Protein AF-A0A7S0AP53-F1 (afdb_monomer)

Solvent-accessible surface area (backbone atoms only — not comparable to full-atom values): 39013 Å² total; per-residue (Å²): 138,83,88,80,87,77,84,73,86,64,70,80,68,84,70,98,61,64,61,38,82,44,88,71,88,67,87,50,51,15,70,50,80,64,57,37,40,88,85,38,82,83,65,50,42,24,32,29,70,83,74,54,96,50,30,34,34,56,69,59,48,54,50,34,62,73,67,58,66,71,87,71,75,65,82,91,75,62,57,68,70,61,51,52,54,48,54,69,29,26,77,84,69,76,71,46,36,37,64,66,35,48,52,50,32,31,43,70,34,69,65,58,20,50,72,75,42,68,93,58,73,30,80,47,32,95,80,35,70,68,42,34,50,53,52,47,53,50,46,46,64,47,25,71,83,48,86,48,31,41,68,55,43,52,50,52,55,58,53,55,52,60,62,58,71,76,76,58,91,80,69,52,60,65,56,47,54,51,48,53,60,28,23,77,83,66,73,66,45,36,35,64,66,34,48,54,50,25,32,46,75,30,68,70,50,20,46,68,78,42,69,93,55,86,44,72,49,31,93,82,32,70,72,46,36,54,50,57,47,50,55,48,41,68,41,26,71,82,47,82,49,31,36,62,70,36,48,46,57,50,46,60,64,66,69,58,64,81,66,90,72,47,66,71,56,48,53,38,58,52,29,48,73,38,28,39,32,31,39,28,42,68,33,26,71,85,87,41,52,62,61,38,48,49,43,51,74,51,35,36,43,73,45,75,52,60,96,58,78,78,66,81,51,87,86,53,79,56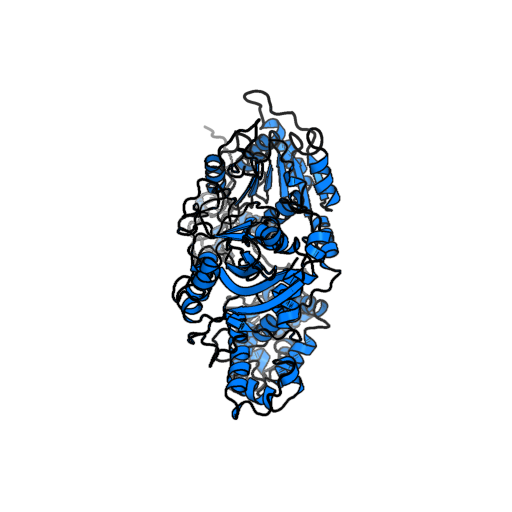,72,84,52,49,63,56,52,43,52,52,45,69,68,67,61,56,62,28,44,35,29,12,32,64,19,31,54,53,53,48,52,30,46,76,69,63,70,48,66,60,19,25,37,34,36,43,71,26,87,81,60,71,66,45,62,74,87,18,24,35,27,36,36,43,28,63,49,20,83,80,69,70,62,55,70,68,56,52,52,54,34,49,67,53,28,31,85,67,22,44,28,78,50,57,35,51,47,41,25,51,42,91,84,66,48,57,84,38,78,28,24,37,73,84,41,67,67,41,78,41,90,64,30,49,59,47,46,50,52,10,19,68,35,90,88,12,22,52,59,44,42,49,50,52,41,59,73,51,47,34,69,70,32,50,54,28,45,60,70,57,46,54,49,73,66,53,52,43,74,69,46,81,43,77,93,47,44,21,77,56,90,72,31,72,42,82,49,56,82,87,37,69,68,39,51,30,53,49,43,48,52,69,45,63,69,65,56,86,63,92,73,78,78,72,63,67,70,64,55,68,64,43,42,80,77,46,46,26,37,45,36,42,31,44,21,39,69,63,22,27,51,58,40,50,56,48,52,40,51,56,32,47,76,69,76,36,85,76,44,70,57,46,30,15,47,73,29,25,37,44,46,60,49,69,67,53,55,54,46,32,57,62,33,56,49,52,34,49,51,15,84,75,48,74,58,82,85,40,42,35,48,24,50,22,44,68,28,26,56,40,44,58,54,33,63,68,70,50,29,28,34,76,54,46,98,88,51,38,37,49,34,34,37,25,50,32,50,36,50,56,64,40,67,27,34,48,83,32,72,57,59,64,62,70,73,52,88,93,42,51,40,48,22,26,20,79,35,77,72,66,57,52,38,41,34,33,46,52,35,27,36,41,40,71,42,30,45,40,32,27,38,109

Foldseek 3Di:
DDDDDDDDPFDADADPAFWAWDPDPDWAAAPRRRDICVVPVPWTWTHGPVPDNHIHTPVSVVVCVVVCSDDFDDPVPFDVVLVVLVCLLPVVPPQWHALVSQLVCLCPPVVSVCVQPNPADSVCCVPDPLNVVSSVVSQCCLCVPPRIHHSRSSRVVVVVVVVVVPPDPDPLVVLVVLVCLLPVVVSQKHALVSLLVSLLPPVVNVCVQPNPDNLVCCVVDPVSVVSSVVSQCCLQVPDRIHGSVSSCVNVVVVPPPPPVPVPLVVQLVVQLVAEEEEAAQADQDPPNVLLVVLSVVSNHNYDYPNPDDQQPDVVRDLVVCLVVVLVVCVVRVHQEYEYEESSLVNVVVCLVVVSDQEQYEYEQHYPVQQAHHEPYQYEYEYWCAAPPNHDHPVSVLNRQLRYYFLRYYYFYFDWWDAFLVRDTLGHTDYRNPVCCSPLSNVVQQSVQRSDPLHNLLSLLLCLCVQFDPLLVVLDVVCFQDVVSLLVPDPPDVSQLPDQDFWAWDDCPDPNVVSVVSQQLTDTPDDDSDCQDDNVVSVPKDFDTKIWGRQNLQCVQFQVVVVVVLCVLCVVSVRHDDGVSQKDKWKAAAQDPVLCVQLRRPRHFRDQQQPPDDDRAQGFAGAGKTFSHNCCCVSVCRQHQADPVQKTKMFIKIFRQRREEAGDSPHYLFADASDPPHGGQWHAPGSNHGGMIGGSGRNRIDRTMMTMMHD

Nearest PDB structures (foldseek):
  3se2-assembly5_A  TM=9.016E-01  e=9.617E-12  Homo sapiens
  7f41-assembly1_B  TM=8.771E-01  e=1.076E-11  Homo sapiens
  4f1q-assembly3_A  TM=8.212E-01  e=7.258E-12  Homo sapiens
  4f1q-assembly3_B  TM=8.761E-01  e=6.166E-11  Homo sapiens
  4li8-assembly2_B  TM=6.890E-01  e=3.001E-09  Homo sapiens

Organism: NCBI:txid73915

Mean predicted aligned error: 17.66 Å

pLDDT: mean 83.5, std 16.17, range [26.47, 98.75]

Sequence (710 aa):
PPQVNHTRAQSIVYHDHPVAHNSDASMWMCDNCGRGSQQNPGLLRYHCARGCDFDLCGECLQMQLRLGIGGGLQEDEIPDQVREVFESIDTDLSGDISKLELITALARDKEVAAEMLPGVDCGSLMSDERSFDAADALFEKIAKGKQRIDLRDFAAHFHGRAEAAHAAKSTNEELRDIFELIDTDKSGSVSKLELIAAVQQNQVVDDFLLPGVDSSGVMADQAHFDRVNAVFEAIAGGRKRFCFTDFERYFGKVTARPRRRARTLDMSNRRSLMRVFVIGPGFGQQLNPQQGKMIENAGYQVHWCVKLPNPESPNFPVAPYLDQIKAELDQFQPDLVACASKGGVYLVGLWQRRFWQGPTLLINAHPACQVLPQGAHVVMAHGANDEVYTRSRADLESLIATGSGNSCFLYYVANSGPLPNGQLSRVGDRHNMDSLLQYDCLPRLIDAALCADGPEVHIVRTWRERLSDKRLEAEAWLGYCPELLRNRWTSAHQRGRQEQKLFDVKPDSEEYRQVLTIFKAHPKEIPAYYLAPEAVWDACRVLRLQRVENGFQDDGSIRPYYESLRRSLEDQKIDFEPGTHTCWAFHGTSDRGAIESIVTNPVAGFQPLASGTRGASLWGSGTYFARDASYVAQGGFCGVPAADGTRQMLMCLVAIGIPCSGDPQHHGVLPFRSKPHRYSCSVDSLSSPEIYIVQHPGAASPAYLITFCS

Structure (mmCIF, N/CA/C/O backbone):
data_AF-A0A7S0AP53-F1
#
_entry.id   AF-A0A7S0AP53-F1
#
loop_
_atom_site.group_PDB
_atom_site.id
_atom_site.type_symbol
_atom_site.label_atom_id
_atom_site.label_alt_id
_atom_site.label_comp_id
_atom_site.label_asym_id
_atom_site.label_entity_id
_atom_site.label_seq_id
_atom_site.pdbx_PDB_ins_code
_atom_site.Cartn_x
_atom_site.Cartn_y
_atom_site.Cartn_z
_atom_site.occupancy
_atom_site.B_iso_or_equiv
_atom_site.auth_seq_id
_atom_site.auth_comp_id
_atom_site.auth_asym_id
_atom_site.auth_atom_id
_atom_site.pdbx_PDB_model_num
ATOM 1 N N . PRO A 1 1 ? 19.315 15.813 -62.789 1.00 26.47 1 PRO A N 1
ATOM 2 C CA . PRO A 1 1 ? 19.094 14.379 -63.096 1.00 26.47 1 PRO A CA 1
ATOM 3 C C . PRO A 1 1 ? 20.216 13.478 -62.537 1.00 26.47 1 PRO A C 1
ATOM 5 O O . PRO A 1 1 ? 21.376 13.827 -62.730 1.00 26.47 1 PRO A O 1
ATOM 8 N N . PRO A 1 2 ? 19.916 12.320 -61.917 1.00 37.47 2 PRO A N 1
ATOM 9 C CA . PRO A 1 2 ? 18.676 11.898 -61.264 1.00 37.47 2 PRO A CA 1
ATOM 10 C C . PRO A 1 2 ? 18.802 11.852 -59.723 1.00 37.47 2 PRO A C 1
ATOM 12 O O . PRO A 1 2 ? 19.886 11.715 -59.164 1.00 37.47 2 PRO A O 1
ATOM 15 N N . GLN A 1 3 ? 17.658 11.989 -59.051 1.00 30.05 3 GLN A N 1
ATOM 16 C CA . GLN A 1 3 ? 17.473 11.764 -57.616 1.00 30.05 3 GLN A CA 1
ATOM 17 C C . GLN A 1 3 ? 17.418 10.257 -57.329 1.00 30.05 3 GLN A C 1
ATOM 19 O O . GLN A 1 3 ? 16.768 9.519 -58.067 1.00 30.05 3 GLN A O 1
ATOM 24 N N . VAL A 1 4 ? 18.053 9.819 -56.240 1.00 30.33 4 VAL A N 1
ATOM 25 C CA . VAL A 1 4 ? 17.891 8.466 -55.690 1.00 30.33 4 VAL A CA 1
ATOM 26 C C . VAL A 1 4 ? 17.053 8.568 -54.417 1.00 30.33 4 VAL A C 1
ATOM 28 O O . VAL A 1 4 ? 17.397 9.288 -53.481 1.00 30.33 4 VAL A O 1
ATOM 31 N N . ASN A 1 5 ? 15.918 7.873 -54.447 1.00 29.66 5 ASN A N 1
ATOM 32 C CA . ASN A 1 5 ? 14.911 7.763 -53.398 1.00 29.66 5 ASN A CA 1
ATOM 33 C C . ASN A 1 5 ? 15.479 7.155 -52.107 1.00 29.66 5 ASN A C 1
ATOM 35 O O . ASN A 1 5 ? 15.978 6.032 -52.125 1.00 29.66 5 ASN A O 1
ATOM 39 N N . HIS A 1 6 ? 15.280 7.838 -50.977 1.00 30.61 6 HIS A N 1
ATOM 40 C CA . HIS A 1 6 ? 15.293 7.205 -49.660 1.00 30.61 6 HIS A CA 1
ATOM 41 C C . HIS A 1 6 ? 13.849 6.948 -49.222 1.00 30.61 6 HIS A C 1
ATOM 43 O O . HIS A 1 6 ? 13.065 7.867 -48.989 1.00 30.61 6 HIS A O 1
ATOM 49 N N . THR A 1 7 ? 13.508 5.666 -49.161 1.00 31.86 7 THR A N 1
ATOM 50 C CA . THR A 1 7 ? 12.266 5.086 -48.650 1.00 31.86 7 THR A CA 1
ATOM 51 C C . THR A 1 7 ? 11.926 5.619 -47.258 1.00 31.86 7 THR A C 1
ATOM 53 O O . THR A 1 7 ? 12.585 5.294 -46.271 1.00 31.86 7 THR A O 1
ATOM 56 N N . ARG A 1 8 ? 10.866 6.431 -47.189 1.00 34.47 8 ARG A N 1
ATOM 57 C CA . ARG A 1 8 ? 10.127 6.760 -45.965 1.00 34.47 8 ARG A CA 1
ATOM 58 C C . ARG A 1 8 ? 9.630 5.444 -45.356 1.00 34.47 8 ARG A C 1
ATOM 60 O O . ARG A 1 8 ? 8.903 4.714 -46.021 1.00 34.47 8 ARG A O 1
ATOM 67 N N . ALA A 1 9 ? 9.993 5.150 -44.111 1.00 35.72 9 ALA A N 1
ATOM 68 C CA . ALA A 1 9 ? 9.284 4.150 -43.320 1.00 35.72 9 ALA A CA 1
ATOM 69 C C . ALA A 1 9 ? 7.861 4.684 -43.083 1.00 35.72 9 ALA A C 1
ATOM 71 O O . ALA A 1 9 ? 7.646 5.523 -42.210 1.00 35.72 9 ALA A O 1
ATOM 72 N N . GLN A 1 10 ? 6.919 4.301 -43.943 1.00 45.78 10 GLN A N 1
ATOM 73 C CA . GLN A 1 10 ? 5.509 4.632 -43.775 1.00 45.78 10 GLN A CA 1
ATOM 74 C C . GLN A 1 10 ? 4.969 3.807 -42.608 1.00 45.78 10 GLN A C 1
ATOM 76 O O . GLN A 1 10 ? 4.981 2.578 -42.636 1.00 45.78 10 GLN A O 1
ATOM 81 N N . SER A 1 11 ? 4.553 4.507 -41.554 1.00 50.72 11 SER A N 1
ATOM 82 C CA . SER A 1 11 ? 3.717 3.958 -40.492 1.00 50.72 11 SER A CA 1
ATOM 83 C C . SER A 1 11 ? 2.477 3.346 -41.128 1.00 50.72 11 SER A C 1
ATOM 85 O O . SER A 1 11 ? 1.781 4.050 -41.860 1.00 50.72 11 SER A O 1
ATOM 87 N N . ILE A 1 12 ? 2.213 2.067 -40.859 1.00 58.91 12 ILE A N 1
ATOM 88 C CA . ILE A 1 12 ? 0.998 1.424 -41.354 1.00 58.91 12 ILE A CA 1
ATOM 89 C C . ILE A 1 12 ? -0.202 2.159 -40.755 1.00 58.91 12 ILE A C 1
ATOM 91 O O . ILE A 1 12 ? -0.331 2.223 -39.532 1.00 58.91 12 ILE A O 1
ATOM 95 N N . VAL A 1 13 ? -1.048 2.738 -41.605 1.00 65.25 13 VAL A N 1
ATOM 96 C CA . VAL A 1 13 ? -2.273 3.409 -41.160 1.00 65.25 13 VAL A CA 1
ATOM 97 C C . VAL A 1 13 ? -3.329 2.333 -40.931 1.00 65.25 13 VAL A C 1
ATOM 99 O O . VAL A 1 13 ? -3.708 1.613 -41.855 1.00 65.25 13 VAL A O 1
ATOM 102 N N . TYR A 1 14 ? -3.739 2.181 -39.673 1.00 64.88 14 TYR A N 1
ATOM 103 C CA . TYR A 1 14 ? -4.775 1.238 -39.272 1.00 64.88 14 TYR A CA 1
ATOM 104 C C . TYR A 1 14 ? -6.158 1.840 -39.530 1.00 64.88 14 TYR A C 1
ATOM 106 O O . TYR A 1 14 ? -6.385 3.022 -39.264 1.00 64.88 14 TYR A O 1
ATOM 114 N N . HIS A 1 15 ? -7.063 1.021 -40.060 1.00 72.94 15 HIS A N 1
ATOM 115 C CA . HIS A 1 15 ? -8.409 1.428 -40.417 1.00 72.94 15 HIS A CA 1
ATOM 116 C C . HIS A 1 15 ? -9.416 0.360 -39.988 1.00 72.94 15 HIS A C 1
ATOM 118 O O . HIS A 1 15 ? -9.287 -0.798 -40.373 1.00 72.94 15 HIS A O 1
ATOM 124 N N . ASP A 1 16 ? -10.406 0.760 -39.188 1.00 66.00 16 ASP A N 1
ATOM 125 C CA . ASP A 1 16 ? -11.360 -0.146 -38.533 1.00 66.00 16 ASP A CA 1
ATOM 126 C C . ASP A 1 16 ? -12.457 -0.701 -39.456 1.00 66.00 16 ASP A C 1
ATOM 128 O O . ASP A 1 16 ? -13.208 -1.592 -39.055 1.00 66.00 16 ASP A O 1
ATOM 132 N N . HIS A 1 17 ? -12.598 -0.187 -40.683 1.00 80.62 17 HIS A N 1
ATOM 133 C CA . HIS A 1 17 ? -13.618 -0.664 -41.616 1.00 80.62 17 HIS A CA 1
ATOM 134 C C . HIS A 1 17 ? -13.036 -1.612 -42.670 1.00 80.62 17 HIS A C 1
ATOM 136 O O . HIS A 1 17 ? -11.922 -1.394 -43.152 1.00 80.62 17 HIS A O 1
ATOM 142 N N . PRO A 1 18 ? -13.803 -2.634 -43.093 1.00 74.81 18 PRO A N 1
ATOM 143 C CA . PRO A 1 18 ? -13.388 -3.492 -44.190 1.00 74.81 18 PRO A CA 1
ATOM 144 C C . PRO A 1 18 ? -13.288 -2.681 -45.486 1.00 74.81 18 PRO A C 1
ATOM 146 O O . PRO A 1 18 ? -14.118 -1.808 -45.758 1.00 74.81 18 PRO A O 1
ATOM 149 N N . VAL A 1 19 ? -12.280 -2.988 -46.298 1.00 80.62 19 VAL A N 1
ATOM 150 C CA . VAL A 1 19 ? -12.113 -2.419 -47.638 1.00 80.62 19 VAL A CA 1
ATOM 151 C C . VAL A 1 19 ? -12.546 -3.435 -48.692 1.00 80.62 19 VAL A C 1
ATOM 153 O O . VAL A 1 19 ? -12.247 -4.622 -48.581 1.00 80.62 19 VAL A O 1
ATOM 156 N N . ALA A 1 20 ? -13.242 -2.976 -49.727 1.00 82.94 20 ALA A N 1
ATOM 157 C CA . ALA A 1 20 ? -13.716 -3.794 -50.838 1.00 82.94 20 ALA A CA 1
ATOM 158 C C . ALA A 1 20 ? -13.129 -3.289 -52.156 1.00 82.94 20 ALA A C 1
ATOM 160 O O . ALA A 1 20 ? -12.865 -2.096 -52.313 1.00 82.94 20 ALA A O 1
ATOM 161 N N . HIS A 1 21 ? -12.915 -4.194 -53.114 1.00 88.69 21 HIS A N 1
ATOM 162 C CA . HIS A 1 21 ? -12.391 -3.809 -54.421 1.00 88.69 21 HIS A CA 1
ATOM 163 C C . HIS A 1 21 ? -13.336 -2.809 -55.096 1.00 88.69 21 HIS A C 1
ATOM 165 O O . HIS A 1 21 ? -14.526 -3.079 -55.257 1.00 88.69 21 HIS A O 1
ATOM 171 N N . ASN A 1 22 ? -12.795 -1.669 -55.510 1.00 84.44 22 ASN A N 1
ATOM 172 C CA . ASN A 1 22 ? -13.548 -0.610 -56.157 1.00 84.44 22 ASN A CA 1
ATOM 173 C C . ASN A 1 22 ? -13.005 -0.398 -57.574 1.00 84.44 22 ASN A C 1
ATOM 175 O O . ASN A 1 22 ? -11.853 -0.018 -57.760 1.00 84.44 22 ASN A O 1
ATOM 179 N N . SER A 1 23 ? -13.840 -0.657 -58.580 1.00 79.31 23 SER A N 1
ATOM 180 C CA . SER A 1 23 ? -13.487 -0.518 -59.997 1.00 79.31 23 SER A CA 1
ATOM 181 C C . SER A 1 23 ? -13.728 0.886 -60.560 1.00 79.31 23 SER A C 1
ATOM 183 O O . SER A 1 23 ? -13.635 1.074 -61.772 1.00 79.31 23 SER A O 1
ATOM 185 N N . ASP A 1 24 ? -14.079 1.859 -59.717 1.00 76.94 24 ASP A N 1
ATOM 186 C CA . ASP A 1 24 ? -14.269 3.239 -60.147 1.00 76.94 24 ASP A CA 1
ATOM 187 C C . ASP A 1 24 ? -12.947 3.856 -60.638 1.00 76.94 24 ASP A C 1
ATOM 189 O O . ASP A 1 24 ? -11.907 3.781 -59.980 1.00 76.94 24 ASP A O 1
ATOM 193 N N . ALA A 1 25 ? -13.008 4.492 -61.809 1.00 70.12 25 ALA A N 1
ATOM 194 C CA . ALA A 1 25 ? -11.869 5.094 -62.498 1.00 70.12 25 ALA A CA 1
ATOM 195 C C . ALA A 1 25 ? -11.519 6.499 -61.967 1.00 70.12 25 ALA A C 1
ATOM 197 O O . ALA A 1 25 ? -10.703 7.208 -62.565 1.00 70.12 25 ALA A O 1
ATOM 198 N N . SER A 1 26 ? -12.141 6.919 -60.862 1.00 79.69 26 SER A N 1
ATOM 199 C CA . SER A 1 26 ? -11.834 8.174 -60.181 1.00 79.69 26 SER A CA 1
ATOM 200 C C . SER A 1 26 ? -10.386 8.211 -59.673 1.00 79.69 26 SER A C 1
ATOM 202 O O . SER A 1 26 ? -9.750 7.191 -59.404 1.00 79.69 26 SER A O 1
ATOM 204 N N . MET A 1 27 ? -9.812 9.414 -59.589 1.00 86.00 27 MET A N 1
ATOM 205 C CA . MET A 1 27 ? -8.451 9.592 -59.078 1.00 86.00 27 MET A CA 1
ATOM 206 C C . MET A 1 27 ? -8.410 9.275 -57.582 1.00 86.00 27 MET A C 1
ATOM 208 O O . MET A 1 27 ? -9.208 9.820 -56.825 1.00 86.00 27 MET A O 1
ATOM 212 N N . TRP A 1 28 ? -7.465 8.434 -57.160 1.00 88.44 28 TRP A N 1
ATOM 213 C CA . TRP A 1 28 ? -7.341 7.987 -55.771 1.00 88.44 28 TRP A CA 1
ATOM 214 C C . TRP A 1 28 ? -5.874 7.777 -55.382 1.00 88.44 28 TRP A C 1
ATOM 216 O O . TRP A 1 28 ? -4.994 7.671 -56.247 1.00 88.44 28 TRP A O 1
ATOM 226 N N . MET A 1 29 ? -5.608 7.728 -54.078 1.00 90.06 29 MET A N 1
ATOM 227 C CA . MET A 1 29 ? -4.282 7.502 -53.505 1.00 90.06 29 MET A CA 1
ATOM 228 C C . MET A 1 29 ? -4.380 6.475 -52.383 1.00 90.06 29 MET A C 1
ATOM 230 O O . MET A 1 29 ? -5.282 6.557 -51.568 1.00 90.06 29 MET A O 1
ATOM 234 N N . CYS A 1 30 ? -3.463 5.507 -52.345 1.00 90.25 30 CYS A N 1
ATOM 235 C CA . CYS A 1 30 ? -3.416 4.544 -51.246 1.00 90.25 30 CYS A CA 1
ATOM 236 C C . CYS A 1 30 ? -2.970 5.240 -49.953 1.00 90.25 30 CYS A C 1
ATOM 238 O O . CYS A 1 30 ? -1.849 5.746 -49.912 1.00 90.25 30 CYS A O 1
ATOM 240 N N . ASP A 1 31 ? -3.761 5.184 -48.887 1.00 89.12 31 ASP A N 1
ATOM 241 C CA . ASP A 1 31 ? -3.458 5.844 -47.607 1.00 89.12 31 ASP A CA 1
ATOM 242 C C . ASP A 1 31 ? -2.252 5.247 -46.884 1.00 89.12 31 ASP A C 1
ATOM 244 O O . ASP A 1 31 ? -1.606 5.903 -46.066 1.00 89.12 31 ASP A O 1
ATOM 248 N N . ASN A 1 32 ? -1.901 4.004 -47.215 1.00 82.50 32 ASN A N 1
ATOM 249 C CA . ASN A 1 32 ? -0.794 3.315 -46.570 1.00 82.50 32 ASN A CA 1
ATOM 250 C C . ASN A 1 32 ? 0.548 3.594 -47.263 1.00 82.50 32 ASN A C 1
ATOM 252 O O . ASN A 1 32 ? 1.519 3.985 -46.618 1.00 82.50 32 ASN A O 1
ATOM 256 N N . CYS A 1 33 ? 0.615 3.422 -48.592 1.00 86.50 33 CYS A N 1
ATOM 257 C CA . CYS A 1 33 ? 1.859 3.639 -49.346 1.00 86.50 33 CYS A CA 1
ATOM 258 C C . CYS A 1 33 ? 1.947 4.988 -50.074 1.00 86.50 33 CYS A C 1
ATOM 260 O O . CYS A 1 33 ? 2.999 5.326 -50.618 1.00 86.50 33 CYS A O 1
ATOM 262 N N . GLY A 1 34 ? 0.875 5.778 -50.111 1.00 85.06 34 GLY A N 1
ATOM 263 C CA . GLY A 1 34 ? 0.817 7.070 -50.801 1.00 85.06 34 GLY A CA 1
ATOM 264 C C . GLY A 1 34 ? 0.880 6.989 -52.331 1.00 85.06 34 GLY A C 1
ATOM 265 O O . GLY A 1 34 ? 1.019 8.018 -52.989 1.00 85.06 34 GLY A O 1
ATOM 266 N N . ARG A 1 35 ? 0.821 5.791 -52.934 1.00 87.19 35 ARG A N 1
ATOM 267 C CA . ARG A 1 35 ? 0.834 5.643 -54.400 1.00 87.19 35 ARG A CA 1
ATOM 268 C C . ARG A 1 35 ? -0.525 6.035 -54.979 1.00 87.19 35 ARG A C 1
ATOM 270 O O . ARG A 1 35 ? -1.545 5.481 -54.575 1.00 87.19 35 ARG A O 1
ATOM 277 N N . GLY A 1 36 ? -0.516 6.974 -55.926 1.00 86.25 36 GLY A N 1
ATOM 278 C CA . GLY A 1 36 ? -1.704 7.453 -56.636 1.00 86.25 36 GLY A CA 1
ATOM 279 C C . GLY A 1 36 ? -1.969 6.719 -57.951 1.00 86.25 36 GLY A C 1
ATOM 280 O O . GLY A 1 36 ? -1.030 6.290 -58.633 1.00 86.25 36 GLY A O 1
ATOM 281 N N . SER A 1 37 ? -3.243 6.625 -58.332 1.00 84.94 37 SER A N 1
ATOM 282 C CA . SER A 1 37 ? -3.699 5.906 -59.530 1.00 84.94 37 SER A CA 1
ATOM 283 C C . SER A 1 37 ? -3.234 6.529 -60.849 1.00 84.94 37 SER A C 1
ATOM 285 O O . SER A 1 37 ? -2.943 5.809 -61.799 1.00 84.94 37 SER A O 1
ATOM 287 N N . GLN A 1 38 ? -3.047 7.853 -60.900 1.00 84.88 38 GLN A N 1
ATOM 288 C CA . GLN A 1 38 ? -2.549 8.544 -62.100 1.00 84.88 38 GLN A CA 1
ATOM 289 C C . GLN A 1 38 ? -1.114 8.158 -62.482 1.00 84.88 38 GLN A C 1
ATOM 291 O O . GLN A 1 38 ? -0.763 8.137 -63.658 1.00 84.88 38 GLN A O 1
ATOM 296 N N . GLN A 1 39 ? -0.273 7.878 -61.486 1.00 83.38 39 GLN A N 1
ATOM 297 C CA . GLN A 1 39 ? 1.138 7.528 -61.683 1.00 83.38 39 GLN A CA 1
ATOM 298 C C . GLN A 1 39 ? 1.330 6.012 -61.827 1.00 83.38 39 GLN A C 1
ATOM 300 O O . GLN A 1 39 ? 2.393 5.567 -62.251 1.00 83.38 39 GLN A O 1
ATOM 305 N N . ASN A 1 40 ? 0.308 5.225 -61.473 1.00 82.31 40 ASN A N 1
ATOM 306 C CA . ASN A 1 40 ? 0.343 3.767 -61.445 1.00 82.31 40 ASN A CA 1
ATOM 307 C C . ASN A 1 40 ? -1.011 3.197 -61.930 1.00 82.31 40 ASN A C 1
ATOM 309 O O . ASN A 1 40 ? -1.788 2.683 -61.122 1.00 82.31 40 ASN A O 1
ATOM 313 N N . PRO A 1 41 ? -1.310 3.267 -63.241 1.00 75.25 41 PRO A N 1
ATOM 314 C CA . PRO A 1 41 ? -2.631 2.939 -63.796 1.00 75.25 41 PRO A CA 1
ATOM 315 C C . PRO A 1 41 ? -3.050 1.461 -63.673 1.00 75.25 41 PRO A C 1
ATOM 317 O O . PRO A 1 41 ? -4.186 1.129 -63.986 1.00 75.25 41 PRO A O 1
ATOM 320 N N . GLY A 1 42 ? -2.157 0.572 -63.221 1.00 77.38 42 GLY A N 1
ATOM 321 C CA . GLY A 1 42 ? -2.452 -0.841 -62.946 1.00 77.38 42 GLY A CA 1
ATOM 322 C C . GLY A 1 42 ? -2.734 -1.171 -61.474 1.00 77.38 42 GLY A C 1
ATOM 323 O O . GLY A 1 42 ? -2.888 -2.345 -61.147 1.00 77.38 42 GLY A O 1
ATOM 324 N N . LEU A 1 43 ? -2.752 -0.183 -60.568 1.00 82.56 43 LEU A N 1
ATOM 325 C CA . LEU A 1 43 ? -3.057 -0.436 -59.157 1.00 82.56 43 LEU A CA 1
ATOM 326 C C . LEU A 1 43 ? -4.543 -0.748 -58.970 1.00 82.56 43 LEU A C 1
ATOM 328 O O . LEU A 1 43 ? -5.404 0.062 -59.305 1.00 82.56 43 LEU A O 1
ATOM 332 N N . LEU A 1 44 ? -4.823 -1.895 -58.353 1.00 85.75 44 LEU A N 1
ATOM 333 C CA . LEU A 1 44 ? -6.162 -2.250 -57.891 1.00 85.75 44 LEU A CA 1
ATOM 334 C C . LEU A 1 44 ? -6.506 -1.440 -56.638 1.00 85.75 44 LEU A C 1
ATOM 336 O O . LEU A 1 44 ? -5.717 -1.426 -55.684 1.00 85.75 44 LEU A O 1
ATOM 340 N N . ARG A 1 45 ? -7.668 -0.782 -56.658 1.00 90.50 45 ARG A N 1
ATOM 341 C CA . ARG A 1 45 ? -8.195 0.032 -55.558 1.00 90.50 45 ARG A CA 1
ATOM 342 C C . ARG A 1 45 ? -9.079 -0.810 -54.652 1.00 90.50 45 ARG A C 1
ATOM 344 O O . ARG A 1 45 ? -9.970 -1.506 -55.132 1.00 90.50 45 ARG A O 1
ATOM 351 N N . TYR A 1 46 ? -8.881 -0.676 -53.350 1.00 89.62 46 TYR A N 1
ATOM 352 C CA . TYR A 1 46 ? -9.746 -1.228 -52.318 1.00 89.62 46 TYR A CA 1
ATOM 353 C C . TYR A 1 46 ? -10.224 -0.089 -51.429 1.00 89.62 46 TYR A C 1
ATOM 355 O O . TYR A 1 46 ? -9.437 0.475 -50.678 1.00 89.62 46 TYR A O 1
ATOM 363 N N . HIS A 1 47 ? -11.496 0.263 -51.555 1.00 88.19 47 HIS A N 1
ATOM 364 C CA . HIS A 1 47 ? -12.104 1.396 -50.870 1.00 88.19 47 HIS A CA 1
ATOM 365 C C . HIS A 1 47 ? -12.888 0.932 -49.643 1.00 88.19 47 HIS A C 1
ATOM 367 O O . HIS A 1 47 ? -13.460 -0.159 -49.645 1.00 88.19 47 HIS A O 1
ATOM 373 N N . CYS A 1 48 ? -12.949 1.771 -48.614 1.00 88.31 48 CYS A N 1
ATOM 374 C CA . CYS A 1 48 ? -13.778 1.590 -47.426 1.00 88.31 48 CYS A CA 1
ATOM 375 C C . CYS A 1 48 ? -15.215 1.179 -47.786 1.00 88.31 48 CYS A C 1
ATOM 377 O O . CYS A 1 48 ? -15.982 1.956 -48.355 1.00 88.31 48 CYS A O 1
ATOM 379 N N . ALA A 1 49 ? -15.627 -0.027 -47.389 1.00 76.75 49 ALA A N 1
ATOM 380 C CA . ALA A 1 49 ? -16.973 -0.534 -47.658 1.00 76.75 49 ALA A CA 1
ATOM 381 C C . ALA A 1 49 ? -18.063 0.210 -46.860 1.00 76.75 49 ALA A C 1
ATOM 383 O O . ALA A 1 49 ? -19.248 0.076 -47.147 1.00 76.75 49 ALA A O 1
ATOM 384 N N . ARG A 1 50 ? -17.665 1.020 -45.866 1.00 78.88 50 ARG A N 1
ATOM 385 C CA . ARG A 1 50 ? -18.553 1.888 -45.074 1.00 78.88 50 ARG A CA 1
ATOM 386 C C . ARG A 1 50 ? -18.585 3.349 -45.551 1.00 78.88 50 ARG A C 1
ATOM 388 O O . ARG A 1 50 ? -19.167 4.187 -44.870 1.00 78.88 50 ARG A O 1
ATOM 395 N N . GLY A 1 51 ? -17.992 3.653 -46.712 1.00 72.50 51 GLY A N 1
ATOM 396 C CA . GLY A 1 51 ? -18.143 4.942 -47.404 1.00 72.50 51 GLY A CA 1
ATOM 397 C C . GLY A 1 51 ? -17.264 6.089 -46.897 1.00 72.50 51 GLY A C 1
ATOM 398 O O . GLY A 1 51 ? -17.525 7.246 -47.215 1.00 72.50 51 GLY A O 1
ATOM 399 N N . CYS A 1 52 ? -16.244 5.787 -46.097 1.00 83.50 52 CYS A N 1
ATOM 400 C CA . CYS A 1 52 ? -15.206 6.741 -45.720 1.00 83.50 52 CYS A CA 1
ATOM 401 C C . CYS A 1 52 ? -14.148 6.874 -46.826 1.00 83.50 52 CYS A C 1
ATOM 403 O O . CYS A 1 52 ? -14.030 5.991 -47.661 1.00 83.50 52 CYS A O 1
ATOM 405 N N . ASP A 1 53 ? -13.344 7.935 -46.839 1.00 84.44 53 ASP A N 1
ATOM 406 C CA . ASP A 1 53 ? -12.377 8.215 -47.915 1.00 84.44 53 ASP A CA 1
ATOM 407 C C . ASP A 1 53 ? -11.122 7.322 -47.909 1.00 84.44 53 ASP A C 1
ATOM 409 O O . ASP A 1 53 ? -10.183 7.586 -48.652 1.00 84.44 53 ASP A O 1
ATOM 413 N N . PHE A 1 54 ? -11.123 6.248 -47.115 1.00 89.25 54 PHE A N 1
ATOM 414 C CA . PHE A 1 54 ? -9.977 5.365 -46.963 1.00 89.25 54 PHE A CA 1
ATOM 415 C C . PHE A 1 54 ? -9.824 4.401 -48.149 1.00 89.25 54 PHE A C 1
ATOM 417 O O . PHE A 1 54 ? -10.739 3.638 -48.477 1.00 89.25 54 PHE A O 1
ATOM 424 N N . ASP A 1 55 ? -8.642 4.403 -48.759 1.00 90.38 55 ASP A N 1
ATOM 425 C CA . ASP A 1 55 ? -8.275 3.640 -49.943 1.00 90.38 55 ASP A CA 1
ATOM 426 C C . ASP A 1 55 ? -6.950 2.883 -49.754 1.00 90.38 55 ASP A C 1
ATOM 428 O O . ASP A 1 55 ? -5.910 3.428 -49.382 1.00 90.38 55 ASP A O 1
ATOM 432 N N . LEU A 1 56 ? -6.946 1.600 -50.108 1.00 89.81 56 LEU A N 1
ATOM 433 C CA . LEU A 1 56 ? -5.764 0.744 -50.126 1.00 89.81 56 LEU A CA 1
ATOM 434 C C . LEU A 1 56 ? -5.478 0.226 -51.531 1.00 89.81 56 LEU A C 1
ATOM 436 O O . LEU A 1 56 ? -6.381 -0.120 -52.287 1.00 89.81 56 LEU A O 1
ATOM 440 N N . CYS A 1 57 ? -4.195 0.105 -51.875 1.00 91.12 57 CYS A N 1
ATOM 441 C CA . CYS A 1 57 ? -3.807 -0.683 -53.043 1.00 91.12 57 CYS A CA 1
ATOM 442 C C . CYS A 1 57 ? -3.689 -2.170 -52.696 1.00 91.12 57 CYS A C 1
ATOM 444 O O . CYS A 1 57 ? -3.366 -2.520 -51.557 1.00 91.12 57 CYS A O 1
ATOM 446 N N . GLY A 1 58 ? -3.880 -3.037 -53.695 1.00 82.81 58 GLY A N 1
ATOM 447 C CA . GLY A 1 58 ? -3.846 -4.495 -53.512 1.00 82.81 58 GLY A CA 1
ATOM 448 C C . GLY A 1 58 ? -2.596 -5.031 -52.803 1.00 82.81 58 GLY A C 1
ATOM 449 O O . GLY A 1 58 ? -2.705 -5.915 -51.960 1.00 82.81 58 GLY A O 1
ATOM 450 N N . GLU A 1 59 ? -1.417 -4.450 -53.050 1.00 82.69 59 GLU A N 1
ATOM 451 C CA . GLU A 1 59 ? -0.182 -4.845 -52.351 1.00 82.69 59 GLU A CA 1
ATOM 452 C C . GLU A 1 59 ? -0.217 -4.507 -50.849 1.00 82.69 59 GLU A C 1
ATOM 454 O O . GLU A 1 59 ? 0.223 -5.302 -50.020 1.00 82.69 59 GLU A O 1
ATOM 459 N N . CYS A 1 60 ? -0.759 -3.341 -50.477 1.00 82.88 60 CYS A N 1
ATOM 460 C CA . CYS A 1 60 ? -0.880 -2.937 -49.074 1.00 82.88 60 CYS A CA 1
ATOM 461 C C . CYS A 1 60 ? -1.954 -3.741 -48.340 1.00 82.88 60 CYS A C 1
ATOM 463 O O . CYS A 1 60 ? -1.756 -4.063 -47.170 1.00 82.88 60 CYS A O 1
ATOM 465 N N . LEU A 1 61 ? -3.040 -4.103 -49.029 1.00 81.06 61 LEU A N 1
ATOM 466 C CA . LEU A 1 61 ? -4.049 -5.012 -48.494 1.00 81.06 61 LEU A CA 1
ATOM 467 C C . LEU A 1 61 ? -3.444 -6.397 -48.227 1.00 81.06 61 LEU A C 1
ATOM 469 O O . LEU A 1 61 ? -3.569 -6.928 -47.129 1.00 81.06 61 LEU A O 1
ATOM 473 N N . GLN A 1 62 ? -2.705 -6.955 -49.189 1.00 76.38 62 GLN A N 1
ATOM 474 C CA . GLN A 1 62 ? -2.059 -8.259 -49.020 1.00 76.38 62 GLN A CA 1
ATOM 475 C C . GLN A 1 62 ? -1.002 -8.247 -47.903 1.00 76.38 62 GLN A C 1
ATOM 477 O O . GLN A 1 62 ? -0.835 -9.237 -47.190 1.00 76.38 62 GLN A O 1
ATOM 482 N N . MET A 1 63 ? -0.309 -7.120 -47.718 1.00 73.56 63 MET A N 1
ATOM 483 C CA . MET A 1 63 ? 0.612 -6.915 -46.600 1.00 73.56 63 MET A CA 1
ATOM 484 C C . MET A 1 63 ? -0.116 -6.880 -45.247 1.00 73.56 63 MET A C 1
ATOM 486 O O . MET A 1 63 ? 0.352 -7.523 -44.311 1.00 73.56 63 MET A O 1
ATOM 490 N N . GLN A 1 64 ? -1.255 -6.185 -45.136 1.00 72.56 64 GLN A N 1
ATOM 491 C CA . GLN A 1 64 ? -2.057 -6.170 -43.903 1.00 72.56 64 GLN A CA 1
ATOM 492 C C . GLN A 1 64 ? -2.606 -7.564 -43.563 1.00 72.56 64 GLN A C 1
ATOM 494 O O . GLN A 1 64 ? -2.481 -7.999 -42.419 1.00 72.56 64 GLN A O 1
ATOM 499 N N . LEU A 1 65 ? -3.086 -8.307 -44.568 1.00 65.44 65 LEU A N 1
ATOM 500 C CA . LEU A 1 65 ? -3.559 -9.686 -44.402 1.00 65.44 65 LEU A CA 1
ATOM 501 C C . LEU A 1 65 ? -2.455 -10.632 -43.896 1.00 65.44 65 LEU A C 1
ATOM 503 O O . LEU A 1 65 ? -2.709 -11.468 -43.035 1.00 65.44 65 LEU A O 1
ATOM 507 N N . ARG A 1 66 ? -1.208 -10.486 -44.369 1.00 61.59 66 ARG A N 1
ATOM 508 C CA . ARG A 1 66 ? -0.067 -11.298 -43.894 1.00 61.59 66 ARG A CA 1
ATOM 509 C C . ARG A 1 66 ? 0.368 -10.980 -42.465 1.00 61.59 66 ARG A C 1
ATOM 511 O O . ARG A 1 66 ? 0.947 -11.840 -41.812 1.00 61.59 66 ARG A O 1
ATOM 518 N N . LEU A 1 67 ? 0.136 -9.754 -42.003 1.00 55.16 67 LEU A N 1
ATOM 519 C CA . LEU A 1 67 ? 0.516 -9.306 -40.663 1.00 55.16 67 LEU A CA 1
ATOM 520 C C . LEU A 1 67 ? -0.553 -9.623 -39.603 1.00 55.16 67 LEU A C 1
ATOM 522 O O . LEU A 1 67 ? -0.361 -9.268 -38.444 1.00 55.16 67 LEU A O 1
ATOM 526 N N . GLY A 1 68 ? -1.672 -10.259 -39.978 1.00 51.84 68 GLY A N 1
ATOM 527 C CA . GLY A 1 68 ? -2.781 -10.540 -39.056 1.00 51.84 68 GLY A CA 1
ATOM 528 C C . GLY A 1 68 ? -3.444 -9.272 -38.505 1.00 51.84 68 GLY A C 1
ATOM 529 O O . GLY A 1 68 ? -4.136 -9.315 -37.489 1.00 51.84 68 GLY A O 1
ATOM 530 N N . ILE A 1 69 ? -3.215 -8.127 -39.154 1.00 50.94 69 ILE A N 1
ATOM 531 C CA . ILE A 1 69 ? -3.792 -6.840 -38.777 1.00 50.94 69 ILE A CA 1
ATOM 532 C C . ILE A 1 69 ? -5.183 -6.797 -39.415 1.00 50.94 69 ILE A C 1
ATOM 534 O O . ILE A 1 69 ? -5.337 -6.428 -40.576 1.00 50.94 69 ILE A O 1
ATOM 538 N N . GLY A 1 70 ? -6.162 -7.282 -38.650 1.00 43.97 70 GLY A N 1
ATOM 539 C CA . GLY A 1 70 ? -7.533 -7.572 -39.075 1.00 43.97 70 GLY A CA 1
ATOM 540 C C . GLY A 1 70 ? -7.947 -8.938 -38.529 1.00 43.97 70 GLY A C 1
ATOM 541 O O . GLY A 1 70 ? -7.795 -9.950 -39.205 1.00 43.97 70 GLY A O 1
ATOM 542 N N . GLY A 1 71 ? -8.371 -8.975 -37.262 1.00 36.34 71 GLY A N 1
ATOM 543 C CA . GLY A 1 71 ? -8.610 -10.210 -36.512 1.00 36.34 71 GLY A CA 1
ATOM 544 C C . GLY A 1 71 ? -9.745 -11.071 -37.073 1.00 36.34 71 GLY A C 1
ATOM 545 O O . GLY A 1 71 ? -10.849 -10.589 -37.304 1.00 36.34 71 GLY A O 1
ATOM 546 N N . GLY A 1 72 ? -9.469 -12.365 -37.237 1.00 35.03 72 GLY A N 1
ATOM 547 C CA . GLY A 1 72 ? -10.452 -13.413 -37.503 1.00 35.03 72 GLY A CA 1
ATOM 548 C C . GLY A 1 72 ? -9.769 -14.740 -37.851 1.00 35.03 72 GLY A C 1
ATOM 549 O O . GLY A 1 72 ? -8.740 -14.732 -38.522 1.00 35.03 72 GLY A O 1
ATOM 550 N N . LEU A 1 73 ? -10.334 -15.856 -37.370 1.00 37.34 73 LEU A N 1
ATOM 551 C CA . LEU A 1 73 ? -9.922 -17.234 -37.685 1.00 37.34 73 LEU A CA 1
ATOM 552 C C . LEU A 1 73 ? -9.813 -17.448 -39.209 1.00 37.34 73 LEU A C 1
ATOM 554 O O . LEU A 1 73 ? -10.593 -16.866 -39.967 1.00 37.34 73 LEU A O 1
ATOM 558 N N . GLN A 1 74 ? -8.860 -18.274 -39.660 1.00 45.75 74 GLN A N 1
ATOM 559 C CA . GLN A 1 74 ? -8.810 -18.722 -41.059 1.00 45.75 74 GLN A CA 1
ATOM 560 C C . GLN A 1 74 ? -10.022 -19.632 -41.338 1.00 45.75 74 GLN A C 1
ATOM 562 O O . GLN A 1 74 ? -10.341 -20.500 -40.530 1.00 45.75 74 GLN A O 1
ATOM 567 N N . GLU A 1 75 ? -10.715 -19.425 -42.464 1.00 45.28 75 GLU A N 1
ATOM 568 C CA . GLU A 1 75 ? -11.957 -20.145 -42.827 1.00 45.28 75 GLU A CA 1
ATOM 569 C C . GLU A 1 75 ? -11.796 -21.672 -42.913 1.00 45.28 75 GLU A C 1
ATOM 571 O O . GLU A 1 75 ? -12.775 -22.399 -42.728 1.00 45.28 75 GLU A O 1
ATOM 576 N N . ASP A 1 76 ? -10.564 -22.147 -43.111 1.00 46.66 76 ASP A N 1
ATOM 577 C CA . ASP A 1 76 ? -10.212 -23.565 -43.232 1.00 46.66 76 ASP A CA 1
ATOM 578 C C . ASP A 1 76 ? -10.170 -24.321 -41.879 1.00 46.66 76 ASP A C 1
ATOM 580 O O . ASP A 1 76 ? -10.052 -25.544 -41.875 1.00 46.66 76 ASP A O 1
ATOM 584 N N . GLU A 1 77 ? -10.295 -23.635 -40.731 1.00 52.84 77 GLU A N 1
ATOM 585 C CA . GLU A 1 77 ? -10.247 -24.241 -39.378 1.00 52.84 77 GLU A CA 1
ATOM 586 C C . GLU A 1 77 ? -11.617 -24.324 -38.664 1.00 52.84 77 GLU A C 1
ATOM 588 O O . GLU A 1 77 ? -11.700 -24.782 -37.523 1.00 52.84 77 GLU A O 1
ATOM 593 N N . ILE A 1 78 ? -12.712 -23.896 -39.304 1.00 64.56 78 ILE A N 1
ATOM 594 C CA . ILE A 1 78 ? -14.059 -23.905 -38.702 1.00 64.56 78 ILE A CA 1
ATOM 595 C C . ILE A 1 78 ? -14.700 -25.298 -38.864 1.00 64.56 78 ILE A C 1
ATOM 597 O O . ILE A 1 78 ? -14.804 -25.765 -40.002 1.00 64.56 78 ILE A O 1
ATOM 601 N N . PRO A 1 79 ? -15.158 -25.961 -37.775 1.00 70.19 79 PRO A N 1
ATOM 602 C CA . PRO A 1 79 ? -15.787 -27.280 -37.855 1.00 70.19 79 PRO A CA 1
ATOM 603 C C . PRO A 1 79 ? -17.016 -27.287 -38.771 1.00 70.19 79 PRO A C 1
ATOM 605 O O . PRO A 1 79 ? -17.857 -26.393 -38.670 1.00 70.19 79 PRO A O 1
ATOM 608 N N . ASP A 1 80 ? -17.158 -28.326 -39.599 1.00 69.19 80 ASP A N 1
ATOM 609 C CA . ASP A 1 80 ? -18.240 -28.431 -40.594 1.00 69.19 80 ASP A CA 1
ATOM 610 C C . ASP A 1 80 ? -19.638 -28.298 -39.971 1.00 69.19 80 ASP A C 1
ATOM 612 O O . ASP A 1 80 ? -20.499 -27.636 -40.534 1.00 69.19 80 ASP A O 1
ATOM 616 N N . GLN A 1 81 ? -19.828 -28.797 -38.747 1.00 71.62 81 GLN A N 1
ATOM 617 C CA . GLN A 1 81 ? -21.084 -28.674 -37.994 1.00 71.62 81 GLN A CA 1
ATOM 618 C C . GLN A 1 81 ? -21.471 -27.212 -37.710 1.00 71.62 81 GLN A C 1
ATOM 620 O O . GLN A 1 81 ? -22.632 -26.840 -37.822 1.00 71.62 81 GLN A O 1
ATOM 625 N N . VAL A 1 82 ? -20.502 -26.350 -37.383 1.00 73.19 82 VAL A N 1
ATOM 626 C CA . VAL A 1 82 ? -20.758 -24.919 -37.136 1.00 73.19 82 VAL A CA 1
ATOM 627 C C . VAL A 1 82 ? -21.090 -24.204 -38.448 1.00 73.19 82 VAL A C 1
ATOM 629 O O . VAL A 1 82 ? -21.908 -23.284 -38.461 1.00 73.19 82 VAL A O 1
ATOM 632 N N . ARG A 1 83 ? -20.475 -24.645 -39.553 1.00 75.81 83 ARG A N 1
ATOM 633 C CA . ARG A 1 83 ? -20.747 -24.127 -40.897 1.00 75.81 83 ARG A CA 1
ATOM 634 C C . ARG A 1 83 ? -22.151 -24.518 -41.368 1.00 75.81 83 ARG A C 1
ATOM 636 O O . ARG A 1 83 ? -22.874 -23.654 -41.845 1.00 75.81 83 ARG A O 1
ATOM 643 N N . GLU A 1 84 ? -22.572 -25.760 -41.136 1.00 77.44 84 GLU A N 1
ATOM 644 C CA . GLU A 1 84 ? -23.924 -26.245 -41.450 1.00 77.44 84 GLU A CA 1
ATOM 645 C C . GLU A 1 84 ? -25.011 -25.461 -40.696 1.00 77.44 84 GLU A C 1
ATOM 647 O O . GLU A 1 84 ? -26.004 -25.043 -41.295 1.00 77.44 84 GLU A O 1
ATOM 652 N N . VAL A 1 85 ? -24.808 -25.186 -39.400 1.00 81.12 85 VAL A N 1
ATOM 653 C CA . VAL A 1 85 ? -25.751 -24.367 -38.619 1.00 81.12 85 VAL A CA 1
ATOM 654 C C . VAL A 1 85 ? -25.779 -22.928 -39.139 1.00 81.12 85 VAL A C 1
ATOM 656 O O . VAL A 1 85 ? -26.861 -22.368 -39.301 1.00 81.12 85 VAL A O 1
ATOM 659 N N . PHE A 1 86 ? -24.625 -22.338 -39.461 1.00 81.19 86 PHE A N 1
ATOM 660 C CA . PHE A 1 86 ? -24.556 -20.990 -40.031 1.00 81.19 86 PHE A CA 1
ATOM 661 C C . PHE A 1 86 ? -25.315 -20.888 -41.365 1.00 81.19 86 PHE A C 1
ATOM 663 O O . PHE A 1 86 ? -26.162 -20.011 -41.520 1.00 81.19 86 PHE A O 1
ATOM 670 N N . GLU A 1 87 ? -25.083 -21.822 -42.290 1.00 81.06 87 GLU A N 1
ATOM 671 C CA . GLU A 1 87 ? -25.758 -21.881 -43.596 1.00 81.06 87 GLU A CA 1
ATOM 672 C C . GLU A 1 87 ? -27.269 -22.134 -43.471 1.00 81.06 87 GLU A C 1
ATOM 674 O O . GLU A 1 87 ? -28.056 -21.641 -44.276 1.00 81.06 87 GLU A O 1
ATOM 679 N N . SER A 1 88 ? -27.709 -22.867 -42.442 1.00 82.06 88 SER A N 1
ATOM 680 C CA . SER A 1 88 ? -29.141 -23.083 -42.187 1.00 82.06 88 SER A CA 1
ATOM 681 C C . SER A 1 88 ? -29.884 -21.808 -41.753 1.00 82.06 88 SER A C 1
ATOM 683 O O . SER A 1 88 ? -31.106 -21.705 -41.939 1.00 82.06 88 SER A O 1
ATOM 685 N N . ILE A 1 89 ? -29.149 -20.843 -41.185 1.00 84.00 89 ILE A N 1
ATOM 686 C CA . ILE A 1 89 ? -29.662 -19.553 -40.717 1.00 84.00 89 ILE A CA 1
ATOM 687 C C . ILE A 1 89 ? -29.538 -18.487 -41.820 1.00 84.00 89 ILE A C 1
ATOM 689 O O . ILE A 1 89 ? -30.485 -17.727 -42.011 1.00 84.00 89 ILE A O 1
ATOM 693 N N . ASP A 1 90 ? -28.428 -18.453 -42.566 1.00 85.31 90 ASP A N 1
ATOM 694 C CA . ASP A 1 90 ? -28.180 -17.550 -43.707 1.00 85.31 90 ASP A CA 1
ATOM 695 C C . ASP A 1 90 ? -28.996 -17.957 -44.951 1.00 85.31 90 ASP A C 1
ATOM 697 O O . ASP A 1 90 ? -28.501 -18.505 -45.938 1.00 85.31 90 ASP A O 1
ATOM 701 N N . THR A 1 91 ? -30.310 -17.744 -44.881 1.00 75.81 91 THR A N 1
ATOM 702 C CA . THR A 1 91 ? -31.241 -18.205 -45.920 1.00 75.81 91 THR A CA 1
ATOM 703 C C . THR A 1 91 ? -31.169 -17.411 -47.221 1.00 75.81 91 THR A C 1
ATOM 705 O O . THR A 1 91 ? -31.617 -17.922 -48.252 1.00 75.81 91 THR A O 1
ATOM 708 N N . ASP A 1 92 ? -30.653 -16.178 -47.191 1.00 74.06 92 ASP A N 1
ATOM 709 C CA . ASP A 1 92 ? -30.450 -15.367 -48.392 1.00 74.06 92 ASP A CA 1
ATOM 710 C C . ASP A 1 92 ? -29.078 -15.599 -49.062 1.00 74.06 92 ASP A C 1
ATOM 712 O O . ASP A 1 92 ? -28.846 -15.080 -50.160 1.00 74.06 92 ASP A O 1
ATOM 716 N N . LEU A 1 93 ? -28.238 -16.463 -48.468 1.00 71.88 93 LEU A N 1
ATOM 717 C CA . LEU A 1 93 ? -26.894 -16.834 -48.927 1.00 71.88 93 LEU A CA 1
ATOM 718 C C . LEU A 1 93 ? -25.983 -15.612 -49.103 1.00 71.88 93 LEU A C 1
ATOM 720 O O . LEU A 1 93 ? -25.136 -15.574 -50.005 1.00 71.88 93 LEU A O 1
ATOM 724 N N . SER A 1 94 ? -26.184 -14.588 -48.275 1.00 71.94 94 SER A N 1
ATOM 725 C CA . SER A 1 94 ? -25.386 -13.364 -48.306 1.00 71.94 94 SER A CA 1
ATOM 726 C C . SER A 1 94 ? -23.989 -13.553 -47.715 1.00 71.94 94 SER A C 1
ATOM 728 O O . SER A 1 94 ? -23.091 -12.754 -47.999 1.00 71.94 94 SER A O 1
ATOM 730 N N . GLY A 1 95 ? -23.773 -14.635 -46.963 1.00 70.88 95 GLY A N 1
ATOM 731 C CA . GLY A 1 95 ? -22.547 -14.912 -46.226 1.00 70.88 95 GLY A CA 1
ATOM 732 C C . GLY A 1 95 ? -22.509 -14.250 -44.847 1.00 70.88 95 GLY A C 1
ATOM 733 O O . GLY A 1 95 ? -21.481 -14.336 -44.168 1.00 70.88 95 GLY A O 1
ATOM 734 N N . ASP A 1 96 ? -23.590 -13.588 -44.421 1.00 82.31 96 ASP A N 1
ATOM 735 C CA . ASP A 1 96 ? -23.725 -12.976 -43.104 1.00 82.31 96 ASP A CA 1
ATOM 736 C C . ASP A 1 96 ? -25.157 -13.051 -42.541 1.00 82.31 96 ASP A C 1
ATOM 738 O O . ASP A 1 96 ? -26.130 -12.651 -43.163 1.00 82.31 96 ASP A O 1
ATOM 742 N N . ILE A 1 97 ? -25.292 -13.509 -41.294 1.00 84.75 97 ILE A N 1
ATOM 743 C CA . ILE A 1 97 ? -26.594 -13.687 -40.644 1.00 84.75 97 ILE A CA 1
ATOM 744 C C . ILE A 1 97 ? -27.136 -12.333 -40.178 1.00 84.75 97 ILE A C 1
ATOM 746 O O . ILE A 1 97 ? -26.546 -11.658 -39.323 1.00 84.75 97 ILE A O 1
ATOM 750 N N . SER A 1 98 ? -28.309 -11.950 -40.676 1.00 84.00 98 SER A N 1
ATOM 751 C CA . SER A 1 98 ? -29.067 -10.819 -40.143 1.00 84.00 98 SER A CA 1
ATOM 752 C C . SER A 1 98 ? -29.888 -11.192 -38.902 1.00 84.00 98 SER A C 1
ATOM 754 O O . SER A 1 98 ? -30.236 -12.348 -38.659 1.00 84.00 98 SER A O 1
ATOM 756 N N . LYS A 1 99 ? -30.267 -10.182 -38.109 1.00 81.94 99 LYS A N 1
ATOM 757 C CA . LYS A 1 99 ? -31.119 -10.370 -36.922 1.00 81.94 99 LYS A CA 1
ATOM 758 C C . LYS A 1 99 ? -32.457 -11.028 -37.264 1.00 81.94 99 LYS A C 1
ATOM 760 O O . LYS A 1 99 ? -32.950 -11.852 -36.502 1.00 81.94 99 LYS A O 1
ATOM 765 N N . LEU A 1 100 ? -33.029 -10.684 -38.420 1.00 81.44 100 LEU A N 1
ATOM 766 C CA . LEU A 1 100 ? -34.284 -11.267 -38.886 1.00 81.44 100 LEU A CA 1
ATOM 767 C C . LEU A 1 100 ? -34.114 -12.741 -39.261 1.00 81.44 100 LEU A C 1
ATOM 769 O O . LEU A 1 100 ? -34.984 -13.543 -38.935 1.00 81.44 100 LEU A O 1
ATOM 773 N N . GLU A 1 101 ? -33.007 -13.104 -39.902 1.00 82.69 101 GLU A N 1
ATOM 774 C CA . GLU A 1 101 ? -32.694 -14.491 -40.253 1.00 82.69 101 GLU A CA 1
ATOM 775 C C . GLU A 1 101 ? -32.462 -15.349 -39.018 1.00 82.69 101 GLU A C 1
ATOM 777 O O . GLU A 1 101 ? -33.071 -16.410 -38.906 1.00 82.69 101 GLU A O 1
ATOM 782 N N . LEU A 1 102 ? -31.701 -14.847 -38.040 1.00 83.56 102 LEU A N 1
ATOM 783 C CA . LEU A 1 102 ? -31.512 -15.536 -36.765 1.00 83.56 102 LEU A CA 1
ATOM 784 C C . LEU A 1 102 ? -32.848 -15.744 -36.042 1.00 83.56 102 LEU A C 1
ATOM 786 O O . LEU A 1 102 ? -33.179 -16.863 -35.666 1.00 83.56 102 LEU A O 1
ATOM 790 N N . ILE A 1 103 ? -33.654 -14.692 -35.894 1.00 81.88 103 ILE A N 1
ATOM 791 C CA . ILE A 1 103 ? -34.973 -14.761 -35.244 1.00 81.88 103 ILE A CA 1
ATOM 792 C C . ILE A 1 103 ? -35.914 -15.723 -35.980 1.00 81.88 103 ILE A C 1
ATOM 794 O O . ILE A 1 103 ? -36.630 -16.502 -35.350 1.00 81.88 103 ILE A O 1
ATOM 798 N N . THR A 1 104 ? -35.895 -15.705 -37.312 1.00 80.56 104 THR A N 1
ATOM 799 C CA . THR A 1 104 ? -36.733 -16.583 -38.136 1.00 80.56 104 THR A CA 1
ATOM 800 C C . THR A 1 104 ? -36.274 -18.035 -38.039 1.00 80.56 104 THR A C 1
ATOM 802 O O . THR A 1 104 ? -37.116 -18.928 -37.941 1.00 80.56 104 THR A O 1
ATOM 805 N N . ALA A 1 105 ? -34.964 -18.287 -38.023 1.00 83.69 105 ALA A N 1
ATOM 806 C CA . ALA A 1 105 ? -34.401 -19.620 -37.862 1.00 83.69 105 ALA A CA 1
ATOM 807 C C . ALA A 1 105 ? -34.709 -20.193 -36.473 1.00 83.69 105 ALA A C 1
ATOM 809 O O . ALA A 1 105 ? -35.203 -21.312 -36.391 1.00 83.69 105 ALA A O 1
ATOM 810 N N . LEU A 1 106 ? -34.546 -19.404 -35.405 1.00 82.00 106 LEU A N 1
ATOM 811 C CA . LEU A 1 106 ? -34.900 -19.796 -34.034 1.00 82.00 106 LEU A CA 1
ATOM 812 C C . LEU A 1 106 ? -36.397 -20.104 -33.883 1.00 82.00 106 LEU A C 1
ATOM 814 O O . LEU A 1 106 ? -36.774 -21.034 -33.175 1.00 82.00 106 LEU A O 1
ATOM 818 N N . ALA A 1 107 ? -37.267 -19.349 -34.558 1.00 81.19 107 ALA A N 1
ATOM 819 C CA . ALA A 1 107 ? -38.708 -19.589 -34.513 1.00 81.19 107 ALA A CA 1
ATOM 820 C C . ALA A 1 107 ? -39.152 -20.809 -35.342 1.00 81.19 107 ALA A C 1
ATOM 822 O O . ALA A 1 107 ? -40.172 -21.433 -35.041 1.00 81.19 107 ALA A O 1
ATOM 823 N N . ARG A 1 108 ? -38.415 -21.138 -36.409 1.00 81.31 108 ARG A N 1
ATOM 824 C CA . ARG A 1 108 ? -38.776 -22.185 -37.375 1.00 81.31 108 ARG A CA 1
ATOM 825 C C . ARG A 1 108 ? -38.157 -23.539 -37.045 1.00 81.31 108 ARG A C 1
ATOM 827 O O . ARG A 1 108 ? -38.821 -24.560 -37.225 1.00 81.31 108 ARG A O 1
ATOM 834 N N . ASP A 1 109 ? -36.900 -23.551 -36.618 1.00 80.19 109 ASP A N 1
ATOM 835 C CA . ASP A 1 109 ? -36.087 -24.752 -36.471 1.00 80.19 109 ASP A CA 1
ATOM 836 C C . ASP A 1 109 ? -35.782 -25.034 -34.997 1.00 80.19 109 ASP A C 1
ATOM 838 O O . ASP A 1 109 ? -35.090 -24.284 -34.307 1.00 80.19 109 ASP A O 1
ATOM 842 N N . LYS A 1 110 ? -36.325 -26.152 -34.510 1.00 77.12 110 LYS A N 1
ATOM 843 C CA . LYS A 1 110 ? -36.198 -26.553 -33.108 1.00 77.12 110 LYS A CA 1
ATOM 844 C C . LYS A 1 110 ? -34.788 -27.015 -32.751 1.00 77.12 110 LYS A C 1
ATOM 846 O O . LYS A 1 110 ? -34.425 -26.906 -31.583 1.00 77.12 110 LYS A O 1
ATOM 851 N N . GLU A 1 111 ? -34.021 -27.533 -33.708 1.00 73.69 111 GLU A N 1
ATOM 852 C CA . GLU A 1 111 ? -32.647 -27.978 -33.467 1.00 73.69 111 GLU A CA 1
ATOM 853 C C . GLU A 1 111 ? -31.720 -26.765 -33.361 1.00 73.69 111 GLU A C 1
ATOM 855 O O . GLU A 1 111 ? -31.018 -26.627 -32.359 1.00 73.69 111 GLU A O 1
ATOM 860 N N . VAL A 1 112 ? -31.844 -25.807 -34.287 1.00 78.50 112 VAL A N 1
ATOM 861 C CA . VAL A 1 112 ? -31.121 -24.523 -34.220 1.00 78.50 112 VAL A CA 1
ATOM 862 C C . VAL A 1 112 ? -31.477 -23.754 -32.944 1.00 78.50 112 VAL A C 1
ATOM 864 O O . VAL A 1 112 ? -30.591 -23.232 -32.268 1.00 78.50 112 VAL A O 1
ATOM 867 N N . ALA A 1 113 ? -32.758 -23.720 -32.555 1.00 77.44 113 ALA A N 1
ATOM 868 C CA . ALA A 1 113 ? -33.197 -23.087 -31.311 1.00 77.44 113 ALA A CA 1
ATOM 869 C C . ALA A 1 113 ? -32.604 -23.750 -30.060 1.00 77.44 113 ALA A C 1
ATOM 871 O O . ALA A 1 113 ? -32.107 -23.055 -29.173 1.00 77.44 113 ALA A O 1
ATOM 872 N N . ALA A 1 114 ? -32.614 -25.084 -29.994 1.00 75.88 114 ALA A N 1
ATOM 873 C CA . ALA A 1 114 ? -32.042 -25.823 -28.872 1.00 75.88 114 ALA A CA 1
ATOM 874 C C . ALA A 1 114 ? -30.522 -25.630 -28.765 1.00 75.88 114 ALA A C 1
ATOM 876 O O . ALA A 1 114 ? -29.975 -25.586 -27.660 1.00 75.88 114 ALA A O 1
ATOM 877 N N . GLU A 1 115 ? -29.840 -25.499 -29.900 1.00 74.81 115 GLU A N 1
ATOM 878 C CA . GLU A 1 115 ? -28.398 -25.311 -29.951 1.00 74.81 115 GLU A CA 1
ATOM 879 C C . GLU A 1 115 ? -27.982 -23.877 -29.589 1.00 74.81 115 GLU A C 1
ATOM 881 O O . GLU A 1 115 ? -27.054 -23.682 -28.792 1.00 74.81 115 GLU A O 1
ATOM 886 N N . MET A 1 116 ? -28.698 -22.874 -30.103 1.00 75.06 116 MET A N 1
ATOM 887 C CA . MET A 1 116 ? -28.366 -21.452 -29.967 1.00 75.06 116 MET A CA 1
ATOM 888 C C . MET A 1 116 ? -28.925 -20.797 -28.697 1.00 75.06 116 MET A C 1
ATOM 890 O O . MET A 1 116 ? -28.244 -19.976 -28.079 1.00 75.06 116 MET A O 1
ATOM 894 N N . LEU A 1 117 ? -30.129 -21.184 -28.267 1.00 77.31 117 LEU A N 1
ATOM 895 C CA . LEU A 1 117 ? -30.816 -20.685 -27.070 1.00 77.31 117 LEU A CA 1
ATOM 896 C C . LEU A 1 117 ? -31.376 -21.849 -26.232 1.00 77.31 117 LEU A C 1
ATOM 898 O O . LEU A 1 117 ? -32.595 -22.002 -26.093 1.00 77.31 117 LEU A O 1
ATOM 902 N N . PRO A 1 118 ? -30.508 -22.690 -25.641 1.00 71.56 118 PRO A N 1
ATOM 903 C CA . PRO A 1 118 ? -30.959 -23.844 -24.874 1.00 71.56 118 PRO A CA 1
ATOM 904 C C . PRO A 1 118 ? -31.855 -23.412 -23.705 1.00 71.56 118 PRO A C 1
ATOM 906 O O . PRO A 1 118 ? -31.451 -22.613 -22.861 1.00 71.56 118 PRO A O 1
ATOM 909 N N . GLY A 1 119 ? -33.063 -23.977 -23.640 1.00 66.31 119 GLY A N 1
ATOM 910 C CA . GLY A 1 119 ? -34.028 -23.727 -22.563 1.00 66.31 119 GLY A CA 1
ATOM 911 C C . GLY A 1 119 ? -34.996 -22.559 -22.791 1.00 66.31 119 GLY A C 1
ATOM 912 O O . GLY A 1 119 ? -35.836 -22.325 -21.925 1.00 66.31 119 GLY A O 1
ATOM 913 N N . VAL A 1 120 ? -34.927 -21.863 -23.932 1.00 72.88 120 VAL A N 1
ATOM 914 C CA . VAL A 1 120 ? -35.891 -20.816 -24.324 1.00 72.88 120 VAL A CA 1
ATOM 915 C C . VAL A 1 120 ? -36.899 -21.391 -25.325 1.00 72.88 120 VAL A C 1
ATOM 917 O O . VAL A 1 120 ? -36.505 -21.978 -26.334 1.00 72.88 120 VAL A O 1
ATOM 920 N N . ASP A 1 121 ? -38.204 -21.229 -25.071 1.00 74.75 121 ASP A N 1
ATOM 921 C CA . ASP A 1 121 ? -39.244 -21.659 -26.016 1.00 74.75 121 ASP A CA 1
ATOM 922 C C . ASP A 1 121 ? -39.355 -20.683 -27.193 1.00 74.75 121 ASP A C 1
ATOM 924 O O . ASP A 1 121 ? -40.083 -19.693 -27.161 1.00 74.75 121 ASP A O 1
ATOM 928 N N . CYS A 1 122 ? -38.641 -20.991 -28.271 1.00 70.56 122 CYS A N 1
ATOM 929 C CA . CYS A 1 122 ? -38.619 -20.147 -29.458 1.00 70.56 122 CYS A CA 1
ATOM 930 C C . CYS A 1 122 ? -39.861 -20.313 -30.358 1.00 70.56 122 CYS A C 1
ATOM 932 O O . CYS A 1 122 ? -39.994 -19.604 -31.352 1.00 70.56 122 CYS A O 1
ATOM 934 N N . GLY A 1 123 ? -40.816 -21.190 -30.016 1.00 67.06 123 GLY A N 1
ATOM 935 C CA . GLY A 1 123 ? -42.013 -21.434 -30.831 1.00 67.06 123 GLY A CA 1
ATOM 936 C C . GLY A 1 123 ? -42.981 -20.245 -30.930 1.00 67.06 123 GLY A C 1
ATOM 937 O O . GLY A 1 123 ? -43.814 -20.216 -31.835 1.00 67.06 123 GLY A O 1
ATOM 938 N N . SER A 1 124 ? -42.865 -19.260 -30.029 1.00 68.25 124 SER A N 1
ATOM 939 C CA . SER A 1 124 ? -43.719 -18.058 -29.970 1.00 68.25 124 SER A CA 1
ATOM 940 C C . SER A 1 124 ? -42.921 -16.744 -30.030 1.00 68.25 124 SER A C 1
ATOM 942 O O . SER A 1 124 ? -43.386 -15.718 -29.535 1.00 68.25 124 SER A O 1
ATOM 944 N N . LEU A 1 125 ? -41.732 -16.753 -30.646 1.00 69.38 125 LEU A N 1
ATOM 945 C CA . LEU A 1 125 ? -40.729 -15.676 -30.568 1.00 69.38 125 LEU A CA 1
ATOM 946 C C . LEU A 1 125 ? -41.208 -14.293 -31.049 1.00 69.38 125 LEU A C 1
ATOM 948 O O . LEU A 1 125 ? -40.730 -13.276 -30.569 1.00 69.38 125 LEU A O 1
ATOM 952 N N . MET A 1 126 ? -42.177 -14.240 -31.968 1.00 64.69 126 MET A N 1
ATOM 953 C CA . MET A 1 126 ? -42.754 -12.980 -32.477 1.00 64.69 126 MET A CA 1
ATOM 954 C C . MET A 1 126 ? -43.900 -12.426 -31.614 1.00 64.69 126 MET A C 1
ATOM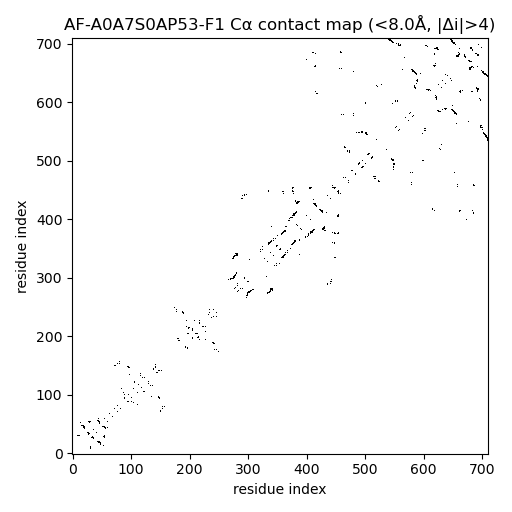 956 O O . MET A 1 126 ? -44.445 -11.364 -31.910 1.00 64.69 126 MET A O 1
ATOM 960 N N . SER A 1 127 ? -44.304 -13.159 -30.579 1.00 63.16 127 SER A N 1
ATOM 961 C CA . SER A 1 127 ? -45.436 -12.825 -29.703 1.00 63.16 127 SER A CA 1
ATOM 962 C C . SER A 1 127 ? -45.096 -12.877 -28.213 1.00 63.16 127 SER A C 1
ATOM 964 O O . SER A 1 127 ? -45.885 -12.398 -27.403 1.00 63.16 127 SER A O 1
ATOM 966 N N . ASP A 1 128 ? -43.942 -13.440 -27.858 1.00 70.62 128 ASP A N 1
ATOM 967 C CA . ASP A 1 128 ? -43.403 -13.460 -26.505 1.00 70.62 128 ASP A CA 1
ATOM 968 C C . ASP A 1 128 ? -42.174 -12.549 -26.416 1.00 70.62 128 ASP A C 1
ATOM 970 O O . ASP A 1 128 ? -41.119 -12.838 -26.980 1.00 70.62 128 ASP A O 1
ATOM 974 N N . GLU A 1 129 ? -42.332 -11.447 -25.684 1.00 65.56 129 GLU A N 1
ATOM 975 C CA . GLU A 1 129 ? -41.308 -10.413 -25.490 1.00 65.56 129 GLU A CA 1
ATOM 976 C C . GLU A 1 129 ? -40.029 -10.998 -24.869 1.00 65.56 129 GLU A C 1
ATOM 978 O O . GLU A 1 129 ? -38.926 -10.639 -25.267 1.00 65.56 129 GLU A O 1
ATOM 983 N N . ARG A 1 130 ? -40.157 -11.995 -23.979 1.00 67.00 130 ARG A N 1
ATOM 984 C CA . ARG A 1 130 ? -39.012 -12.648 -23.321 1.00 67.00 130 ARG A CA 1
ATOM 985 C C . ARG A 1 130 ? -38.172 -13.476 -24.294 1.00 67.00 130 ARG A C 1
ATOM 987 O O . ARG A 1 130 ? -36.945 -13.422 -24.246 1.00 67.00 130 ARG A O 1
ATOM 994 N N . SER A 1 131 ? -38.818 -14.235 -25.175 1.00 70.19 131 SER A N 1
ATOM 995 C CA . SER A 1 131 ? -38.137 -15.029 -26.203 1.00 70.19 131 SER A CA 1
ATOM 996 C C . SER A 1 131 ? -37.506 -14.146 -27.281 1.00 70.19 131 SER A C 1
ATOM 998 O O . SER A 1 131 ? -36.411 -14.451 -27.758 1.00 70.19 131 SER A O 1
ATOM 1000 N N . PHE A 1 132 ? -38.154 -13.029 -27.626 1.00 73.94 132 PHE A N 1
ATOM 1001 C CA . PHE A 1 132 ? -37.596 -12.041 -28.548 1.00 73.94 132 PHE A CA 1
ATOM 1002 C C . PHE A 1 132 ? -36.345 -11.369 -27.969 1.00 73.94 132 PHE A C 1
ATOM 1004 O O . PHE A 1 132 ? -35.311 -11.334 -28.634 1.00 73.94 132 PHE A O 1
ATOM 1011 N N . ASP A 1 133 ? -36.405 -10.912 -26.716 1.00 72.31 133 ASP A N 1
ATOM 1012 C CA . ASP A 1 133 ? -35.274 -10.277 -26.033 1.00 72.31 133 ASP A CA 1
ATOM 1013 C C . ASP A 1 133 ? -34.092 -11.243 -25.856 1.00 72.31 133 ASP A C 1
ATOM 1015 O O . ASP A 1 133 ? -32.935 -10.841 -25.977 1.00 72.31 133 ASP A O 1
ATOM 1019 N N . ALA A 1 134 ? -34.357 -12.533 -25.618 1.00 74.06 134 ALA A N 1
ATOM 1020 C CA . ALA A 1 134 ? -33.317 -13.559 -25.544 1.00 74.06 134 ALA A CA 1
ATOM 1021 C C . ALA A 1 134 ? -32.614 -13.776 -26.896 1.00 74.06 134 ALA A C 1
ATOM 1023 O O . ALA A 1 134 ? -31.385 -13.882 -26.945 1.00 74.06 134 ALA A O 1
ATOM 1024 N N . ALA A 1 135 ? -33.375 -13.803 -27.994 1.00 75.12 135 ALA A N 1
ATOM 1025 C CA . ALA A 1 135 ? -32.822 -13.875 -29.344 1.00 75.12 135 ALA A CA 1
ATOM 1026 C C . ALA A 1 135 ? -32.051 -12.609 -29.727 1.00 75.12 135 ALA A C 1
ATOM 1028 O O . ALA A 1 135 ? -30.994 -12.703 -30.352 1.00 75.12 135 ALA A O 1
ATOM 1029 N N . ASP A 1 136 ? -32.531 -11.441 -29.304 1.00 77.00 136 ASP A N 1
ATOM 1030 C CA . ASP A 1 136 ? -31.846 -10.173 -29.523 1.00 77.00 136 ASP A CA 1
ATOM 1031 C C . ASP A 1 136 ? -30.520 -10.099 -28.756 1.00 77.00 136 ASP A C 1
ATOM 1033 O O . ASP A 1 136 ? -29.465 -9.824 -29.323 1.00 77.00 136 ASP A O 1
ATOM 1037 N N . ALA A 1 137 ? -30.536 -10.455 -27.472 1.00 76.25 137 ALA A N 1
ATOM 1038 C CA . ALA A 1 137 ? -29.333 -10.491 -26.653 1.00 76.25 137 ALA A CA 1
ATOM 1039 C C . ALA A 1 137 ? -28.292 -11.482 -27.196 1.00 76.25 137 ALA A C 1
ATOM 1041 O O . ALA A 1 137 ? -27.090 -11.206 -27.141 1.00 76.25 137 ALA A O 1
ATOM 1042 N N . LEU A 1 138 ? -28.729 -12.628 -27.735 1.00 81.44 138 LEU A N 1
ATOM 1043 C CA . LEU A 1 138 ? -27.837 -13.562 -28.419 1.00 81.44 138 LEU A CA 1
ATOM 1044 C C . LEU A 1 138 ? -27.240 -12.939 -29.682 1.00 81.44 138 LEU A C 1
ATOM 1046 O O . LEU A 1 138 ? -26.025 -13.032 -29.873 1.00 81.44 138 LEU A O 1
ATOM 1050 N N . PHE A 1 139 ? -28.067 -12.295 -30.508 1.00 81.94 139 PHE A N 1
ATOM 1051 C CA . PHE A 1 139 ? -27.610 -11.614 -31.714 1.00 81.94 139 PHE A CA 1
ATOM 1052 C C . PHE A 1 139 ? -26.541 -10.571 -31.379 1.00 81.94 139 PHE A C 1
ATOM 1054 O O . PHE A 1 139 ? -25.429 -10.652 -31.891 1.00 81.94 139 PHE A O 1
ATOM 1061 N N . GLU A 1 140 ? -26.819 -9.660 -30.445 1.00 80.75 140 GLU A N 1
ATOM 1062 C CA . GLU A 1 140 ? -25.885 -8.608 -30.027 1.00 80.75 140 GLU A CA 1
ATOM 1063 C C . GLU A 1 140 ? -24.590 -9.178 -29.432 1.00 80.75 140 GLU A C 1
ATOM 1065 O O . GLU A 1 140 ? -23.492 -8.669 -29.683 1.00 80.75 140 GLU A O 1
ATOM 1070 N N . LYS A 1 141 ? -24.690 -10.281 -28.680 1.00 78.81 141 LYS A N 1
ATOM 1071 C CA . LYS A 1 141 ? -23.532 -10.962 -28.089 1.00 78.81 141 LYS A CA 1
ATOM 1072 C C . LYS A 1 141 ? -22.599 -11.541 -29.149 1.00 78.81 141 LYS A C 1
ATOM 1074 O O . LYS A 1 141 ? -21.381 -11.455 -28.984 1.00 78.81 141 LYS A O 1
ATOM 1079 N N . ILE A 1 142 ? -23.146 -12.163 -30.191 1.00 79.94 142 ILE A N 1
ATOM 1080 C CA . ILE A 1 142 ? -22.344 -12.743 -31.274 1.00 79.94 142 ILE A CA 1
ATOM 1081 C C . ILE A 1 142 ? -21.842 -11.628 -32.198 1.00 79.94 142 ILE A C 1
ATOM 1083 O O . ILE A 1 142 ? -20.659 -11.595 -32.526 1.00 79.94 142 ILE A O 1
ATOM 1087 N N . ALA A 1 143 ? -22.706 -10.671 -32.538 1.00 77.06 143 ALA A N 1
ATOM 1088 C CA . ALA A 1 143 ? -22.397 -9.578 -33.449 1.00 77.06 143 ALA A CA 1
ATOM 1089 C C . ALA A 1 143 ? -21.403 -8.558 -32.869 1.00 77.06 143 ALA A C 1
ATOM 1091 O O . ALA A 1 143 ? -20.772 -7.824 -33.629 1.00 77.06 143 ALA A O 1
ATOM 1092 N N . LYS A 1 144 ? -21.256 -8.475 -31.535 1.00 74.62 144 LYS A N 1
ATOM 1093 C CA . LYS A 1 144 ? -20.345 -7.543 -30.836 1.00 74.62 144 LYS A CA 1
ATOM 1094 C C . LYS A 1 144 ? -20.504 -6.091 -31.323 1.00 74.62 144 LYS A C 1
ATOM 1096 O O . LYS A 1 144 ? -19.520 -5.382 -31.533 1.00 74.62 144 LYS A O 1
ATOM 1101 N N . GLY A 1 145 ? -21.751 -5.659 -31.528 1.00 71.38 145 GLY A N 1
ATOM 1102 C CA . GLY A 1 145 ? -22.104 -4.324 -32.029 1.00 71.38 145 GLY A CA 1
ATOM 1103 C C . GLY A 1 145 ? -22.106 -4.164 -33.559 1.00 71.38 145 GLY A C 1
ATOM 1104 O O . GLY A 1 145 ? -22.296 -3.049 -34.052 1.00 71.38 145 GLY A O 1
ATOM 1105 N N . LYS A 1 146 ? -21.896 -5.239 -34.335 1.00 74.19 146 LYS A N 1
ATOM 1106 C CA . LYS A 1 146 ? -22.138 -5.268 -35.790 1.00 74.19 146 LYS A CA 1
ATOM 1107 C C . LYS A 1 146 ? -23.637 -5.442 -36.092 1.00 74.19 146 LYS A C 1
ATOM 1109 O O . LYS A 1 146 ? -24.392 -5.960 -35.285 1.00 74.19 146 LYS A O 1
ATOM 1114 N N . GLN A 1 147 ? -24.066 -5.019 -37.285 1.00 75.94 147 GLN A N 1
ATOM 1115 C CA . GLN A 1 147 ? -25.465 -5.146 -37.743 1.00 75.94 147 GLN A CA 1
ATOM 1116 C C . GLN A 1 147 ? -25.796 -6.523 -38.349 1.00 75.94 147 GLN A C 1
ATOM 1118 O O . GLN A 1 147 ? -26.966 -6.832 -38.562 1.00 75.94 147 GLN A O 1
ATOM 1123 N N . ARG A 1 148 ? -24.771 -7.325 -38.658 1.00 82.31 148 ARG A N 1
ATOM 1124 C CA . ARG A 1 148 ? -24.849 -8.687 -39.205 1.00 82.31 148 ARG A CA 1
ATOM 1125 C C . ARG A 1 148 ? -23.700 -9.523 -38.630 1.00 82.31 148 ARG A C 1
ATOM 1127 O O . ARG A 1 148 ? -22.669 -8.952 -38.259 1.00 82.31 148 ARG A O 1
ATOM 1134 N N . ILE A 1 149 ? -23.899 -10.833 -38.521 1.00 83.81 149 ILE A N 1
ATOM 1135 C CA . ILE A 1 149 ? -22.947 -11.792 -37.944 1.00 83.81 149 ILE A CA 1
ATOM 1136 C C . ILE A 1 149 ? -22.249 -12.547 -39.076 1.00 83.81 149 ILE A C 1
ATOM 1138 O O . ILE A 1 149 ? -22.903 -13.255 -39.835 1.00 83.81 149 ILE A O 1
ATOM 1142 N N . ASP A 1 150 ? -20.923 -12.446 -39.158 1.00 82.12 150 ASP A N 1
ATOM 1143 C CA . ASP A 1 150 ? -20.131 -13.258 -40.087 1.00 82.12 150 ASP A CA 1
ATOM 1144 C C . ASP A 1 150 ? -19.791 -14.645 -39.495 1.00 82.12 150 ASP A C 1
ATOM 1146 O O . ASP A 1 150 ? -19.875 -14.870 -38.282 1.00 82.12 150 ASP A O 1
ATOM 1150 N N . LEU A 1 151 ? -19.396 -15.595 -40.352 1.00 77.25 151 LEU A N 1
ATOM 1151 C CA . LEU A 1 151 ? -19.095 -16.980 -39.954 1.00 77.25 151 LEU A CA 1
ATOM 1152 C C . LEU A 1 151 ? -17.995 -17.071 -38.875 1.00 77.25 151 LEU A C 1
ATOM 1154 O O . LEU A 1 151 ? -17.992 -18.002 -38.067 1.00 77.25 151 LEU A O 1
ATOM 1158 N N . ARG A 1 152 ? -17.073 -16.101 -38.810 1.00 74.44 152 ARG A N 1
ATOM 1159 C CA . ARG A 1 152 ? -15.975 -16.097 -37.827 1.00 74.44 152 ARG A CA 1
ATOM 1160 C C . ARG A 1 152 ? -16.473 -15.678 -36.450 1.00 74.44 152 ARG A C 1
ATOM 1162 O O . ARG A 1 152 ? -16.114 -16.313 -35.456 1.00 74.44 152 ARG A O 1
ATOM 1169 N N . ASP A 1 153 ? -17.310 -14.646 -36.390 1.00 76.75 153 ASP A N 1
ATOM 1170 C CA . ASP A 1 153 ? -17.975 -14.220 -35.157 1.00 76.75 153 ASP A CA 1
ATOM 1171 C C . ASP A 1 153 ? -18.883 -15.328 -34.609 1.00 76.75 153 ASP A C 1
ATOM 1173 O O . ASP A 1 153 ? -18.863 -15.616 -33.406 1.00 76.75 153 ASP A O 1
ATOM 1177 N N . PHE A 1 154 ? -19.609 -16.002 -35.504 1.00 78.69 154 PHE A N 1
ATOM 1178 C CA . PHE A 1 154 ? -20.447 -17.149 -35.172 1.00 78.69 154 PHE A CA 1
ATOM 1179 C C . PHE A 1 154 ? -19.620 -18.308 -34.592 1.00 78.69 154 PHE A C 1
ATOM 1181 O O . PHE A 1 154 ? -19.913 -18.795 -33.500 1.00 78.69 154 PHE A O 1
ATOM 1188 N N . ALA A 1 155 ? -18.515 -18.694 -35.239 1.00 74.75 155 ALA A N 1
ATOM 1189 C CA . ALA A 1 155 ? -17.656 -19.788 -34.777 1.00 74.75 155 ALA A CA 1
ATOM 1190 C C . ALA A 1 155 ? -16.944 -19.504 -33.441 1.00 74.75 155 ALA A C 1
ATOM 1192 O O . ALA A 1 155 ? -16.749 -20.418 -32.629 1.00 74.75 155 ALA A O 1
ATOM 1193 N N . ALA A 1 156 ? -16.589 -18.244 -33.171 1.00 69.75 156 ALA A N 1
ATOM 1194 C CA . ALA A 1 156 ? -15.983 -17.841 -31.903 1.00 69.75 156 ALA A CA 1
ATOM 1195 C C . ALA A 1 156 ? -16.933 -18.042 -30.705 1.00 69.75 156 ALA A C 1
ATOM 1197 O O . ALA A 1 156 ? -16.482 -18.355 -29.600 1.00 69.75 156 ALA A O 1
ATOM 1198 N N . HIS A 1 157 ? -18.249 -17.912 -30.914 1.00 74.75 157 HIS A N 1
ATOM 1199 C CA . HIS A 1 157 ? -19.251 -18.171 -29.878 1.00 74.75 157 HIS A CA 1
ATOM 1200 C C . HIS A 1 157 ? -19.253 -19.641 -29.423 1.00 74.75 157 HIS A C 1
ATOM 1202 O O . HIS A 1 157 ? -19.319 -19.920 -28.223 1.00 74.75 157 HIS A O 1
ATOM 1208 N N . PHE A 1 158 ? -19.133 -20.582 -30.364 1.00 66.56 158 PHE A N 1
ATOM 1209 C CA . PHE A 1 158 ? -19.124 -22.018 -30.070 1.00 66.56 158 PHE A CA 1
ATOM 1210 C C . PHE A 1 158 ? -17.837 -22.476 -29.375 1.00 66.56 158 PHE A C 1
ATOM 1212 O O . PHE A 1 158 ? -17.900 -23.272 -28.436 1.00 66.56 158 PHE A O 1
ATOM 1219 N N . HIS A 1 159 ? -16.681 -21.915 -29.743 1.00 58.00 159 HIS A N 1
ATOM 1220 C CA . HIS A 1 159 ? -15.410 -22.209 -29.067 1.00 58.00 159 HIS A CA 1
ATOM 1221 C C . HIS A 1 159 ? -15.395 -21.712 -27.612 1.00 58.00 159 HIS A C 1
ATOM 1223 O O . HIS A 1 159 ? -14.953 -22.431 -26.715 1.00 58.00 159 HIS A O 1
ATOM 1229 N N . GLY A 1 160 ? -15.988 -20.543 -27.339 1.00 51.56 160 GLY A N 1
ATOM 1230 C C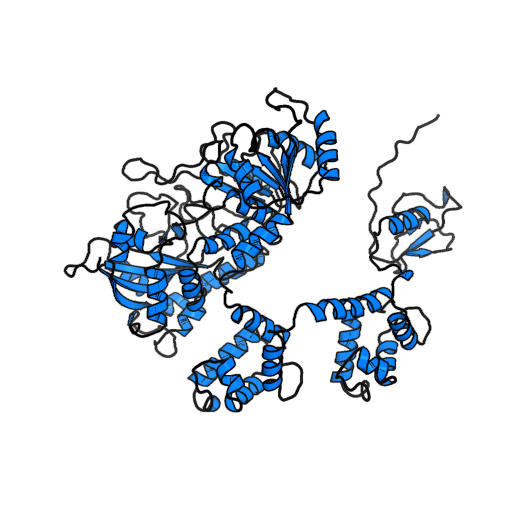A . GLY A 1 160 ? -16.130 -20.018 -25.976 1.00 51.56 160 GLY A CA 1
ATOM 1231 C C . GLY A 1 160 ? -16.976 -20.899 -25.040 1.00 51.56 160 GLY A C 1
ATOM 1232 O O . GLY A 1 160 ? -16.761 -20.880 -23.827 1.00 51.56 160 GLY A O 1
ATOM 1233 N N . ARG A 1 161 ? -17.905 -21.718 -25.568 1.00 50.12 161 ARG A N 1
ATOM 1234 C CA . ARG A 1 161 ? -18.664 -22.708 -24.770 1.00 50.12 161 ARG A CA 1
ATOM 1235 C C . ARG A 1 161 ? -17.810 -23.912 -24.366 1.00 50.12 161 ARG A C 1
ATOM 1237 O O . ARG A 1 161 ? -18.006 -24.434 -23.270 1.00 50.12 161 ARG A O 1
ATOM 1244 N N . ALA A 1 162 ? -16.868 -24.335 -25.210 1.00 39.00 162 ALA A N 1
ATOM 1245 C CA . ALA A 1 162 ? -16.010 -25.491 -24.947 1.00 39.00 162 ALA A CA 1
ATOM 1246 C C . ALA A 1 162 ? -14.950 -25.203 -23.864 1.00 39.00 162 ALA A C 1
ATOM 1248 O O . ALA A 1 162 ? -14.712 -26.049 -23.001 1.00 39.00 162 ALA A O 1
ATOM 1249 N N . GLU A 1 163 ? -14.378 -23.994 -23.840 1.00 33.94 163 GLU A N 1
ATOM 1250 C CA . GLU A 1 163 ? -13.398 -23.587 -22.817 1.00 33.94 163 GLU A CA 1
ATOM 1251 C C . GLU A 1 163 ? -14.052 -23.263 -21.459 1.00 33.94 163 GLU A C 1
ATOM 1253 O O . GLU A 1 163 ? -13.504 -23.596 -20.406 1.00 33.94 163 GLU A O 1
ATOM 1258 N N . ALA A 1 164 ? -15.274 -22.711 -21.455 1.00 36.41 164 ALA A N 1
ATOM 1259 C CA . ALA A 1 164 ? -16.037 -22.454 -20.229 1.00 36.41 164 ALA A CA 1
ATOM 1260 C C . ALA A 1 164 ? -16.535 -23.742 -19.536 1.00 36.41 164 ALA A C 1
ATOM 1262 O O . ALA A 1 164 ? -16.671 -23.778 -18.312 1.00 36.41 164 ALA A O 1
ATOM 1263 N N . ALA A 1 165 ? -16.766 -24.821 -20.293 1.00 36.91 165 ALA A N 1
ATOM 1264 C CA . ALA A 1 165 ? -17.269 -26.092 -19.766 1.00 36.91 165 ALA A CA 1
ATOM 1265 C C . ALA A 1 165 ? -16.227 -26.899 -18.959 1.00 36.91 165 ALA A C 1
ATOM 1267 O O . ALA A 1 165 ? -16.605 -27.801 -18.207 1.00 36.91 165 ALA A O 1
ATOM 1268 N N . HIS A 1 166 ? -14.929 -26.582 -19.070 1.00 32.50 166 HIS A N 1
ATOM 1269 C CA . HIS A 1 166 ? -13.854 -27.385 -18.474 1.00 32.50 166 HIS A CA 1
ATOM 1270 C C . HIS A 1 166 ? -13.257 -26.816 -17.167 1.00 32.50 166 HIS A C 1
ATOM 1272 O O . HIS A 1 166 ? -12.549 -27.542 -16.466 1.00 32.50 166 HIS A O 1
ATOM 1278 N N . ALA A 1 167 ? -13.573 -25.565 -16.796 1.00 34.28 167 ALA A N 1
ATOM 1279 C CA . ALA A 1 167 ? -12.965 -24.857 -15.656 1.00 34.28 167 ALA A CA 1
ATOM 1280 C C . ALA A 1 167 ? -13.860 -24.696 -14.399 1.00 34.28 167 ALA A C 1
ATOM 1282 O O . ALA A 1 167 ? -13.365 -24.260 -13.362 1.00 34.28 167 ALA A O 1
ATOM 1283 N N . ALA A 1 168 ? -15.153 -25.049 -14.442 1.00 39.00 168 ALA A N 1
ATOM 1284 C CA . ALA A 1 168 ? -16.144 -24.595 -13.447 1.00 39.00 168 ALA A CA 1
ATOM 1285 C C . ALA A 1 168 ? -16.984 -25.704 -12.773 1.00 39.00 168 ALA A C 1
ATOM 1287 O O . ALA A 1 168 ? -18.168 -25.512 -12.516 1.00 39.00 168 ALA A O 1
ATOM 1288 N N . LYS A 1 169 ? -16.418 -26.879 -12.475 1.00 33.44 169 LYS A N 1
ATOM 1289 C CA . LYS A 1 169 ? -17.233 -28.074 -12.167 1.00 33.44 169 LYS A CA 1
ATOM 1290 C C . LYS A 1 169 ? -17.413 -28.471 -10.690 1.00 33.44 169 LYS A C 1
ATOM 1292 O O . LYS A 1 169 ? -17.521 -29.657 -10.414 1.00 33.44 169 LYS A O 1
ATOM 1297 N N . SER A 1 170 ? -17.418 -27.550 -9.717 1.00 40.75 170 SER A N 1
ATOM 1298 C CA . SER A 1 170 ? -17.737 -27.973 -8.328 1.00 40.75 170 SER A CA 1
ATOM 1299 C C . SER A 1 170 ? -18.290 -26.915 -7.364 1.00 40.75 170 SER A C 1
ATOM 1301 O O . SER A 1 170 ? -18.821 -27.308 -6.335 1.00 40.75 170 SER A O 1
ATOM 1303 N N . THR A 1 171 ? -18.180 -25.611 -7.631 1.00 43.75 171 THR A N 1
ATOM 1304 C CA . THR A 1 171 ? -18.713 -24.553 -6.733 1.00 43.75 171 THR A CA 1
ATOM 1305 C C . THR A 1 171 ? -19.804 -23.694 -7.369 1.00 43.75 171 THR A C 1
ATOM 1307 O O . THR A 1 171 ? -20.468 -22.943 -6.665 1.00 43.75 171 THR A O 1
ATOM 1310 N N . ASN A 1 172 ? -19.990 -23.784 -8.690 1.00 57.44 172 ASN A N 1
ATOM 1311 C CA . ASN A 1 172 ? -20.972 -22.980 -9.421 1.00 57.44 172 ASN A CA 1
ATOM 1312 C C . ASN A 1 172 ? -22.373 -23.623 -9.405 1.00 57.44 172 ASN A C 1
ATOM 1314 O O . ASN A 1 172 ? -23.368 -22.912 -9.364 1.00 57.44 172 ASN A O 1
ATOM 1318 N N . GLU A 1 173 ? -22.450 -24.959 -9.362 1.00 56.06 173 GLU A N 1
ATOM 1319 C CA . GLU A 1 173 ? -23.722 -25.702 -9.321 1.00 56.06 173 GLU A CA 1
ATOM 1320 C C . GLU A 1 173 ? -24.515 -25.396 -8.039 1.00 56.06 173 GLU A C 1
ATOM 1322 O O . GLU A 1 173 ? -25.663 -24.991 -8.138 1.00 56.06 173 GLU A O 1
ATOM 1327 N N . GLU A 1 174 ? -23.887 -25.409 -6.855 1.00 63.53 174 GLU A N 1
ATOM 1328 C CA . GLU A 1 174 ? -24.576 -25.086 -5.589 1.00 63.53 174 GLU A CA 1
ATOM 1329 C C . GLU A 1 174 ? -25.108 -23.639 -5.539 1.00 63.53 174 GLU A C 1
ATOM 1331 O O . GLU A 1 174 ? -26.213 -23.392 -5.060 1.00 63.53 174 GLU A O 1
ATOM 1336 N N . LEU A 1 175 ? -24.344 -22.662 -6.048 1.00 71.62 175 LEU A N 1
ATOM 1337 C CA . LEU A 1 175 ? -24.794 -21.264 -6.107 1.00 71.62 175 LEU A CA 1
ATOM 1338 C C . LEU A 1 175 ? -25.954 -21.091 -7.083 1.00 71.62 175 LEU A C 1
ATOM 1340 O O . LEU A 1 175 ? -26.855 -20.288 -6.834 1.00 71.62 175 LEU A O 1
ATOM 1344 N N . ARG A 1 176 ? -25.914 -21.829 -8.193 1.00 77.19 176 ARG A N 1
ATOM 1345 C CA . ARG A 1 176 ? -26.950 -21.809 -9.217 1.00 77.19 176 ARG A CA 1
ATOM 1346 C C . ARG A 1 176 ? -28.231 -22.463 -8.727 1.00 77.19 176 ARG A C 1
ATOM 1348 O O . ARG A 1 176 ? -29.284 -21.858 -8.880 1.00 77.19 176 ARG A O 1
ATOM 1355 N N . ASP A 1 177 ? -28.128 -23.592 -8.035 1.00 77.12 177 ASP A N 1
ATOM 1356 C CA . ASP A 1 177 ? -29.263 -24.269 -7.408 1.00 77.12 177 ASP A CA 1
ATOM 1357 C C . ASP A 1 177 ? -29.960 -23.347 -6.399 1.00 77.12 177 ASP A C 1
ATOM 1359 O O . ASP A 1 177 ? -31.182 -23.218 -6.400 1.00 77.12 177 ASP A O 1
ATOM 1363 N N . ILE A 1 178 ? -29.193 -22.634 -5.567 1.00 78.81 178 ILE A N 1
ATOM 1364 C CA . ILE A 1 178 ? -29.764 -21.696 -4.591 1.00 78.81 178 ILE A CA 1
ATOM 1365 C C . ILE A 1 178 ? -30.379 -20.476 -5.276 1.00 78.81 178 ILE A C 1
ATOM 1367 O O . ILE A 1 178 ? -31.443 -20.020 -4.861 1.00 78.81 178 ILE A O 1
ATOM 1371 N N . PHE A 1 179 ? -29.757 -19.956 -6.333 1.00 82.62 179 PHE A N 1
ATOM 1372 C CA . PHE A 1 179 ? -30.344 -18.867 -7.107 1.00 82.62 179 PHE A CA 1
ATOM 1373 C C . PHE A 1 179 ? -31.673 -19.282 -7.749 1.00 82.62 179 PHE A C 1
ATOM 1375 O O . PHE A 1 179 ? -32.642 -18.533 -7.665 1.00 82.62 179 PHE A O 1
ATOM 1382 N N . GLU A 1 180 ? -31.751 -20.486 -8.319 1.00 82.62 180 GLU A N 1
ATOM 1383 C CA . GLU A 1 180 ? -32.980 -21.040 -8.900 1.00 82.62 180 GLU A CA 1
ATOM 1384 C C . GLU A 1 180 ? -34.070 -21.293 -7.849 1.00 82.62 180 GLU A C 1
ATOM 1386 O O . GLU A 1 180 ? -35.254 -21.131 -8.138 1.00 82.62 180 GLU A O 1
ATOM 1391 N N . LEU A 1 181 ? -33.694 -21.636 -6.611 1.00 81.38 181 LEU A N 1
ATOM 1392 C CA . LEU A 1 181 ? -34.640 -21.742 -5.495 1.00 81.38 181 LEU A CA 1
ATOM 1393 C C . LEU A 1 181 ? -35.237 -20.388 -5.090 1.00 81.38 181 LEU A C 1
ATOM 1395 O O . LEU A 1 181 ? -36.335 -20.355 -4.531 1.00 81.38 181 LEU A O 1
ATOM 1399 N N . ILE A 1 182 ? -34.525 -19.289 -5.346 1.00 85.06 182 ILE A N 1
ATOM 1400 C CA . ILE A 1 182 ? -35.003 -17.935 -5.062 1.00 85.06 182 ILE A CA 1
ATOM 1401 C C . ILE A 1 182 ? -35.804 -17.376 -6.248 1.00 85.06 182 ILE A C 1
ATOM 1403 O O . ILE A 1 182 ? -36.851 -16.764 -6.044 1.00 85.06 182 ILE A O 1
ATOM 1407 N N . ASP A 1 183 ? -35.342 -17.599 -7.478 1.00 85.00 183 ASP A N 1
ATOM 1408 C CA . ASP A 1 183 ? -35.961 -17.155 -8.736 1.00 85.00 183 ASP A CA 1
ATOM 1409 C C . ASP A 1 183 ? -37.183 -18.017 -9.106 1.00 85.00 183 ASP A C 1
ATOM 1411 O O . ASP A 1 183 ? -37.213 -18.730 -10.110 1.00 85.00 183 ASP A O 1
ATOM 1415 N N . THR A 1 184 ? -38.212 -17.985 -8.254 1.00 74.75 184 THR A N 1
ATOM 1416 C CA . THR A 1 184 ? -39.407 -18.835 -8.397 1.00 74.75 184 THR A CA 1
ATOM 1417 C C . THR A 1 184 ? -40.183 -18.596 -9.694 1.00 74.75 184 THR A C 1
ATOM 1419 O O . THR A 1 184 ? -40.828 -19.521 -10.192 1.00 74.75 184 THR A O 1
ATOM 1422 N N . ASP A 1 185 ? -40.112 -17.385 -10.262 1.00 70.75 185 ASP A N 1
ATOM 1423 C CA . ASP A 1 185 ? -40.737 -17.046 -11.544 1.00 70.75 185 ASP A CA 1
ATOM 1424 C C . ASP A 1 185 ? -39.872 -17.422 -12.766 1.00 70.75 185 ASP A C 1
ATOM 1426 O O . ASP A 1 185 ? -40.322 -17.264 -13.907 1.00 70.75 185 ASP A O 1
ATOM 1430 N N . LYS A 1 186 ? -38.664 -17.959 -12.524 1.00 74.62 186 LYS A N 1
ATOM 1431 C CA . LYS A 1 186 ? -37.642 -18.326 -13.514 1.00 74.62 186 LYS A CA 1
ATOM 1432 C C . LYS A 1 186 ? -37.324 -17.198 -14.495 1.00 74.62 186 LYS A C 1
ATOM 1434 O O . LYS A 1 186 ? -37.063 -17.448 -15.674 1.00 74.62 186 LYS A O 1
ATOM 1439 N N . SER A 1 187 ? -37.384 -15.948 -14.038 1.00 66.25 187 SER A N 1
ATOM 1440 C CA . SER A 1 187 ? -37.098 -14.778 -14.870 1.00 66.25 187 SER A CA 1
ATOM 1441 C C . SER A 1 187 ? -35.606 -14.563 -15.125 1.00 66.25 187 SER A C 1
ATOM 1443 O O . SER A 1 187 ? -35.244 -13.688 -15.911 1.00 66.25 187 SER A O 1
ATOM 1445 N N . GLY A 1 188 ? -34.730 -15.326 -14.466 1.00 67.44 188 GLY A N 1
ATOM 1446 C CA . GLY A 1 188 ? -33.285 -15.117 -14.470 1.00 67.44 188 GLY A CA 1
ATOM 1447 C C . GLY A 1 188 ? -32.854 -13.938 -13.591 1.00 67.44 188 GLY A C 1
ATOM 1448 O O . GLY A 1 188 ? -31.691 -13.518 -13.645 1.00 67.44 188 GLY A O 1
ATOM 1449 N N . SER A 1 189 ? -33.770 -13.381 -12.788 1.00 75.81 189 SER A N 1
ATOM 1450 C CA . SER A 1 189 ? -33.521 -12.223 -11.934 1.00 75.81 189 SER A CA 1
ATOM 1451 C C . SER A 1 189 ? -34.350 -12.262 -10.652 1.00 75.81 189 SER A C 1
ATOM 1453 O O . SER A 1 189 ? -35.573 -12.251 -10.676 1.00 75.81 189 SER A O 1
ATOM 1455 N N . VAL A 1 190 ? -33.686 -12.174 -9.508 1.00 84.94 190 VAL A N 1
ATOM 1456 C CA . VAL A 1 190 ? -34.345 -12.202 -8.205 1.00 84.94 190 VAL A CA 1
ATOM 1457 C C . VAL A 1 190 ? -34.812 -10.802 -7.820 1.00 84.94 190 VAL A C 1
ATOM 1459 O O . VAL A 1 190 ? -34.020 -9.858 -7.722 1.00 84.94 190 VAL A O 1
ATOM 1462 N N . SER A 1 191 ? -36.112 -10.654 -7.566 1.00 83.75 191 SER A N 1
ATOM 1463 C CA . SER A 1 191 ? -36.677 -9.483 -6.893 1.00 83.75 191 SER A CA 1
ATOM 1464 C C . SER A 1 191 ? -36.566 -9.573 -5.374 1.00 83.75 191 SER A C 1
ATOM 1466 O O . SER A 1 191 ? -36.393 -10.634 -4.778 1.00 83.75 191 SER A O 1
ATOM 1468 N N . LYS A 1 192 ? -36.745 -8.428 -4.713 1.00 79.69 192 LYS A N 1
ATOM 1469 C CA . LYS A 1 192 ? -36.784 -8.362 -3.249 1.00 79.69 192 LYS A CA 1
ATOM 1470 C C . LYS A 1 192 ? -37.906 -9.217 -2.652 1.00 79.69 192 LYS A C 1
ATOM 1472 O O . LYS A 1 192 ? -37.733 -9.772 -1.575 1.00 79.69 192 LYS A O 1
ATOM 1477 N N . LEU A 1 193 ? -39.040 -9.329 -3.346 1.00 81.25 193 LEU A N 1
ATOM 1478 C CA . LEU A 1 193 ? -40.168 -10.144 -2.897 1.00 81.25 193 LEU A CA 1
ATOM 1479 C C . LEU A 1 193 ? -39.848 -11.640 -2.992 1.00 81.25 193 LEU A C 1
ATOM 1481 O O . LEU A 1 193 ? -40.173 -12.383 -2.074 1.00 81.25 193 LEU A O 1
ATOM 1485 N N . GLU A 1 194 ? -39.168 -12.052 -4.059 1.00 83.62 194 GLU A N 1
ATOM 1486 C CA . GLU A 1 194 ? -38.710 -13.429 -4.265 1.00 83.62 194 GLU A CA 1
ATOM 1487 C C . GLU A 1 194 ? -37.657 -13.834 -3.238 1.00 83.62 194 GLU A C 1
ATOM 1489 O O . GLU A 1 194 ? -37.781 -14.890 -2.628 1.00 83.62 194 GLU A O 1
ATOM 1494 N N . LEU A 1 195 ? -36.696 -12.952 -2.943 1.00 83.75 195 LEU A N 1
ATOM 1495 C CA . LEU A 1 195 ? -35.719 -13.191 -1.881 1.00 83.75 195 LEU A CA 1
ATOM 1496 C C . LEU A 1 195 ? -36.391 -13.350 -0.509 1.00 83.75 195 LEU A C 1
ATOM 1498 O O . LEU A 1 195 ? -36.073 -14.279 0.228 1.00 83.75 195 LEU A O 1
ATOM 1502 N N . ILE A 1 196 ? -37.339 -12.466 -0.174 1.00 80.00 196 ILE A N 1
ATOM 1503 C CA . ILE A 1 196 ? -38.086 -12.531 1.091 1.00 80.00 196 ILE A CA 1
ATOM 1504 C C . ILE A 1 196 ? -38.912 -13.820 1.170 1.00 80.00 196 ILE A C 1
ATOM 1506 O O . ILE A 1 196 ? -38.891 -14.492 2.197 1.00 80.00 196 ILE A O 1
ATOM 1510 N N . ALA A 1 197 ? -39.617 -14.182 0.097 1.00 80.50 197 ALA A N 1
ATOM 1511 C CA . ALA A 1 197 ? -40.426 -15.395 0.056 1.00 80.50 197 ALA A CA 1
ATOM 1512 C C . ALA A 1 197 ? -39.562 -16.661 0.162 1.00 80.50 197 ALA A C 1
ATOM 1514 O O . ALA A 1 197 ? -39.907 -17.572 0.913 1.00 80.50 197 ALA A O 1
ATOM 1515 N N . ALA A 1 198 ? -38.422 -16.699 -0.529 1.00 82.81 198 ALA A N 1
ATOM 1516 C CA . ALA A 1 198 ? -37.514 -17.839 -0.521 1.00 82.81 198 ALA A CA 1
ATOM 1517 C C . ALA A 1 198 ? -36.876 -18.052 0.858 1.00 82.81 198 ALA A C 1
ATOM 1519 O O . ALA A 1 198 ? -36.861 -19.174 1.354 1.00 82.81 198 ALA A O 1
ATOM 1520 N N . VAL A 1 199 ? -36.444 -16.975 1.519 1.00 78.69 199 VAL A N 1
ATOM 1521 C CA . VAL A 1 199 ? -35.901 -17.020 2.887 1.00 78.69 199 VAL A CA 1
ATOM 1522 C C . VAL A 1 199 ? -36.964 -17.436 3.919 1.00 78.69 199 VAL A C 1
ATOM 1524 O O . VAL A 1 199 ? -36.647 -18.085 4.906 1.00 78.69 199 VAL A O 1
ATOM 1527 N N . GLN A 1 200 ? -38.241 -17.118 3.695 1.00 80.12 200 GLN A N 1
ATOM 1528 C CA . GLN A 1 200 ? -39.326 -17.545 4.589 1.00 80.12 200 GLN A CA 1
ATOM 1529 C C . GLN A 1 200 ? -39.739 -19.007 4.412 1.00 80.12 200 GLN A C 1
ATOM 1531 O O . GLN A 1 200 ? -40.181 -19.644 5.366 1.00 80.12 200 GLN A O 1
ATOM 1536 N N . GLN A 1 201 ? -39.693 -19.510 3.180 1.00 77.56 201 GLN A N 1
ATOM 1537 C CA . GLN A 1 201 ? -40.295 -20.795 2.817 1.00 77.56 201 GLN A CA 1
ATOM 1538 C C . GLN A 1 201 ? -39.266 -21.915 2.667 1.00 77.56 201 GLN A C 1
ATOM 1540 O O . GLN A 1 201 ? -39.642 -23.088 2.663 1.00 77.56 201 GLN A O 1
ATOM 1545 N N . ASN A 1 202 ? -37.981 -21.579 2.545 1.00 75.94 202 ASN A N 1
ATOM 1546 C CA . ASN A 1 202 ? -36.925 -22.541 2.291 1.00 75.94 202 ASN A CA 1
ATOM 1547 C C . ASN A 1 202 ? -35.757 -22.358 3.267 1.00 75.94 202 ASN A C 1
ATOM 1549 O O . ASN A 1 202 ? -34.922 -21.470 3.105 1.00 75.94 202 ASN A O 1
ATOM 1553 N N . GLN A 1 203 ? -35.665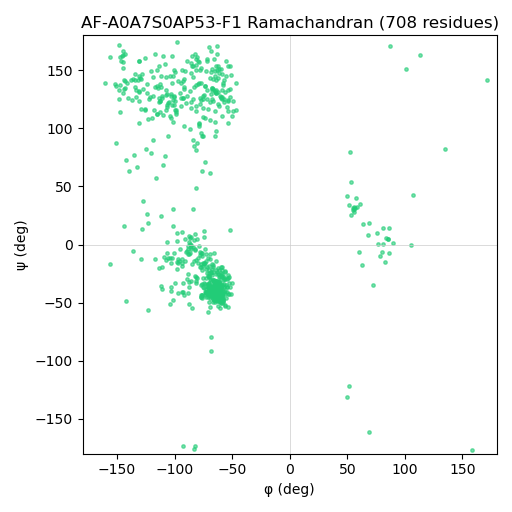 -23.269 4.241 1.00 70.31 203 GLN A N 1
ATOM 1554 C CA . GLN A 1 203 ? -34.607 -23.262 5.255 1.00 70.31 203 GLN A CA 1
ATOM 1555 C C . GLN A 1 203 ? -33.200 -23.329 4.643 1.00 70.31 203 GLN A C 1
ATOM 1557 O O . GLN A 1 203 ? -32.270 -22.757 5.192 1.00 70.31 203 GLN A O 1
ATOM 1562 N N . VAL A 1 204 ? -33.035 -23.982 3.486 1.00 67.31 204 VAL A N 1
ATOM 1563 C CA . VAL A 1 204 ? -31.736 -24.065 2.798 1.00 67.31 204 VAL A CA 1
ATOM 1564 C C . VAL A 1 204 ? -31.314 -22.696 2.262 1.00 67.31 204 VAL A C 1
ATOM 1566 O O . VAL A 1 204 ? -30.139 -22.349 2.323 1.00 67.31 204 VAL A O 1
ATOM 1569 N N . VAL A 1 205 ? -32.267 -21.900 1.769 1.00 74.75 205 VAL A N 1
ATOM 1570 C CA . VAL A 1 205 ? -32.019 -20.531 1.297 1.00 74.75 205 VAL A CA 1
ATOM 1571 C C . VAL A 1 205 ? -31.765 -19.590 2.478 1.00 74.75 205 VAL A C 1
ATOM 1573 O O . VAL A 1 205 ? -30.853 -18.767 2.407 1.00 74.75 205 VAL A O 1
ATOM 1576 N N . ASP A 1 206 ? -32.524 -19.734 3.569 1.00 72.94 206 ASP A N 1
ATOM 1577 C CA . ASP A 1 206 ? -32.341 -18.956 4.801 1.00 72.94 206 ASP A CA 1
ATOM 1578 C C . ASP A 1 206 ? -30.963 -19.205 5.431 1.00 72.94 206 ASP A C 1
ATOM 1580 O O . ASP A 1 206 ? -30.173 -18.276 5.595 1.00 72.94 206 ASP A O 1
ATOM 1584 N N . ASP A 1 207 ? -30.610 -20.473 5.658 1.00 66.88 207 ASP A N 1
ATOM 1585 C CA . ASP A 1 207 ? -29.320 -20.866 6.231 1.00 66.88 207 ASP A CA 1
ATOM 1586 C C . ASP A 1 207 ? -28.138 -20.433 5.349 1.00 66.88 207 ASP A C 1
ATOM 1588 O O . ASP A 1 207 ? -27.051 -20.145 5.858 1.00 66.88 207 ASP A O 1
ATOM 1592 N N . PHE A 1 208 ? -28.329 -20.384 4.028 1.00 71.38 208 PHE A N 1
ATOM 1593 C CA . PHE A 1 208 ? -27.294 -19.964 3.089 1.00 71.38 208 PHE A CA 1
ATOM 1594 C C . PHE A 1 208 ? -27.095 -18.442 3.058 1.00 71.38 208 PHE A C 1
ATOM 1596 O O . PHE A 1 208 ? -25.956 -17.968 3.065 1.00 71.38 208 PHE A O 1
ATOM 1603 N N . LEU A 1 209 ? -28.181 -17.664 3.021 1.00 70.38 209 LEU A N 1
ATOM 1604 C CA . LEU A 1 209 ? -28.121 -16.202 2.928 1.00 70.38 209 LEU A CA 1
ATOM 1605 C C . LEU A 1 209 ? -27.875 -15.533 4.287 1.00 70.38 209 LEU A C 1
ATOM 1607 O O . LEU A 1 209 ? -27.228 -14.485 4.350 1.00 70.38 209 LEU A O 1
ATOM 1611 N N . LEU A 1 210 ? -28.393 -16.122 5.366 1.00 67.50 210 LEU A N 1
ATOM 1612 C CA . LEU A 1 210 ? -28.394 -15.591 6.729 1.00 67.50 210 LEU A CA 1
ATOM 1613 C C . LEU A 1 210 ? -28.096 -16.703 7.763 1.00 67.50 210 LEU A C 1
ATOM 1615 O O . LEU A 1 210 ? -28.916 -16.979 8.639 1.00 67.50 210 LEU A O 1
ATOM 1619 N N . PRO A 1 211 ? -26.900 -17.325 7.731 1.00 60.75 211 PRO A N 1
ATOM 1620 C CA . PRO A 1 211 ? -26.583 -18.462 8.593 1.00 60.75 211 PRO A CA 1
ATOM 1621 C C . PRO A 1 211 ? -26.749 -18.140 10.087 1.00 60.75 211 PRO A C 1
ATOM 1623 O O . PRO A 1 211 ? -26.118 -17.220 10.616 1.00 60.75 211 PRO A O 1
ATOM 1626 N N . GLY A 1 212 ? -27.553 -18.952 10.784 1.00 51.00 212 GLY A N 1
ATOM 1627 C CA . GLY A 1 212 ? -27.785 -18.845 12.230 1.00 51.00 212 GLY A CA 1
ATOM 1628 C C . GLY A 1 212 ? -28.893 -17.869 12.646 1.00 51.00 212 GLY A C 1
ATOM 1629 O O . GLY A 1 212 ? -28.965 -17.506 13.822 1.00 51.00 212 GLY A O 1
ATOM 1630 N N . VAL A 1 213 ? -29.736 -17.438 11.706 1.00 60.00 213 VAL A N 1
ATOM 1631 C CA . VAL A 1 213 ? -30.929 -16.613 11.939 1.00 60.00 213 VAL A CA 1
ATOM 1632 C C . VAL A 1 213 ? -32.160 -17.415 11.511 1.00 60.00 213 VAL A C 1
ATOM 1634 O O . VAL A 1 213 ? -32.119 -18.048 10.470 1.00 60.00 213 VAL A O 1
ATOM 1637 N N . ASP A 1 214 ? -33.229 -17.411 12.314 1.00 63.34 214 ASP A N 1
ATOM 1638 C CA . ASP A 1 214 ? -34.524 -17.994 11.926 1.00 63.34 214 ASP A CA 1
ATOM 1639 C C . ASP A 1 214 ? -35.385 -16.898 11.291 1.00 63.34 214 ASP A C 1
ATOM 1641 O O . ASP A 1 214 ? -35.931 -16.034 11.985 1.00 63.34 214 ASP A O 1
ATOM 1645 N N . SER A 1 215 ? -35.473 -16.907 9.963 1.00 62.94 215 SER A N 1
ATOM 1646 C CA . SER A 1 215 ? -36.161 -15.870 9.193 1.00 62.94 215 SER A CA 1
ATOM 1647 C C . SER A 1 215 ? -37.628 -16.200 8.883 1.00 62.94 215 SER A C 1
ATOM 1649 O O . SER A 1 215 ? -38.289 -15.460 8.143 1.00 62.94 215 SER A O 1
ATOM 1651 N N . SER A 1 216 ? -38.196 -17.244 9.499 1.00 65.31 216 SER A N 1
ATOM 1652 C CA . SER A 1 216 ? -39.611 -17.629 9.339 1.00 65.31 216 SER A CA 1
ATOM 1653 C C . SER A 1 216 ? -40.594 -16.492 9.680 1.00 65.31 216 SER A C 1
ATOM 1655 O O . SER A 1 216 ? -41.710 -16.442 9.159 1.00 65.31 216 SER A O 1
ATOM 1657 N N . GLY A 1 217 ? -40.160 -15.519 10.493 1.00 60.69 217 GLY A N 1
ATOM 1658 C CA . GLY A 1 217 ? -40.910 -14.323 10.888 1.00 60.69 217 GLY A CA 1
ATOM 1659 C C . GLY A 1 217 ? -40.560 -13.015 10.157 1.00 60.69 217 GLY A C 1
ATOM 1660 O O . GLY A 1 217 ? -40.946 -11.959 10.652 1.00 60.69 217 GLY A O 1
ATOM 1661 N N . VAL A 1 218 ? -39.859 -13.023 9.010 1.00 61.53 218 VAL A N 1
ATOM 1662 C CA . VAL A 1 218 ? -39.318 -11.801 8.344 1.00 61.53 218 VAL A CA 1
ATOM 1663 C C . VAL A 1 218 ? -40.320 -10.660 8.134 1.00 61.53 218 VAL A C 1
ATOM 1665 O O . VAL A 1 218 ? -39.941 -9.497 8.206 1.00 61.53 218 VAL A O 1
ATOM 1668 N N . MET A 1 219 ? -41.600 -10.956 7.899 1.00 65.69 219 MET A N 1
ATOM 1669 C CA . MET A 1 219 ? -42.634 -9.928 7.693 1.00 65.69 219 MET A CA 1
ATOM 1670 C C . MET A 1 219 ? -43.300 -9.459 8.999 1.00 65.69 219 MET A C 1
ATOM 1672 O O . MET A 1 219 ? -44.077 -8.507 8.982 1.00 65.69 219 MET A O 1
ATOM 1676 N N . ALA A 1 220 ? -43.008 -10.118 10.123 1.00 57.62 220 ALA A N 1
ATOM 1677 C CA . ALA A 1 220 ? -43.514 -9.798 11.457 1.00 57.62 220 ALA A CA 1
ATOM 1678 C C . ALA A 1 220 ? -42.453 -9.143 12.366 1.00 57.62 220 ALA A C 1
ATOM 1680 O O . ALA A 1 220 ? -42.808 -8.604 13.415 1.00 57.62 220 ALA A O 1
ATOM 1681 N N . ASP A 1 221 ? -41.176 -9.155 11.966 1.00 62.94 221 ASP A N 1
ATOM 1682 C CA . ASP A 1 221 ? -40.061 -8.564 12.707 1.00 62.94 221 ASP A CA 1
ATOM 1683 C C . ASP A 1 221 ? -39.217 -7.640 11.815 1.00 62.94 221 ASP A C 1
ATOM 1685 O O . ASP A 1 221 ? -38.561 -8.067 10.862 1.00 62.94 221 ASP A O 1
ATOM 1689 N N . GLN A 1 222 ? -39.197 -6.356 12.180 1.00 58.78 222 GLN A N 1
ATOM 1690 C CA . GLN A 1 222 ? -38.453 -5.306 11.485 1.00 58.78 222 GLN A CA 1
ATOM 1691 C C . GLN A 1 222 ? -36.949 -5.609 11.383 1.00 58.78 222 GLN A C 1
ATOM 1693 O O . GLN A 1 222 ? -36.337 -5.311 10.360 1.00 58.78 222 GLN A O 1
ATOM 1698 N N . ALA A 1 223 ? -36.342 -6.216 12.406 1.00 56.53 223 ALA A N 1
ATOM 1699 C CA . ALA A 1 223 ? -34.913 -6.522 12.407 1.00 56.53 223 ALA A CA 1
ATOM 1700 C C . ALA A 1 223 ? -34.562 -7.642 11.416 1.00 56.53 223 ALA A C 1
ATOM 1702 O O . ALA A 1 223 ? -33.491 -7.613 10.807 1.00 56.53 223 ALA A O 1
ATOM 1703 N N . HIS A 1 224 ? -35.463 -8.608 11.225 1.00 65.00 224 HIS A N 1
ATOM 1704 C CA . HIS A 1 224 ? -35.312 -9.664 10.225 1.00 65.00 224 HIS A CA 1
ATOM 1705 C C . HIS A 1 224 ? -35.530 -9.116 8.807 1.00 65.00 224 HIS A C 1
ATOM 1707 O O . HIS A 1 224 ? -34.729 -9.392 7.912 1.00 65.00 224 HIS A O 1
ATOM 1713 N N . PHE A 1 225 ? -36.535 -8.254 8.620 1.00 68.69 225 PHE A N 1
ATOM 1714 C CA . PHE A 1 225 ? -36.774 -7.568 7.348 1.00 68.69 225 PHE A CA 1
ATOM 1715 C C . PHE A 1 225 ? -35.577 -6.718 6.901 1.00 68.69 225 PHE A C 1
ATOM 1717 O O . PHE A 1 225 ? -35.143 -6.805 5.750 1.00 68.69 225 PHE A O 1
ATOM 1724 N N . ASP A 1 226 ? -35.005 -5.925 7.812 1.00 67.50 226 ASP A N 1
ATOM 1725 C CA . ASP A 1 226 ? -33.870 -5.050 7.509 1.00 67.50 226 ASP A CA 1
ATOM 1726 C C . ASP A 1 226 ? -32.609 -5.852 7.136 1.00 67.50 226 ASP A C 1
ATOM 1728 O O . ASP A 1 226 ? -31.835 -5.413 6.284 1.00 67.50 226 ASP A O 1
ATOM 1732 N N . ARG A 1 227 ? -32.424 -7.056 7.698 1.00 69.69 227 ARG A N 1
ATOM 1733 C CA . ARG A 1 227 ? -31.313 -7.967 7.359 1.00 69.69 227 ARG A CA 1
ATOM 1734 C C . ARG A 1 227 ? -31.450 -8.574 5.968 1.00 69.69 227 ARG A C 1
ATOM 1736 O O . ARG A 1 227 ? -30.502 -8.495 5.189 1.00 69.69 227 ARG A O 1
ATOM 1743 N N . VAL A 1 228 ? -32.621 -9.123 5.634 1.00 74.19 228 VAL A N 1
ATOM 1744 C CA . VAL A 1 228 ? -32.896 -9.635 4.277 1.00 74.19 228 VAL A CA 1
ATOM 1745 C C . VAL A 1 228 ? -32.755 -8.507 3.255 1.00 74.19 228 VAL A C 1
ATOM 1747 O O . VAL A 1 228 ? -32.174 -8.694 2.187 1.00 74.19 228 VAL A O 1
ATOM 1750 N N . ASN A 1 229 ? -33.209 -7.301 3.608 1.00 75.62 229 ASN A N 1
ATOM 1751 C CA . ASN A 1 229 ? -33.044 -6.127 2.765 1.00 75.62 229 ASN A CA 1
ATOM 1752 C C . ASN A 1 229 ? -31.572 -5.730 2.575 1.00 75.62 229 ASN A C 1
ATOM 1754 O O . ASN A 1 229 ? -31.175 -5.402 1.464 1.00 75.62 229 ASN A O 1
ATOM 1758 N N . ALA A 1 230 ? -30.751 -5.773 3.623 1.00 72.69 230 ALA A N 1
ATOM 1759 C CA . ALA A 1 230 ? -29.328 -5.463 3.511 1.00 72.69 230 ALA A CA 1
ATOM 1760 C C . ALA A 1 230 ? -28.594 -6.447 2.584 1.00 72.69 230 ALA A C 1
ATOM 1762 O O . ALA A 1 230 ? -27.768 -6.018 1.779 1.00 72.69 230 ALA A O 1
ATOM 1763 N N . VAL A 1 231 ? -28.925 -7.743 2.652 1.00 75.44 231 VAL A N 1
ATOM 1764 C CA . VAL A 1 231 ? -28.391 -8.760 1.729 1.00 75.44 231 VAL A CA 1
ATOM 1765 C C . VAL A 1 231 ? -28.849 -8.482 0.298 1.00 75.44 231 VAL A C 1
ATOM 1767 O O . VAL A 1 231 ? -28.020 -8.454 -0.610 1.00 75.44 231 VAL A O 1
ATOM 1770 N N . PHE A 1 232 ? -30.138 -8.192 0.098 1.00 82.81 232 PHE A N 1
ATOM 1771 C CA . PHE A 1 232 ? -30.677 -7.830 -1.213 1.00 82.81 232 PHE A CA 1
ATOM 1772 C C . PHE A 1 232 ? -29.942 -6.631 -1.826 1.00 82.81 232 PHE A C 1
ATOM 1774 O O . PHE A 1 232 ? -29.465 -6.713 -2.954 1.00 82.81 232 PHE A O 1
ATOM 1781 N N . GLU A 1 233 ? -29.810 -5.533 -1.081 1.00 78.12 233 GLU A N 1
ATOM 1782 C CA . GLU A 1 233 ? -29.160 -4.309 -1.559 1.00 78.12 233 GLU A CA 1
ATOM 1783 C C . GLU A 1 233 ? -27.667 -4.514 -1.835 1.00 78.12 233 GLU A C 1
ATOM 1785 O O . GLU A 1 233 ? -27.129 -3.946 -2.786 1.00 78.12 233 GLU A O 1
ATOM 1790 N N . ALA A 1 234 ? -26.995 -5.356 -1.045 1.00 69.31 234 ALA A N 1
ATOM 1791 C CA . ALA A 1 234 ? -25.585 -5.665 -1.243 1.00 69.31 234 ALA A CA 1
ATOM 1792 C C . ALA A 1 234 ? -25.332 -6.489 -2.517 1.00 69.31 234 ALA A C 1
ATOM 1794 O O . ALA A 1 234 ? -24.317 -6.280 -3.182 1.00 69.31 234 ALA A O 1
ATOM 1795 N N . ILE A 1 235 ? -26.256 -7.385 -2.880 1.00 77.81 235 ILE A N 1
ATOM 1796 C CA . ILE A 1 235 ? -26.191 -8.147 -4.135 1.00 77.81 235 ILE A CA 1
ATOM 1797 C C . ILE A 1 235 ? -26.621 -7.263 -5.315 1.00 77.81 235 ILE A C 1
ATOM 1799 O O . ILE A 1 235 ? -25.957 -7.225 -6.350 1.00 77.81 235 ILE A O 1
ATOM 1803 N N . ALA A 1 236 ? -27.715 -6.514 -5.159 1.00 71.94 236 ALA A N 1
ATOM 1804 C CA . ALA A 1 236 ? -28.312 -5.721 -6.228 1.00 71.94 236 ALA A CA 1
ATOM 1805 C C . ALA A 1 236 ? -27.575 -4.409 -6.524 1.00 71.94 236 ALA A C 1
ATOM 1807 O O . ALA A 1 236 ? -27.766 -3.830 -7.596 1.00 71.94 236 ALA A O 1
ATOM 1808 N N . GLY A 1 237 ? -26.760 -3.906 -5.593 1.00 72.00 237 GLY A N 1
ATOM 1809 C CA . GLY A 1 237 ? -26.037 -2.645 -5.746 1.00 72.00 237 GLY A CA 1
ATOM 1810 C C . GLY A 1 237 ? -26.969 -1.455 -6.003 1.00 72.00 237 GLY A C 1
ATOM 1811 O O . GLY A 1 237 ? -26.678 -0.629 -6.869 1.00 72.00 237 GLY A O 1
ATOM 1812 N N . GLY A 1 238 ? -28.115 -1.400 -5.314 1.00 67.38 238 GLY A N 1
ATOM 1813 C CA . GLY A 1 238 ? -29.137 -0.357 -5.474 1.00 67.38 238 GLY A CA 1
ATOM 1814 C C . GLY A 1 238 ? -30.129 -0.569 -6.627 1.00 67.38 238 GLY A C 1
ATOM 1815 O O . GLY A 1 238 ? -30.948 0.313 -6.903 1.00 67.38 238 GLY A O 1
ATOM 1816 N N . ARG A 1 239 ? -30.078 -1.710 -7.331 1.00 77.31 239 ARG A N 1
ATOM 1817 C CA . ARG A 1 239 ? -31.062 -2.088 -8.364 1.00 77.31 239 ARG A CA 1
ATOM 1818 C C . ARG A 1 239 ? -32.285 -2.784 -7.754 1.00 77.31 239 ARG A C 1
ATOM 1820 O O . ARG A 1 239 ? -32.218 -3.383 -6.690 1.00 77.31 239 ARG A O 1
ATOM 1827 N N . LYS A 1 240 ? -33.425 -2.744 -8.459 1.00 76.31 240 LYS A N 1
ATOM 1828 C CA . LYS A 1 240 ? -34.700 -3.349 -8.002 1.00 76.31 240 LYS A CA 1
ATOM 1829 C C . LYS A 1 240 ? -34.759 -4.882 -8.115 1.00 76.31 240 LYS A C 1
ATOM 1831 O O . LYS A 1 240 ? -35.659 -5.487 -7.535 1.00 76.31 240 LYS A O 1
ATOM 1836 N N . ARG A 1 241 ? -33.849 -5.486 -8.883 1.00 77.25 241 ARG A N 1
ATOM 1837 C CA . ARG A 1 241 ? -33.641 -6.935 -9.056 1.00 77.25 241 ARG A CA 1
ATOM 1838 C C . ARG A 1 241 ? -32.145 -7.186 -9.276 1.00 77.25 241 ARG A C 1
ATOM 1840 O O . ARG A 1 241 ? -31.443 -6.270 -9.716 1.00 77.25 241 ARG A O 1
ATOM 1847 N N . PHE A 1 242 ? -31.676 -8.399 -9.011 1.00 81.00 242 PHE A N 1
ATOM 1848 C CA . PHE A 1 242 ? -30.306 -8.826 -9.317 1.00 81.00 242 PHE A CA 1
ATOM 1849 C C . PHE A 1 242 ? -30.310 -10.136 -10.109 1.00 81.00 242 PHE A C 1
ATOM 1851 O O . PHE A 1 242 ? -31.189 -10.970 -9.917 1.00 81.00 242 PHE A O 1
ATOM 1858 N N . CYS A 1 243 ? -29.352 -10.322 -11.016 1.00 79.06 243 CYS A N 1
ATOM 1859 C CA . CYS A 1 243 ? -29.242 -11.547 -11.815 1.00 79.06 243 CYS A CA 1
ATOM 1860 C C . CYS A 1 243 ? -28.213 -12.521 -11.225 1.00 79.06 243 CYS A C 1
ATOM 1862 O O . CYS A 1 243 ? -27.496 -12.193 -10.275 1.00 79.06 243 CYS A O 1
ATOM 1864 N N . PHE A 1 244 ? -28.116 -13.724 -11.799 1.00 74.25 244 PHE A N 1
ATOM 1865 C CA . PHE A 1 244 ? -27.198 -14.751 -11.301 1.00 74.25 244 PHE A CA 1
ATOM 1866 C C . PHE A 1 244 ? -25.738 -14.284 -11.274 1.00 74.25 244 PHE A C 1
ATOM 1868 O O . PHE A 1 244 ? -25.016 -14.613 -10.345 1.00 74.25 244 PHE A O 1
ATOM 1875 N N . THR A 1 245 ? -25.302 -13.451 -12.224 1.00 71.00 245 THR A N 1
ATOM 1876 C CA . THR A 1 245 ? -23.921 -12.937 -12.233 1.00 71.00 245 THR A CA 1
ATOM 1877 C C . THR A 1 245 ? -23.646 -11.961 -11.087 1.00 71.00 245 THR A C 1
ATOM 1879 O O . THR A 1 245 ? -22.522 -11.891 -10.593 1.00 71.00 245 THR A O 1
ATOM 1882 N N . ASP A 1 246 ? -24.656 -11.224 -10.619 1.00 75.88 246 ASP A N 1
ATOM 1883 C CA . ASP A 1 246 ? -24.553 -10.380 -9.426 1.00 75.88 246 ASP A CA 1
ATOM 1884 C C . ASP A 1 246 ? -24.536 -11.230 -8.148 1.00 75.88 246 ASP A C 1
ATOM 1886 O O . ASP A 1 246 ? -23.726 -10.987 -7.250 1.00 75.88 246 ASP A O 1
ATOM 1890 N N . PHE A 1 247 ? -25.371 -12.272 -8.106 1.00 77.69 247 PHE A N 1
ATOM 1891 C CA . PHE A 1 247 ? -25.424 -13.256 -7.024 1.00 77.69 247 PHE A CA 1
ATOM 1892 C C . PHE A 1 247 ? -24.103 -14.031 -6.890 1.00 77.69 247 PHE A C 1
ATOM 1894 O O . PHE A 1 247 ? -23.520 -14.097 -5.809 1.00 77.69 247 PHE A O 1
ATOM 1901 N N . GLU A 1 248 ? -23.566 -14.527 -8.003 1.00 72.75 248 GLU A N 1
ATOM 1902 C CA . GLU A 1 248 ? -22.270 -15.196 -8.101 1.00 72.75 248 GLU A CA 1
ATOM 1903 C C . GLU A 1 248 ? -21.123 -14.243 -7.754 1.00 72.75 248 GLU A C 1
ATOM 1905 O O . GLU A 1 248 ? -20.193 -14.630 -7.057 1.00 72.75 248 GLU A O 1
ATOM 1910 N N . ARG A 1 249 ? -21.171 -12.970 -8.162 1.00 71.00 249 ARG A N 1
ATOM 1911 C CA . ARG A 1 249 ? -20.135 -11.994 -7.784 1.00 71.00 249 ARG A CA 1
ATOM 1912 C C . ARG A 1 249 ? -20.120 -11.731 -6.279 1.00 71.00 249 ARG A C 1
ATOM 1914 O O . ARG A 1 249 ? -19.041 -11.562 -5.706 1.00 71.00 249 ARG A O 1
ATOM 1921 N N . TYR A 1 250 ? -21.293 -11.667 -5.654 1.00 71.75 250 TYR A N 1
ATOM 1922 C CA . TYR A 1 250 ? -21.422 -11.472 -4.215 1.00 71.75 250 TYR A CA 1
ATOM 1923 C C . TYR A 1 250 ? -20.948 -12.715 -3.449 1.00 71.75 250 TYR A C 1
ATOM 1925 O O . TYR A 1 250 ? -20.024 -12.624 -2.639 1.00 71.75 250 TYR A O 1
ATOM 1933 N N . PHE A 1 251 ? -21.485 -13.898 -3.761 1.00 65.25 251 PHE A N 1
ATOM 1934 C CA . PHE A 1 251 ? -21.163 -15.131 -3.037 1.00 65.25 251 PHE A CA 1
ATOM 1935 C C . PHE A 1 251 ? -19.848 -15.784 -3.463 1.00 65.25 251 PHE A C 1
ATOM 1937 O O . PHE A 1 251 ? -19.174 -16.368 -2.625 1.00 65.25 251 PHE A O 1
ATOM 1944 N N . GLY A 1 252 ? -19.404 -15.621 -4.705 1.00 55.22 252 GLY A N 1
ATOM 1945 C CA . GLY A 1 252 ? -18.103 -16.085 -5.198 1.00 55.22 252 GLY A CA 1
ATOM 1946 C C . GLY A 1 252 ? -16.914 -15.362 -4.555 1.00 55.22 252 GLY A C 1
ATOM 1947 O O . GLY A 1 252 ? -15.828 -15.929 -4.456 1.00 55.22 252 GLY A O 1
ATOM 1948 N N . LYS A 1 253 ? -17.115 -14.142 -4.032 1.00 48.69 253 LYS A N 1
ATOM 1949 C CA . LYS A 1 253 ? -16.135 -13.449 -3.174 1.00 48.69 253 LYS A CA 1
ATOM 1950 C C . LYS A 1 253 ? -16.189 -13.913 -1.712 1.00 48.69 253 LYS A C 1
ATOM 1952 O O . LYS A 1 253 ? -15.172 -13.860 -1.027 1.00 48.69 253 LYS A O 1
ATOM 1957 N N . VAL A 1 254 ? -17.347 -14.382 -1.240 1.00 41.22 254 VAL A N 1
ATOM 1958 C CA . VAL A 1 254 ? -17.594 -14.792 0.158 1.00 41.22 254 VAL A CA 1
ATOM 1959 C C . VAL A 1 254 ? -17.259 -16.275 0.401 1.00 41.22 254 VAL A C 1
ATOM 1961 O O . VAL A 1 254 ? -16.807 -16.636 1.487 1.00 41.22 254 VAL A O 1
ATOM 1964 N N . THR A 1 255 ? -17.387 -17.143 -0.607 1.00 37.03 255 THR A N 1
ATOM 1965 C CA . THR A 1 255 ? -17.047 -18.579 -0.534 1.00 37.03 255 THR A CA 1
ATOM 1966 C C . THR A 1 255 ? -15.578 -18.880 -0.821 1.00 37.03 255 THR A C 1
ATOM 1968 O O . THR A 1 255 ? -15.135 -20.017 -0.632 1.00 37.03 255 THR A O 1
ATOM 1971 N N . ALA A 1 256 ? -14.775 -17.860 -1.146 1.00 33.44 256 ALA A N 1
ATOM 1972 C CA . ALA A 1 256 ? -13.320 -17.916 -1.078 1.00 33.44 256 ALA A CA 1
ATOM 1973 C C . ALA A 1 256 ? -12.846 -17.987 0.389 1.00 33.44 256 ALA A C 1
ATOM 1975 O O . ALA A 1 256 ? -12.105 -17.137 0.878 1.00 33.44 256 ALA A O 1
ATOM 1976 N N . ARG A 1 257 ? -13.234 -19.049 1.109 1.00 27.31 257 ARG A N 1
ATOM 1977 C CA . ARG A 1 257 ? -12.470 -19.513 2.267 1.00 27.31 257 ARG A CA 1
ATOM 1978 C C . ARG A 1 257 ? -11.026 -19.678 1.792 1.00 27.31 257 ARG A C 1
ATOM 1980 O O . ARG A 1 257 ? -10.805 -20.386 0.804 1.00 27.31 257 ARG A O 1
ATOM 1987 N N . PRO A 1 258 ? -10.028 -19.075 2.456 1.00 30.03 258 PRO A N 1
ATOM 1988 C CA . PRO A 1 258 ? -8.651 -19.233 2.033 1.00 30.03 258 PRO A CA 1
ATOM 1989 C C . PRO A 1 258 ? -8.273 -20.707 2.205 1.00 30.03 258 PRO A C 1
ATOM 1991 O O . PRO A 1 258 ? -8.070 -21.201 3.315 1.00 30.03 258 PRO A O 1
ATOM 1994 N N . ARG A 1 259 ? -8.188 -21.455 1.098 1.00 29.02 259 ARG A N 1
ATOM 1995 C CA . ARG A 1 259 ? -7.563 -22.780 1.104 1.00 29.02 259 ARG A CA 1
ATOM 1996 C C . ARG A 1 259 ? -6.081 -22.581 1.444 1.00 29.02 259 ARG A C 1
ATOM 1998 O O . ARG A 1 259 ? -5.258 -22.255 0.590 1.00 29.02 259 ARG A O 1
ATOM 2005 N N . ARG A 1 260 ? -5.780 -22.793 2.731 1.00 36.69 260 ARG A N 1
ATOM 2006 C CA . ARG A 1 260 ? -4.535 -22.587 3.511 1.00 36.69 260 ARG A CA 1
ATOM 2007 C C . ARG A 1 260 ? -3.226 -23.199 2.972 1.00 36.69 260 ARG A C 1
ATOM 2009 O O . ARG A 1 260 ? -2.239 -23.241 3.695 1.00 36.69 260 ARG A O 1
ATOM 2016 N N . ARG A 1 261 ? -3.167 -23.675 1.726 1.00 30.73 261 ARG A N 1
ATOM 2017 C CA . ARG A 1 261 ? -1.938 -24.217 1.109 1.00 30.73 261 ARG A CA 1
ATOM 2018 C C . ARG A 1 261 ? -1.681 -23.768 -0.333 1.00 30.73 261 ARG A C 1
ATOM 2020 O O . ARG A 1 261 ? -0.618 -24.078 -0.855 1.00 30.73 261 ARG A O 1
ATOM 2027 N N . ALA A 1 262 ? -2.598 -23.030 -0.964 1.00 28.03 262 ALA A N 1
ATOM 2028 C CA . ALA A 1 262 ? -2.478 -22.694 -2.384 1.00 28.03 262 ALA A CA 1
ATOM 2029 C C . ALA A 1 262 ? -1.666 -21.416 -2.675 1.00 28.03 262 ALA A C 1
ATOM 2031 O O . ALA A 1 262 ? -0.981 -21.394 -3.681 1.00 28.03 262 ALA A O 1
ATOM 2032 N N . ARG A 1 263 ? -1.658 -20.377 -1.821 1.00 41.09 263 ARG A N 1
ATOM 2033 C CA . ARG A 1 263 ? -1.090 -19.055 -2.199 1.00 41.09 263 ARG A CA 1
ATOM 2034 C C . ARG A 1 263 ? 0.425 -19.027 -2.436 1.00 41.09 263 ARG A C 1
ATOM 2036 O O . ARG A 1 263 ? 0.877 -18.346 -3.347 1.00 41.09 263 ARG A O 1
ATOM 2043 N N . THR A 1 264 ? 1.220 -19.747 -1.647 1.00 37.28 264 THR A N 1
ATOM 2044 C CA . THR A 1 264 ? 2.687 -19.778 -1.820 1.00 37.28 264 THR A CA 1
ATOM 2045 C C . THR A 1 264 ? 3.111 -20.625 -3.019 1.00 37.28 264 THR A C 1
ATOM 2047 O O . THR A 1 264 ? 4.038 -20.250 -3.731 1.00 37.28 264 THR A O 1
ATOM 2050 N N . LEU A 1 265 ? 2.407 -21.736 -3.266 1.00 36.47 265 LEU A N 1
ATOM 2051 C CA . LEU A 1 265 ? 2.586 -22.558 -4.467 1.00 36.47 265 LEU A CA 1
ATOM 2052 C C . LEU A 1 265 ? 2.081 -21.831 -5.724 1.00 36.47 265 LEU A C 1
ATOM 2054 O O . LEU A 1 265 ? 2.737 -21.903 -6.751 1.00 36.47 265 LEU A O 1
ATOM 2058 N N . ASP A 1 266 ? 0.983 -21.078 -5.633 1.00 52.31 266 ASP A N 1
ATOM 2059 C CA . ASP A 1 266 ? 0.406 -20.286 -6.727 1.00 52.31 266 ASP A CA 1
ATOM 2060 C C . ASP A 1 266 ? 1.333 -19.138 -7.152 1.00 52.31 266 ASP A C 1
ATOM 2062 O O . ASP A 1 266 ? 1.668 -19.027 -8.325 1.00 52.31 266 ASP A O 1
ATOM 2066 N N . MET A 1 267 ? 1.874 -18.349 -6.216 1.00 58.31 267 MET A N 1
ATOM 2067 C CA . MET A 1 267 ? 2.811 -17.273 -6.577 1.00 58.31 267 MET A CA 1
ATOM 2068 C C . MET A 1 267 ? 4.136 -17.795 -7.144 1.00 58.31 267 MET A C 1
ATOM 2070 O O . MET A 1 267 ? 4.628 -17.248 -8.126 1.00 58.31 267 MET A O 1
ATOM 2074 N N . SER A 1 268 ? 4.705 -18.868 -6.581 1.00 59.69 268 SER A N 1
ATOM 2075 C CA . SER A 1 268 ? 5.926 -19.475 -7.131 1.00 59.69 268 SER A CA 1
ATOM 2076 C C . SER A 1 268 ? 5.683 -20.099 -8.513 1.00 59.69 268 SER A C 1
ATOM 2078 O O . SER A 1 268 ? 6.512 -19.927 -9.406 1.00 59.69 268 SER A O 1
ATOM 2080 N N . ASN A 1 269 ? 4.522 -20.733 -8.725 1.00 66.81 269 ASN A N 1
ATOM 2081 C CA . ASN A 1 269 ? 4.108 -21.252 -10.032 1.00 66.81 269 ASN A CA 1
ATOM 2082 C C . ASN A 1 269 ? 3.811 -20.138 -11.044 1.00 66.81 269 ASN A C 1
ATOM 2084 O O . ASN A 1 269 ? 4.016 -20.330 -12.236 1.00 66.81 269 ASN A O 1
ATOM 2088 N N . ARG A 1 270 ? 3.340 -18.968 -10.600 1.00 80.50 270 ARG A N 1
ATOM 2089 C CA . ARG A 1 270 ? 3.153 -17.805 -11.476 1.00 80.50 270 ARG A CA 1
ATOM 2090 C C . ARG A 1 270 ? 4.487 -17.183 -11.863 1.00 80.50 270 ARG A C 1
ATOM 2092 O O . ARG A 1 270 ? 4.698 -16.917 -13.040 1.00 80.50 270 ARG A O 1
ATOM 2099 N N . ARG A 1 271 ? 5.403 -16.992 -10.906 1.00 92.06 271 ARG A N 1
ATOM 2100 C CA . ARG A 1 271 ? 6.737 -16.422 -11.165 1.00 92.06 271 ARG A CA 1
ATOM 2101 C C . ARG A 1 271 ? 7.554 -17.284 -12.127 1.00 92.06 271 ARG A C 1
ATOM 2103 O O . ARG A 1 271 ? 8.252 -16.725 -12.963 1.00 92.06 271 ARG A O 1
ATOM 2110 N N . SER A 1 272 ? 7.412 -18.611 -12.092 1.00 93.00 272 SER A N 1
ATOM 2111 C CA . SER A 1 272 ? 8.106 -19.512 -13.026 1.00 93.00 272 SER A CA 1
ATOM 2112 C C . SER A 1 272 ? 7.661 -19.413 -14.480 1.00 93.00 272 SER A C 1
ATOM 2114 O O . SER A 1 272 ? 8.409 -19.820 -15.370 1.00 93.00 272 SER A O 1
ATOM 2116 N N . LEU A 1 273 ? 6.501 -18.814 -14.749 1.00 92.31 273 LEU A N 1
ATOM 2117 C CA . LEU A 1 273 ? 6.059 -18.482 -16.103 1.00 92.31 273 LEU A CA 1
ATOM 2118 C C . LEU A 1 273 ? 6.616 -17.138 -16.590 1.00 92.31 273 LEU A C 1
ATOM 2120 O O . LEU A 1 273 ? 6.614 -16.892 -17.791 1.00 92.31 273 LEU A O 1
ATOM 2124 N N . MET A 1 274 ? 7.103 -16.296 -15.676 1.00 95.88 274 MET A N 1
ATOM 2125 C CA . MET A 1 274 ? 7.539 -14.935 -15.971 1.00 95.88 274 MET A CA 1
ATOM 2126 C C . MET A 1 274 ? 9.033 -14.880 -16.274 1.00 95.88 274 MET A C 1
ATOM 2128 O O . MET A 1 274 ? 9.865 -15.525 -15.624 1.00 95.88 274 MET A O 1
ATOM 2132 N N . ARG A 1 275 ? 9.376 -14.052 -17.254 1.00 97.88 275 ARG A N 1
ATOM 2133 C CA . ARG A 1 275 ? 10.697 -13.968 -17.862 1.00 97.88 275 ARG A CA 1
ATOM 2134 C C . ARG A 1 275 ? 11.329 -12.614 -17.590 1.00 97.88 275 ARG A C 1
ATOM 2136 O O . ARG A 1 275 ? 10.892 -11.588 -18.106 1.00 97.88 275 ARG A O 1
ATOM 2143 N N . VAL A 1 276 ? 12.393 -12.617 -16.796 1.00 98.19 276 VAL A N 1
ATOM 2144 C CA . VAL A 1 276 ? 13.092 -11.410 -16.348 1.00 98.19 276 VAL A CA 1
ATOM 2145 C C . VAL A 1 276 ? 14.432 -11.299 -17.064 1.00 98.19 276 VAL A C 1
ATOM 2147 O O . VAL A 1 276 ? 15.324 -12.126 -16.878 1.00 98.19 276 VAL A O 1
ATOM 2150 N N . PHE A 1 277 ? 14.592 -10.261 -17.878 1.00 98.31 277 PHE A N 1
ATOM 2151 C CA . PHE A 1 277 ? 15.858 -9.944 -18.533 1.00 98.31 277 PHE A CA 1
ATOM 2152 C C . PHE A 1 277 ? 16.633 -8.926 -17.706 1.00 98.31 277 PHE A C 1
ATOM 2154 O O . PHE A 1 277 ? 16.172 -7.804 -17.504 1.00 98.31 277 PHE A O 1
ATOM 2161 N N . VAL A 1 278 ? 17.826 -9.289 -17.246 1.00 96.88 278 VAL A N 1
ATOM 2162 C CA . VAL A 1 278 ? 18.657 -8.430 -16.403 1.00 96.88 278 VAL A CA 1
ATOM 2163 C C . VAL A 1 278 ? 19.826 -7.864 -17.201 1.00 96.88 278 VAL A C 1
ATOM 2165 O O . VAL A 1 278 ? 20.673 -8.603 -17.707 1.00 96.88 278 VAL A O 1
ATOM 2168 N N . ILE A 1 279 ? 19.912 -6.535 -17.266 1.00 95.25 279 ILE A N 1
ATOM 2169 C CA . ILE A 1 279 ? 21.088 -5.829 -17.785 1.00 95.25 279 ILE A CA 1
ATOM 2170 C C . ILE A 1 279 ? 22.182 -5.898 -16.712 1.00 95.25 279 ILE A C 1
ATOM 2172 O O . ILE A 1 279 ? 22.068 -5.277 -15.656 1.00 95.25 279 ILE A O 1
ATOM 2176 N N . GLY A 1 280 ? 23.230 -6.679 -16.983 1.00 89.12 280 GLY A N 1
ATOM 2177 C CA . GLY A 1 280 ? 24.207 -7.119 -15.984 1.00 89.12 280 GLY A CA 1
ATOM 2178 C C . GLY A 1 280 ? 25.025 -6.018 -15.292 1.00 89.12 280 GLY A C 1
ATOM 2179 O O . GLY A 1 280 ? 25.196 -6.099 -14.073 1.00 89.12 280 GLY A O 1
ATOM 2180 N N . PRO A 1 281 ? 25.555 -4.992 -15.993 1.00 87.94 281 PRO A N 1
ATOM 2181 C CA . PRO A 1 281 ? 26.351 -3.948 -15.351 1.00 87.94 281 PRO A CA 1
ATOM 2182 C C . PRO A 1 281 ? 25.611 -3.276 -14.188 1.00 87.94 281 PRO A C 1
ATOM 2184 O O . PRO A 1 281 ? 24.575 -2.652 -14.382 1.00 87.94 281 PRO A O 1
ATOM 2187 N N . GLY A 1 282 ? 26.160 -3.383 -12.975 1.00 81.31 282 GLY A N 1
ATOM 2188 C CA . GLY A 1 282 ? 25.569 -2.801 -11.764 1.00 81.31 282 GLY A CA 1
ATOM 2189 C C . GLY A 1 282 ? 24.521 -3.668 -11.055 1.00 81.31 282 GLY A C 1
ATOM 2190 O O . GLY A 1 282 ? 24.145 -3.320 -9.941 1.00 81.31 282 GLY A O 1
ATOM 2191 N N . PHE A 1 283 ? 24.092 -4.801 -11.628 1.00 83.44 283 PHE A N 1
ATOM 2192 C CA . PHE A 1 283 ? 23.056 -5.670 -11.054 1.00 83.44 283 PHE A CA 1
ATOM 2193 C C . PHE A 1 283 ? 23.615 -7.038 -10.637 1.00 83.44 283 PHE A C 1
ATOM 2195 O O . PHE A 1 283 ? 24.189 -7.756 -11.450 1.00 83.44 283 PHE A O 1
ATOM 2202 N N . GLY A 1 284 ? 23.389 -7.433 -9.380 1.00 62.53 284 GLY A N 1
ATOM 2203 C CA . GLY A 1 284 ? 23.181 -8.825 -8.951 1.00 62.53 284 GLY A CA 1
ATOM 2204 C C . GLY A 1 284 ? 24.269 -9.894 -9.113 1.00 62.53 284 GLY A C 1
ATOM 2205 O O . GLY A 1 284 ? 24.134 -10.912 -8.454 1.00 62.53 284 GLY A O 1
ATOM 2206 N N . GLN A 1 285 ? 25.310 -9.745 -9.940 1.00 63.69 285 GLN A N 1
ATOM 2207 C CA . GLN A 1 285 ? 26.311 -10.811 -10.150 1.00 63.69 285 GLN A CA 1
ATOM 2208 C C . GLN A 1 285 ? 27.704 -10.495 -9.595 1.00 63.69 285 GLN A C 1
ATOM 2210 O O . GLN A 1 285 ? 28.368 -11.397 -9.093 1.00 63.69 285 GLN A O 1
ATOM 2215 N N . GLN A 1 286 ? 28.155 -9.239 -9.651 1.00 60.75 286 GLN A N 1
ATOM 2216 C CA . GLN A 1 286 ? 29.509 -8.866 -9.202 1.00 60.75 286 GLN A CA 1
ATOM 2217 C C . GLN A 1 286 ? 29.514 -8.012 -7.928 1.00 60.75 286 GLN A C 1
ATOM 2219 O O . GLN A 1 286 ? 30.367 -8.209 -7.070 1.00 60.75 286 GLN A O 1
ATOM 2224 N N . LEU A 1 287 ? 28.560 -7.084 -7.793 1.00 60.94 287 LEU A N 1
ATOM 2225 C CA . LEU A 1 287 ? 28.513 -6.124 -6.680 1.00 60.94 287 LEU A CA 1
ATOM 2226 C C . LEU A 1 287 ? 27.581 -6.570 -5.545 1.00 60.94 287 LEU A C 1
ATOM 2228 O O . LEU A 1 287 ? 27.947 -6.453 -4.381 1.00 60.94 287 LEU A O 1
ATOM 2232 N N . ASN A 1 288 ? 26.404 -7.117 -5.875 1.00 71.94 288 ASN A N 1
ATOM 2233 C CA . ASN A 1 288 ? 25.438 -7.601 -4.885 1.00 71.94 288 ASN A CA 1
ATOM 2234 C C . ASN A 1 288 ? 24.858 -8.976 -5.286 1.00 71.94 288 ASN A C 1
ATOM 2236 O O . ASN A 1 288 ? 23.728 -9.049 -5.770 1.00 71.94 288 ASN A O 1
ATOM 2240 N N . PRO A 1 289 ? 25.608 -10.083 -5.095 1.00 84.00 289 PRO A N 1
ATOM 2241 C CA . PRO A 1 289 ? 25.183 -11.432 -5.487 1.00 84.00 289 PRO A CA 1
ATOM 2242 C C . PRO A 1 289 ? 23.872 -11.893 -4.839 1.00 84.00 289 PRO A C 1
ATOM 2244 O O . PRO A 1 289 ? 23.241 -12.834 -5.314 1.00 84.00 289 PRO A O 1
ATOM 2247 N N . GLN A 1 290 ? 23.461 -11.262 -3.738 1.00 89.31 290 GLN A N 1
ATOM 2248 C CA . GLN A 1 290 ? 22.256 -11.644 -3.008 1.00 89.31 290 GLN A CA 1
ATOM 2249 C C . GLN A 1 290 ? 20.982 -11.218 -3.743 1.00 89.31 290 GLN A C 1
ATOM 2251 O O . GLN A 1 290 ? 20.028 -11.990 -3.772 1.00 89.31 290 GLN A O 1
ATOM 2256 N N . GLN A 1 291 ? 20.977 -10.049 -4.396 1.00 90.19 291 GLN A N 1
ATOM 2257 C CA . GLN A 1 291 ? 19.819 -9.578 -5.168 1.00 90.19 291 GLN A CA 1
ATOM 2258 C C . GLN A 1 291 ? 19.545 -10.479 -6.378 1.00 90.19 291 GLN A C 1
ATOM 2260 O O . GLN A 1 291 ? 18.404 -10.872 -6.601 1.00 90.19 291 GLN A O 1
ATOM 2265 N N . GLY A 1 292 ? 20.593 -10.867 -7.118 1.00 89.06 292 GLY A N 1
ATOM 2266 C CA . GLY A 1 292 ? 20.459 -11.796 -8.245 1.00 89.06 292 GLY A CA 1
ATOM 2267 C C . GLY A 1 292 ? 19.918 -13.157 -7.808 1.00 89.06 292 GLY A C 1
ATOM 2268 O O . GLY A 1 292 ? 18.907 -13.617 -8.335 1.00 89.06 292 GLY A O 1
ATOM 2269 N N . LYS A 1 293 ? 20.514 -13.736 -6.756 1.00 91.00 293 LYS A N 1
ATOM 2270 C CA . LYS A 1 293 ? 20.047 -15.002 -6.169 1.00 91.00 293 LYS A CA 1
ATOM 2271 C C . LYS A 1 293 ? 18.613 -14.926 -5.660 1.00 91.00 293 LYS A C 1
ATOM 2273 O O . LYS A 1 293 ? 17.894 -15.909 -5.755 1.00 91.00 293 LYS A O 1
ATOM 2278 N N . MET A 1 294 ? 18.188 -13.795 -5.097 1.00 92.69 294 MET A N 1
ATOM 2279 C CA . MET A 1 294 ? 16.815 -13.630 -4.620 1.00 92.69 294 MET A CA 1
ATOM 2280 C C . MET A 1 294 ? 15.802 -13.732 -5.764 1.00 92.69 294 MET A C 1
ATOM 2282 O O . MET A 1 294 ? 14.781 -14.389 -5.592 1.00 92.69 294 MET A O 1
ATOM 2286 N N . ILE A 1 295 ? 16.086 -13.130 -6.923 1.00 92.69 295 ILE A N 1
ATOM 2287 C CA . ILE A 1 295 ? 15.211 -13.224 -8.101 1.00 92.69 295 ILE A CA 1
ATOM 2288 C C . ILE A 1 295 ? 15.188 -14.665 -8.624 1.00 92.69 295 ILE A C 1
ATOM 2290 O O . ILE A 1 295 ? 14.117 -15.223 -8.836 1.00 92.69 295 ILE A O 1
ATOM 2294 N N . GLU A 1 296 ? 16.348 -15.303 -8.767 1.00 92.38 296 GLU A N 1
ATOM 2295 C CA . GLU A 1 296 ? 16.428 -16.699 -9.224 1.00 92.38 296 GLU A CA 1
ATOM 2296 C C . GLU A 1 296 ? 15.679 -17.650 -8.273 1.00 92.38 296 GLU A C 1
ATOM 2298 O O . GLU A 1 296 ? 14.849 -18.449 -8.703 1.00 92.38 296 GLU A O 1
ATOM 2303 N N . ASN A 1 297 ? 15.889 -17.506 -6.961 1.00 93.31 297 ASN A N 1
ATOM 2304 C CA . ASN A 1 297 ? 15.227 -18.318 -5.938 1.00 93.31 297 ASN A CA 1
ATOM 2305 C C . ASN A 1 297 ? 13.722 -18.036 -5.824 1.00 93.31 297 ASN A C 1
ATOM 2307 O O . ASN A 1 297 ? 12.982 -18.893 -5.343 1.00 93.31 297 ASN A O 1
ATOM 2311 N N . ALA A 1 298 ? 13.258 -16.855 -6.244 1.00 92.94 298 ALA A N 1
ATOM 2312 C CA . ALA A 1 298 ? 11.835 -16.528 -6.294 1.00 92.94 298 ALA A CA 1
ATOM 2313 C C . ALA A 1 298 ? 11.091 -17.285 -7.410 1.00 92.94 298 ALA A C 1
ATOM 2315 O O . ALA A 1 298 ? 9.858 -17.306 -7.403 1.00 92.94 298 ALA A O 1
ATOM 2316 N N . GLY A 1 299 ? 11.824 -17.927 -8.326 1.00 94.19 299 GLY A N 1
ATOM 2317 C CA . GLY A 1 299 ? 11.295 -18.847 -9.327 1.00 94.19 299 GLY A CA 1
ATOM 2318 C C . GLY A 1 299 ? 11.230 -18.290 -10.745 1.00 94.19 299 GLY A C 1
ATOM 2319 O O . GLY A 1 299 ? 10.823 -19.031 -11.627 1.00 94.19 299 GLY A O 1
ATOM 2320 N N . TYR A 1 300 ? 11.629 -17.038 -10.987 1.00 95.94 300 TYR A N 1
ATOM 2321 C CA . TYR A 1 300 ? 11.599 -16.428 -12.321 1.00 95.94 300 TYR A CA 1
ATOM 2322 C C . TYR A 1 300 ? 12.515 -17.135 -13.326 1.00 95.94 300 TYR A C 1
ATOM 2324 O O . TYR A 1 300 ? 13.594 -17.619 -12.979 1.00 95.94 300 TYR A O 1
ATOM 2332 N N . GLN A 1 301 ? 12.145 -17.096 -14.607 1.00 96.50 301 GLN A N 1
ATOM 2333 C CA . GLN A 1 301 ? 13.076 -17.405 -15.691 1.00 96.50 301 GLN A CA 1
ATOM 2334 C C . GLN A 1 301 ? 13.973 -16.186 -15.926 1.00 96.50 301 GLN A C 1
ATOM 2336 O O . GLN A 1 301 ? 13.531 -15.192 -16.500 1.00 96.50 301 GLN A O 1
ATOM 2341 N N . VAL A 1 302 ? 15.225 -16.239 -15.472 1.00 96.12 302 VAL A N 1
ATOM 2342 C CA . VAL A 1 302 ? 16.142 -15.088 -15.524 1.00 96.12 302 VAL A CA 1
ATOM 2343 C C . VAL A 1 302 ? 17.152 -15.235 -16.660 1.00 96.12 302 VAL A C 1
ATOM 2345 O O . VAL A 1 302 ? 17.862 -16.237 -16.740 1.00 96.12 302 VAL A O 1
ATOM 2348 N N . HIS A 1 303 ? 17.267 -14.210 -17.509 1.00 96.44 303 HIS A N 1
ATOM 2349 C CA . HIS A 1 303 ? 18.358 -14.081 -18.482 1.00 96.44 303 HIS A CA 1
ATOM 2350 C C . HIS A 1 303 ? 19.287 -12.936 -18.100 1.00 96.44 303 HIS A C 1
ATOM 2352 O O . HIS A 1 303 ? 18.849 -11.799 -17.942 1.00 96.44 303 HIS A O 1
ATOM 2358 N N . TRP A 1 304 ? 20.581 -13.226 -17.997 1.00 94.44 304 TRP A N 1
ATOM 2359 C CA . TRP A 1 304 ? 21.600 -12.254 -17.612 1.00 94.44 304 TRP A CA 1
ATOM 2360 C C . TRP A 1 304 ? 22.395 -11.767 -18.829 1.00 94.44 304 TRP A C 1
ATOM 2362 O O . TRP A 1 304 ? 23.249 -12.482 -19.357 1.00 94.44 304 TRP A O 1
ATOM 2372 N N . CYS A 1 305 ? 22.187 -10.512 -19.228 1.00 93.25 305 CYS A N 1
ATOM 2373 C CA . CYS A 1 305 ? 22.975 -9.863 -20.275 1.00 93.25 305 CYS A CA 1
ATOM 2374 C C . CYS A 1 305 ? 24.283 -9.307 -19.688 1.00 93.25 305 CYS A C 1
ATOM 2376 O O . CYS A 1 305 ? 24.371 -8.153 -19.262 1.00 93.25 305 CYS A O 1
ATOM 2378 N N . VAL A 1 306 ? 25.300 -10.169 -19.601 1.00 84.94 306 VAL A N 1
ATOM 2379 C CA . VAL A 1 306 ? 26.581 -9.878 -18.921 1.00 84.94 306 VAL A CA 1
ATOM 2380 C C . VAL A 1 306 ? 27.704 -9.451 -19.860 1.00 84.94 306 VAL A C 1
ATOM 2382 O O . VAL A 1 306 ? 28.713 -8.913 -19.410 1.00 84.94 306 VAL A O 1
ATOM 2385 N N . LYS A 1 307 ? 27.552 -9.670 -21.170 1.00 86.44 307 LYS A N 1
ATOM 2386 C CA . LYS A 1 307 ? 28.558 -9.328 -22.188 1.00 86.44 307 LYS A CA 1
ATOM 2387 C C . LYS A 1 307 ? 28.480 -7.847 -22.568 1.00 86.44 307 LYS A C 1
ATOM 2389 O O . LYS A 1 307 ? 28.419 -7.510 -23.746 1.00 86.44 307 LYS A O 1
ATOM 2394 N N . LEU A 1 308 ? 28.444 -6.979 -21.562 1.00 89.31 308 LEU A N 1
ATOM 2395 C CA . LEU A 1 308 ? 28.351 -5.534 -21.715 1.00 89.31 308 LEU A CA 1
ATOM 2396 C C . LEU A 1 308 ? 29.523 -4.864 -20.995 1.00 89.31 308 LEU A C 1
ATOM 2398 O O . LEU A 1 308 ? 29.854 -5.263 -19.875 1.00 89.31 308 LEU A O 1
ATOM 2402 N N . PRO A 1 309 ? 30.151 -3.838 -21.591 1.00 90.12 309 PRO A N 1
ATOM 2403 C CA . PRO A 1 309 ? 31.191 -3.095 -20.900 1.00 90.12 309 PRO A CA 1
ATOM 2404 C C . PRO A 1 309 ? 30.631 -2.327 -19.703 1.00 90.12 309 PRO A C 1
ATOM 2406 O O . PRO A 1 309 ? 29.448 -1.985 -19.634 1.00 90.12 309 PRO A O 1
ATOM 2409 N N . ASN A 1 310 ? 31.519 -1.981 -18.779 1.00 87.62 310 ASN A N 1
ATOM 2410 C CA . ASN A 1 310 ? 31.201 -1.069 -17.694 1.00 87.62 310 ASN A CA 1
ATOM 2411 C C . ASN A 1 310 ? 31.154 0.385 -18.230 1.00 87.62 310 ASN A C 1
ATOM 2413 O O . ASN A 1 310 ? 32.183 0.872 -18.704 1.00 87.62 310 ASN A O 1
ATOM 2417 N N . PRO A 1 311 ? 30.009 1.094 -18.169 1.00 86.50 311 PRO A N 1
ATOM 2418 C CA . PRO A 1 311 ? 29.835 2.392 -18.822 1.00 86.50 311 PRO A CA 1
ATOM 2419 C C . PRO A 1 311 ? 30.352 3.595 -18.004 1.00 86.50 311 PRO A C 1
ATOM 2421 O O . PRO A 1 311 ? 29.819 4.694 -18.103 1.00 86.50 311 PRO A O 1
ATOM 2424 N N . GLU A 1 312 ? 31.384 3.410 -17.180 1.00 79.44 312 GLU A N 1
ATOM 2425 C CA . GLU A 1 312 ? 31.926 4.459 -16.296 1.00 79.44 312 GLU A CA 1
ATOM 2426 C C . GLU A 1 312 ? 32.746 5.537 -17.010 1.00 79.44 312 GLU A C 1
ATOM 2428 O O . GLU A 1 312 ? 33.020 6.591 -16.437 1.00 79.44 312 GLU A O 1
ATOM 2433 N N . SER A 1 313 ? 33.168 5.289 -18.249 1.00 79.12 313 SER A N 1
ATOM 2434 C CA . SER A 1 313 ? 33.937 6.271 -19.008 1.00 79.12 313 SER A CA 1
ATOM 2435 C C . SER A 1 313 ? 33.073 7.502 -19.322 1.00 79.12 313 SER A C 1
ATOM 2437 O O . SER A 1 313 ? 31.951 7.344 -19.812 1.00 79.12 313 SER A O 1
ATOM 2439 N N . PRO A 1 314 ? 33.571 8.736 -19.118 1.00 73.81 314 PRO A N 1
ATOM 2440 C CA . PRO A 1 314 ? 32.882 9.930 -19.598 1.00 73.81 314 PRO A CA 1
ATOM 2441 C C . PRO A 1 314 ? 32.544 9.797 -21.089 1.00 73.81 314 PRO A C 1
ATOM 2443 O O . PRO A 1 314 ? 33.396 9.395 -21.881 1.00 73.81 314 PRO A O 1
ATOM 2446 N N . ASN A 1 315 ? 31.307 10.130 -21.473 1.00 79.44 315 ASN A N 1
ATOM 2447 C CA . ASN A 1 315 ? 30.792 9.984 -22.844 1.00 79.44 315 ASN A CA 1
ATOM 2448 C C . ASN A 1 315 ? 30.843 8.549 -23.403 1.00 79.44 315 ASN A C 1
ATOM 2450 O O . ASN A 1 315 ? 31.027 8.362 -24.607 1.00 79.44 315 ASN A O 1
ATOM 2454 N N . PHE A 1 316 ? 30.684 7.536 -22.547 1.00 85.81 316 PHE A N 1
ATOM 2455 C CA . PHE A 1 316 ? 30.654 6.138 -22.965 1.00 85.81 316 PHE A CA 1
ATOM 2456 C C . PHE A 1 316 ? 29.683 5.909 -24.149 1.00 85.81 316 PHE A C 1
ATOM 2458 O O . PHE A 1 316 ? 28.494 6.233 -24.045 1.00 85.81 316 PHE A O 1
ATOM 2465 N N . PRO A 1 317 ? 30.152 5.351 -25.284 1.00 88.56 317 PRO A N 1
ATOM 2466 C CA . PRO A 1 317 ? 29.312 5.135 -26.452 1.00 88.56 317 PRO A CA 1
ATOM 2467 C C . PRO A 1 317 ? 28.418 3.915 -26.221 1.00 88.56 317 PRO A C 1
ATOM 2469 O O . PRO A 1 317 ? 28.821 2.782 -26.452 1.00 88.56 317 PRO A O 1
ATOM 2472 N N . VAL A 1 318 ? 27.185 4.148 -25.771 1.00 91.44 318 VAL A N 1
ATOM 2473 C CA . VAL A 1 318 ? 26.193 3.086 -25.512 1.00 91.44 318 VAL A CA 1
ATOM 2474 C C . VAL A 1 318 ? 25.683 2.449 -26.809 1.00 91.44 318 VAL A C 1
ATOM 2476 O O . VAL A 1 318 ? 25.440 1.246 -26.856 1.00 91.44 318 VAL A O 1
ATOM 2479 N N . ALA A 1 319 ? 25.539 3.249 -27.872 1.00 91.06 319 ALA A N 1
ATOM 2480 C CA . ALA A 1 319 ? 24.882 2.856 -29.122 1.00 91.06 319 ALA A CA 1
ATOM 2481 C C . ALA A 1 319 ? 25.384 1.538 -29.756 1.00 91.06 319 ALA A C 1
ATOM 2483 O O . ALA A 1 319 ? 24.527 0.750 -30.147 1.00 91.06 319 ALA A O 1
ATOM 2484 N N . PRO A 1 320 ? 26.700 1.241 -29.820 1.00 93.31 320 PRO A N 1
ATOM 2485 C CA . PRO A 1 320 ? 27.212 -0.000 -30.409 1.00 93.31 320 PRO A CA 1
ATOM 2486 C C . PRO A 1 320 ? 26.749 -1.281 -29.705 1.00 93.31 320 PRO A C 1
ATOM 2488 O O . PRO A 1 320 ? 26.781 -2.348 -30.305 1.00 93.31 320 PRO A O 1
ATOM 2491 N N . TYR A 1 321 ? 26.332 -1.189 -28.440 1.00 95.25 321 TYR A N 1
ATOM 2492 C CA . TYR A 1 321 ? 25.923 -2.345 -27.640 1.00 95.25 321 TYR A CA 1
ATOM 2493 C C . TYR A 1 321 ? 24.401 -2.544 -27.622 1.00 95.25 321 TYR A C 1
ATOM 2495 O O . TYR A 1 321 ? 23.929 -3.600 -27.211 1.00 95.25 321 TYR A O 1
ATOM 2503 N N . LEU A 1 322 ? 23.615 -1.558 -28.075 1.00 96.38 322 LEU A N 1
ATOM 2504 C CA . LEU A 1 322 ? 22.149 -1.637 -28.042 1.00 96.38 322 LEU A CA 1
ATOM 2505 C C . LEU A 1 322 ? 21.599 -2.704 -28.990 1.00 96.38 322 LEU A C 1
ATOM 2507 O O . LEU A 1 322 ? 20.650 -3.389 -28.620 1.00 96.38 322 LEU A O 1
ATOM 2511 N N . ASP A 1 323 ? 22.203 -2.878 -30.167 1.00 94.75 323 ASP A N 1
ATOM 2512 C CA . ASP A 1 323 ? 21.779 -3.904 -31.129 1.00 94.75 323 ASP A CA 1
ATOM 2513 C C . ASP A 1 323 ? 22.053 -5.319 -30.599 1.00 94.75 323 ASP A C 1
ATOM 2515 O O . ASP A 1 323 ? 21.238 -6.221 -30.785 1.00 94.75 323 ASP A O 1
ATOM 2519 N N . GLN A 1 324 ? 23.156 -5.505 -29.862 1.00 95.44 324 GLN A N 1
ATOM 2520 C CA . GLN A 1 324 ? 23.435 -6.764 -29.168 1.00 95.44 324 GLN A CA 1
ATOM 2521 C C . GLN A 1 324 ? 22.371 -7.047 -28.101 1.00 95.44 324 GLN A C 1
ATOM 2523 O O . GLN A 1 324 ? 21.821 -8.145 -28.065 1.00 95.44 324 GLN A O 1
ATOM 2528 N N . ILE A 1 325 ? 22.050 -6.058 -27.257 1.00 97.44 325 ILE A N 1
ATOM 2529 C CA . ILE A 1 325 ? 21.020 -6.227 -26.223 1.00 97.44 325 ILE A CA 1
ATOM 2530 C C . ILE A 1 325 ? 19.664 -6.511 -26.872 1.00 97.44 325 ILE A C 1
ATOM 2532 O O . ILE A 1 325 ? 18.949 -7.393 -26.413 1.00 97.44 325 ILE A O 1
ATOM 2536 N N . LYS A 1 326 ? 19.321 -5.819 -27.966 1.00 97.44 326 LYS A N 1
ATOM 2537 C CA . LYS A 1 326 ? 18.084 -6.056 -28.719 1.00 97.44 326 LYS A CA 1
ATOM 2538 C C . LYS A 1 326 ? 18.004 -7.479 -29.265 1.00 97.44 326 LYS A C 1
ATOM 2540 O O . LYS A 1 326 ? 16.961 -8.103 -29.121 1.00 97.44 326 LYS A O 1
ATOM 2545 N N . ALA A 1 327 ? 19.090 -8.009 -29.824 1.00 96.75 327 ALA A N 1
ATOM 2546 C CA . ALA A 1 327 ? 19.129 -9.393 -30.289 1.00 96.75 327 ALA A CA 1
ATOM 2547 C C . ALA A 1 327 ? 18.892 -10.393 -29.143 1.00 96.75 327 ALA A C 1
ATOM 2549 O O . ALA A 1 327 ? 18.135 -11.347 -29.307 1.00 96.75 327 ALA A O 1
ATOM 2550 N N . GLU A 1 328 ? 19.484 -10.156 -27.967 1.00 97.94 328 GLU A N 1
ATOM 2551 C CA . GLU A 1 328 ? 19.236 -10.990 -26.786 1.00 97.94 328 GLU A CA 1
ATOM 2552 C C . GLU A 1 328 ? 17.800 -10.835 -26.255 1.00 97.94 328 GLU A C 1
ATOM 2554 O O . GLU A 1 328 ? 17.200 -11.829 -25.854 1.00 97.94 328 GLU A O 1
ATOM 2559 N N . LEU A 1 329 ? 17.219 -9.628 -26.285 1.00 98.00 329 LEU A N 1
ATOM 2560 C CA . LEU A 1 329 ? 15.813 -9.390 -25.931 1.00 98.00 329 LEU A CA 1
ATOM 2561 C C . LEU A 1 329 ? 14.862 -10.144 -26.869 1.00 98.00 329 LEU A C 1
ATOM 2563 O O . LEU A 1 329 ? 13.946 -10.802 -26.386 1.00 98.00 329 LEU A O 1
ATOM 2567 N N . ASP A 1 330 ? 15.100 -10.081 -28.181 1.00 97.31 330 ASP A N 1
ATOM 2568 C CA . ASP A 1 330 ? 14.289 -10.754 -29.204 1.00 97.31 330 ASP A CA 1
ATOM 2569 C C . ASP A 1 330 ? 14.379 -12.275 -29.109 1.00 97.31 330 ASP A C 1
ATOM 2571 O O . ASP A 1 330 ? 13.379 -12.969 -29.290 1.00 97.31 330 ASP A O 1
ATOM 2575 N N . GLN A 1 331 ? 15.573 -12.798 -28.827 1.00 97.75 331 GLN A N 1
ATOM 2576 C CA . GLN A 1 331 ? 15.787 -14.226 -28.631 1.00 97.75 331 GLN A CA 1
ATOM 2577 C C . GLN A 1 331 ? 15.169 -14.704 -27.324 1.00 97.75 331 GLN A C 1
ATOM 2579 O O . GLN A 1 331 ? 14.609 -15.799 -27.274 1.00 97.75 331 GLN A O 1
ATOM 2584 N N . PHE A 1 332 ? 15.334 -13.922 -26.256 1.00 98.00 332 PHE A N 1
ATOM 2585 C CA . PHE A 1 332 ? 14.751 -14.258 -24.983 1.00 98.00 332 PHE A CA 1
ATOM 2586 C C . PHE A 1 332 ? 13.240 -14.105 -25.141 1.00 98.00 332 PHE A C 1
ATOM 2588 O O . PHE A 1 332 ? 12.586 -15.108 -25.387 1.00 98.00 332 PHE A O 1
ATOM 2595 N N . GLN A 1 333 ? 12.647 -12.923 -25.098 1.00 97.62 333 GLN A N 1
ATOM 2596 C CA . GLN A 1 333 ? 11.197 -12.813 -24.935 1.00 97.62 333 GLN A CA 1
ATOM 2597 C C . GLN A 1 333 ? 10.781 -12.335 -23.554 1.00 97.62 333 GLN A C 1
ATOM 2599 O O . GLN A 1 333 ? 9.931 -13.018 -22.987 1.00 97.62 333 GLN A O 1
ATOM 2604 N N . PRO A 1 334 ? 11.427 -11.334 -22.924 1.00 98.31 334 PRO A N 1
ATOM 2605 C CA . PRO A 1 334 ? 11.127 -11.047 -21.531 1.00 98.31 334 PRO A CA 1
ATOM 2606 C C . PRO A 1 334 ? 9.772 -10.377 -21.345 1.00 98.31 334 PRO A C 1
ATOM 2608 O O . PRO A 1 334 ? 9.368 -9.544 -22.154 1.00 98.31 334 PRO A O 1
ATOM 2611 N N . ASP A 1 335 ? 9.158 -10.655 -20.201 1.00 98.12 335 ASP A N 1
ATOM 2612 C CA . ASP A 1 335 ? 8.004 -9.915 -19.692 1.00 98.12 335 ASP A CA 1
ATOM 2613 C C . ASP A 1 335 ? 8.444 -8.630 -18.976 1.00 98.12 335 ASP A C 1
ATOM 2615 O O . ASP A 1 335 ? 7.709 -7.646 -18.929 1.00 98.12 335 ASP A O 1
ATOM 2619 N N . LEU A 1 336 ? 9.665 -8.618 -18.427 1.00 98.31 336 LEU A N 1
ATOM 2620 C CA . LEU A 1 336 ? 10.238 -7.470 -17.730 1.00 98.31 336 LEU A CA 1
ATOM 2621 C C . LEU A 1 336 ? 11.737 -7.324 -17.993 1.00 98.31 336 LEU A C 1
ATOM 2623 O O . LEU A 1 336 ? 12.487 -8.303 -17.964 1.00 98.31 336 LEU A O 1
ATOM 2627 N N . VAL A 1 337 ? 12.188 -6.077 -18.146 1.00 98.62 337 VAL A N 1
ATOM 2628 C CA . VAL A 1 337 ? 13.614 -5.723 -18.110 1.00 98.62 337 VAL A CA 1
ATOM 2629 C C . VAL A 1 337 ? 13.969 -5.134 -16.747 1.00 98.62 337 VAL A C 1
ATOM 2631 O O . VAL A 1 337 ? 13.350 -4.181 -16.283 1.00 98.62 337 VAL A O 1
ATOM 2634 N N . ALA A 1 338 ? 14.989 -5.685 -16.098 1.00 97.81 338 ALA A N 1
ATOM 2635 C CA . ALA A 1 338 ? 15.533 -5.180 -14.847 1.00 97.81 338 ALA A CA 1
ATOM 2636 C C . ALA A 1 338 ? 16.948 -4.637 -15.063 1.00 97.81 338 ALA A C 1
ATOM 2638 O O . ALA A 1 338 ? 17.777 -5.248 -15.741 1.00 97.81 338 ALA A O 1
ATOM 2639 N N . CYS A 1 339 ? 17.262 -3.499 -14.454 1.00 95.69 339 CYS A N 1
ATOM 2640 C CA . CYS A 1 339 ? 18.632 -3.010 -14.395 1.00 95.69 339 CYS A CA 1
ATOM 2641 C C . CYS A 1 339 ? 18.898 -2.239 -13.107 1.00 95.69 339 CYS A C 1
ATOM 2643 O O . CYS A 1 339 ? 17.983 -1.780 -12.422 1.00 95.69 339 CYS A O 1
ATOM 2645 N N . ALA A 1 340 ? 20.179 -2.091 -12.787 1.00 94.50 340 ALA A N 1
ATOM 2646 C CA . ALA A 1 340 ? 20.618 -1.396 -11.596 1.00 94.50 340 ALA A CA 1
ATOM 2647 C C . ALA A 1 340 ? 21.792 -0.487 -11.924 1.00 94.50 340 ALA A C 1
ATOM 2649 O O . ALA A 1 340 ? 22.676 -0.852 -12.702 1.00 94.50 340 ALA A O 1
ATOM 2650 N N . SER A 1 341 ? 21.817 0.681 -11.292 1.00 93.75 341 SER A N 1
ATOM 2651 C CA . SER A 1 341 ? 22.947 1.592 -11.315 1.00 93.75 341 SER A CA 1
ATOM 2652 C C . SER A 1 341 ? 23.411 1.880 -12.759 1.00 93.75 341 SER A C 1
ATOM 2654 O O . SER A 1 341 ? 22.638 2.337 -13.605 1.00 93.75 341 SER A O 1
ATOM 2656 N N . LYS A 1 342 ? 24.675 1.585 -13.059 1.00 91.88 342 LYS A N 1
ATOM 2657 C CA . LYS A 1 342 ? 25.342 1.761 -14.354 1.00 91.88 342 LYS A CA 1
ATOM 2658 C C . LYS A 1 342 ? 24.592 1.123 -15.526 1.00 91.88 342 LYS A C 1
ATOM 2660 O O . LYS A 1 342 ? 24.596 1.680 -16.621 1.00 91.88 342 LYS A O 1
ATOM 2665 N N . GLY A 1 343 ? 23.905 -0.000 -15.309 1.00 92.94 343 GLY A N 1
ATOM 2666 C CA . GLY A 1 343 ? 23.079 -0.662 -16.321 1.00 92.94 343 GLY A CA 1
ATOM 2667 C C . GLY A 1 343 ? 21.952 0.228 -16.854 1.00 92.94 343 GLY A C 1
ATOM 2668 O O . GLY A 1 343 ? 21.536 0.080 -18.004 1.00 92.94 343 GLY A O 1
ATOM 2669 N N . GLY A 1 344 ? 21.523 1.218 -16.064 1.00 94.38 344 GLY A N 1
ATOM 2670 C CA . GLY A 1 344 ? 20.489 2.177 -16.439 1.00 94.38 344 GLY A CA 1
ATOM 2671 C C . GLY A 1 344 ? 20.815 2.996 -17.689 1.00 94.38 344 GLY A C 1
ATOM 2672 O O . GLY A 1 344 ? 19.897 3.411 -18.389 1.00 94.38 344 GLY A O 1
ATOM 2673 N N . VAL A 1 345 ? 22.093 3.196 -18.035 1.00 94.62 345 VAL A N 1
ATOM 2674 C CA . VAL A 1 345 ? 22.447 3.917 -19.270 1.00 94.62 345 VAL A CA 1
ATOM 2675 C C . VAL A 1 345 ? 22.050 3.134 -20.530 1.00 94.62 345 VAL A C 1
ATOM 2677 O O . VAL A 1 345 ? 21.590 3.725 -21.507 1.00 94.62 345 VAL A O 1
ATOM 2680 N N . TYR A 1 346 ? 22.173 1.802 -20.495 1.00 96.94 346 TYR A N 1
ATOM 2681 C CA . TYR A 1 346 ? 21.755 0.934 -21.593 1.00 96.94 346 TYR A CA 1
ATOM 2682 C C . TYR A 1 346 ? 20.235 0.921 -21.706 1.00 96.94 346 TYR A C 1
ATOM 2684 O O . TYR A 1 346 ? 19.712 1.094 -22.803 1.00 96.94 346 TYR A O 1
ATOM 2692 N N . LEU A 1 347 ? 19.532 0.808 -20.573 1.00 97.00 347 LEU A N 1
ATOM 2693 C CA . LEU A 1 347 ? 18.070 0.868 -20.518 1.00 97.00 347 LEU A CA 1
ATOM 2694 C C . LEU A 1 347 ? 17.524 2.161 -21.143 1.00 97.00 347 LEU A C 1
ATOM 2696 O O . LEU A 1 347 ? 16.625 2.110 -21.978 1.00 97.00 347 LEU A O 1
ATOM 2700 N N . VAL A 1 348 ? 18.111 3.314 -20.806 1.00 96.31 348 VAL A N 1
ATOM 2701 C CA . VAL A 1 348 ? 17.740 4.601 -21.416 1.00 96.31 348 VAL A CA 1
ATOM 2702 C C . VAL A 1 348 ? 17.944 4.574 -22.934 1.00 96.31 348 VAL A C 1
ATOM 2704 O O . VAL A 1 348 ? 17.074 5.029 -23.678 1.00 96.31 348 VAL A O 1
ATOM 2707 N N . GLY A 1 349 ? 19.053 4.000 -23.411 1.00 96.50 349 GLY A N 1
ATOM 2708 C CA . GLY A 1 349 ? 19.297 3.812 -24.842 1.00 96.50 349 GLY A CA 1
ATOM 2709 C C . GLY A 1 349 ? 18.251 2.916 -25.521 1.00 96.50 349 GLY A C 1
ATOM 2710 O O . GLY A 1 349 ? 17.795 3.238 -26.620 1.00 96.50 349 GLY A O 1
ATOM 2711 N N . LEU A 1 350 ? 17.819 1.837 -24.859 1.00 97.88 350 LEU A N 1
ATOM 2712 C CA . LEU A 1 350 ? 16.760 0.952 -25.356 1.00 97.88 350 LEU A CA 1
ATOM 2713 C C . LEU A 1 350 ? 15.421 1.686 -25.485 1.00 97.88 350 LEU A C 1
ATOM 2715 O O . LEU A 1 350 ? 14.770 1.565 -26.523 1.00 97.88 350 LEU A O 1
ATOM 2719 N N . TRP A 1 351 ? 15.035 2.490 -24.491 1.00 97.25 351 TRP A N 1
ATOM 2720 C CA . TRP A 1 351 ? 13.816 3.305 -24.554 1.00 97.25 351 TRP A CA 1
ATOM 2721 C C . TRP A 1 351 ? 13.867 4.333 -25.687 1.00 97.25 351 TRP A C 1
ATOM 2723 O O . TRP A 1 351 ? 12.921 4.451 -26.466 1.00 97.25 351 TRP A O 1
ATOM 2733 N N . GLN A 1 352 ? 14.992 5.039 -25.840 1.00 95.62 352 GLN A N 1
ATOM 2734 C CA . GLN A 1 352 ? 15.177 6.033 -26.905 1.00 95.62 352 GLN A CA 1
ATOM 2735 C C . GLN A 1 352 ? 15.087 5.414 -28.306 1.00 95.62 352 GLN A C 1
ATOM 2737 O O . GLN A 1 352 ? 14.525 6.020 -29.218 1.00 95.62 352 GLN A O 1
ATOM 2742 N N . ARG A 1 353 ? 15.611 4.195 -28.477 1.00 96.50 353 ARG A N 1
ATOM 2743 C CA . ARG A 1 353 ? 15.526 3.425 -29.729 1.00 96.50 353 ARG A CA 1
ATOM 2744 C C . ARG A 1 353 ? 14.202 2.673 -29.893 1.00 96.50 353 ARG A C 1
ATOM 2746 O O . ARG A 1 353 ? 13.994 2.070 -30.940 1.00 96.50 353 ARG A O 1
ATOM 2753 N N . ARG A 1 354 ? 13.316 2.707 -28.888 1.00 95.88 354 ARG A N 1
ATOM 2754 C CA . ARG A 1 354 ? 12.091 1.889 -28.795 1.00 95.88 354 ARG A CA 1
ATOM 2755 C C . ARG A 1 354 ? 12.354 0.384 -28.925 1.00 95.88 354 ARG A C 1
ATOM 2757 O O . ARG A 1 354 ? 11.510 -0.362 -29.406 1.00 95.88 354 ARG A O 1
ATOM 2764 N N . PHE A 1 355 ? 13.532 -0.058 -28.502 1.00 97.62 355 PHE A N 1
ATOM 2765 C CA . PHE A 1 355 ? 13.913 -1.470 -28.458 1.00 97.62 355 PHE A CA 1
ATOM 2766 C C . PHE A 1 355 ? 13.266 -2.206 -27.284 1.00 97.62 355 PHE A C 1
ATOM 2768 O O . PHE A 1 355 ? 13.107 -3.420 -27.340 1.00 97.62 355 PHE A O 1
ATOM 2775 N N . TRP A 1 356 ? 12.858 -1.463 -26.257 1.00 97.69 356 TRP A N 1
ATOM 2776 C CA . TRP A 1 356 ? 12.041 -1.938 -25.151 1.00 97.69 356 TRP A CA 1
ATOM 2777 C C . TRP A 1 356 ? 11.043 -0.842 -24.770 1.00 97.69 356 TRP A C 1
ATOM 2779 O O . TRP A 1 356 ? 11.417 0.328 -24.770 1.00 97.69 356 TRP A O 1
ATOM 2789 N N . GLN A 1 357 ? 9.795 -1.207 -24.474 1.00 95.44 357 GLN A N 1
ATOM 2790 C CA . GLN A 1 357 ? 8.749 -0.316 -23.935 1.00 95.44 357 GLN A CA 1
ATOM 2791 C C . GLN A 1 357 ? 7.842 -1.048 -22.927 1.00 95.44 357 GLN A C 1
ATOM 2793 O O . GLN A 1 357 ? 6.737 -0.600 -22.639 1.00 95.44 357 GLN A O 1
ATOM 2798 N N . GLY A 1 358 ? 8.282 -2.208 -22.436 1.00 96.44 358 GLY A N 1
ATOM 2799 C CA . GLY A 1 358 ? 7.515 -3.032 -21.507 1.00 96.44 358 GLY A CA 1
ATOM 2800 C C . GLY A 1 358 ? 7.826 -2.731 -20.035 1.00 96.44 358 GLY A C 1
ATOM 2801 O O . GLY A 1 358 ? 8.589 -1.805 -19.730 1.00 96.44 358 GLY A O 1
ATOM 2802 N N . PRO A 1 359 ? 7.271 -3.542 -19.118 1.00 98.56 359 PRO A N 1
ATOM 2803 C CA . PRO A 1 359 ? 7.530 -3.473 -17.684 1.00 98.56 359 PRO A CA 1
ATOM 2804 C C . PRO A 1 359 ? 9.013 -3.362 -17.330 1.00 98.56 359 PRO A C 1
ATOM 2806 O O . PRO A 1 359 ? 9.878 -3.981 -17.950 1.00 98.56 359 PRO A O 1
ATOM 2809 N N . THR A 1 360 ? 9.350 -2.535 -16.347 1.00 98.69 360 THR A N 1
ATOM 2810 C CA . THR A 1 360 ? 10.745 -2.282 -15.987 1.00 98.69 360 THR A CA 1
ATOM 2811 C C . THR A 1 360 ? 10.943 -2.118 -14.494 1.00 98.69 360 THR A C 1
ATOM 2813 O O . THR A 1 360 ? 10.226 -1.361 -13.843 1.00 98.69 360 THR A O 1
ATOM 2816 N N . LEU A 1 361 ? 11.979 -2.778 -13.976 1.00 98.56 361 LEU A N 1
ATOM 2817 C CA . LEU A 1 361 ? 12.537 -2.510 -12.655 1.00 98.56 361 LEU A CA 1
ATOM 2818 C C . LEU A 1 361 ? 13.864 -1.756 -12.802 1.00 98.56 361 LEU A C 1
ATOM 2820 O O . LEU A 1 361 ? 14.810 -2.257 -13.410 1.00 98.56 361 LEU A O 1
ATOM 2824 N N . LEU A 1 362 ? 13.952 -0.574 -12.199 1.00 98.06 362 LEU A N 1
ATOM 2825 C CA . LEU A 1 362 ? 15.143 0.269 -12.187 1.00 98.06 362 LEU A CA 1
ATOM 2826 C C . LEU A 1 362 ? 15.616 0.501 -10.749 1.00 98.06 362 LEU A C 1
ATOM 2828 O O . LEU A 1 362 ? 14.995 1.249 -9.998 1.00 98.06 362 LEU A O 1
ATOM 2832 N N . ILE A 1 363 ? 16.743 -0.097 -10.371 1.00 97.38 363 ILE A N 1
ATOM 2833 C CA . ILE A 1 363 ? 17.381 0.137 -9.068 1.00 97.38 363 ILE A CA 1
ATOM 2834 C C . ILE A 1 363 ? 18.441 1.231 -9.233 1.00 97.38 363 ILE A C 1
ATOM 2836 O O . ILE A 1 363 ? 19.313 1.119 -10.089 1.00 97.38 363 ILE A O 1
ATOM 2840 N N . ASN A 1 364 ? 18.375 2.291 -8.432 1.00 96.12 364 ASN A N 1
ATOM 2841 C CA . ASN A 1 364 ? 19.254 3.465 -8.487 1.00 96.12 364 ASN A CA 1
ATOM 2842 C C . ASN A 1 364 ? 19.333 4.084 -9.887 1.00 96.12 364 ASN A C 1
ATOM 2844 O O . ASN A 1 364 ? 20.283 3.868 -10.643 1.00 96.12 364 ASN A O 1
ATOM 2848 N N . ALA A 1 365 ? 18.308 4.863 -10.236 1.00 95.25 365 ALA A N 1
ATOM 2849 C CA . ALA A 1 365 ? 18.202 5.526 -11.529 1.00 95.25 365 ALA A CA 1
ATOM 2850 C C . ALA A 1 365 ? 19.482 6.285 -11.925 1.00 95.25 365 ALA A C 1
ATOM 2852 O O . ALA A 1 365 ? 19.853 7.294 -11.319 1.00 95.25 365 ALA A O 1
ATOM 2853 N N . HIS A 1 366 ? 20.122 5.815 -12.999 1.00 94.62 366 HIS A N 1
ATOM 2854 C CA . HIS A 1 366 ? 21.329 6.420 -13.556 1.00 94.62 366 HIS A CA 1
ATOM 2855 C C . HIS A 1 366 ? 21.108 7.915 -13.879 1.00 94.62 366 HIS A C 1
ATOM 2857 O O . HIS A 1 366 ? 20.024 8.276 -14.345 1.00 94.62 366 HIS A O 1
ATOM 2863 N N . PRO A 1 367 ? 22.107 8.808 -13.725 1.00 93.06 367 PRO A N 1
ATOM 2864 C CA . PRO A 1 367 ? 22.000 10.232 -14.082 1.00 93.06 367 PRO A CA 1
ATOM 2865 C C . PRO A 1 367 ? 21.516 10.517 -15.513 1.00 93.06 367 PRO A C 1
ATOM 2867 O O . PRO A 1 367 ? 20.877 11.530 -15.763 1.00 93.06 367 PRO A O 1
ATOM 2870 N N . ALA A 1 368 ? 21.766 9.611 -16.459 1.00 92.38 368 ALA A N 1
ATOM 2871 C CA . ALA A 1 368 ? 21.259 9.729 -17.833 1.00 92.38 368 ALA A CA 1
ATOM 2872 C C . ALA A 1 368 ? 19.733 9.525 -17.957 1.00 92.38 368 ALA A C 1
ATOM 2874 O O . ALA A 1 368 ? 19.141 9.920 -18.959 1.00 92.38 368 ALA A O 1
ATOM 2875 N N . CYS A 1 369 ? 19.085 8.911 -16.962 1.00 95.50 369 CYS A N 1
ATOM 2876 C CA . CYS A 1 369 ? 17.636 8.755 -16.921 1.00 95.50 369 CYS A CA 1
ATOM 2877 C C . CYS A 1 369 ? 16.997 10.070 -16.457 1.00 95.50 369 CYS A C 1
ATOM 2879 O O . CYS A 1 369 ? 17.058 10.433 -15.277 1.00 95.50 369 CYS A O 1
ATOM 2881 N N . GLN A 1 370 ? 16.439 10.794 -17.426 1.00 95.56 370 GLN A N 1
ATOM 2882 C CA . GLN A 1 370 ? 15.790 12.096 -17.243 1.00 95.56 370 GLN A CA 1
ATOM 2883 C C . GLN A 1 370 ? 14.281 12.044 -17.515 1.00 95.56 370 GLN A C 1
ATOM 2885 O O . GLN A 1 370 ? 13.546 12.913 -17.062 1.00 95.56 370 GLN A O 1
ATOM 2890 N N . VAL A 1 371 ? 13.822 11.026 -18.250 1.00 96.56 371 VAL A N 1
ATOM 2891 C CA . VAL A 1 371 ? 12.417 10.807 -18.612 1.00 96.56 371 VAL A CA 1
ATOM 2892 C C . VAL A 1 371 ? 12.141 9.303 -18.605 1.00 96.56 371 VAL A C 1
ATOM 2894 O O . VAL A 1 371 ? 12.997 8.521 -19.030 1.00 96.56 371 VAL A O 1
ATOM 2897 N N . LEU A 1 372 ? 10.960 8.911 -18.131 1.00 97.38 372 LEU A N 1
ATOM 2898 C CA . LEU A 1 372 ? 10.457 7.540 -18.184 1.00 97.38 372 LEU A CA 1
ATOM 2899 C C . LEU A 1 372 ? 9.648 7.291 -19.474 1.00 97.38 372 LEU A C 1
ATOM 2901 O O . LEU A 1 372 ? 9.023 8.216 -20.001 1.00 97.38 372 LEU A O 1
ATOM 2905 N N . PRO A 1 373 ? 9.648 6.058 -20.009 1.00 96.06 373 PRO A N 1
ATOM 2906 C CA . PRO A 1 373 ? 8.848 5.698 -21.180 1.00 96.06 373 PRO A CA 1
ATOM 2907 C C . PRO A 1 373 ? 7.341 5.868 -20.925 1.00 96.06 373 PRO A C 1
ATOM 2909 O O . PRO A 1 373 ? 6.850 5.646 -19.819 1.00 96.06 373 PRO A O 1
ATOM 2912 N N . GLN A 1 374 ? 6.598 6.226 -21.974 1.00 94.62 374 GLN A N 1
ATOM 2913 C CA . GLN A 1 374 ? 5.133 6.270 -21.933 1.00 94.62 374 GLN A CA 1
ATOM 2914 C C . GLN A 1 374 ? 4.539 4.887 -22.205 1.00 94.62 374 GLN A C 1
ATOM 2916 O O . GLN A 1 374 ? 5.052 4.148 -23.042 1.00 94.62 374 GLN A O 1
ATOM 2921 N N . GLY A 1 375 ? 3.436 4.566 -21.531 1.00 90.94 375 GLY A N 1
ATOM 2922 C CA . GLY A 1 375 ? 2.700 3.309 -21.670 1.00 90.94 375 GLY A CA 1
ATOM 2923 C C . GLY A 1 375 ? 3.346 2.107 -20.977 1.00 90.94 375 GLY A C 1
ATOM 2924 O O . GLY A 1 375 ? 2.788 1.017 -21.038 1.00 90.94 375 GLY A O 1
ATOM 2925 N N . ALA A 1 376 ? 4.491 2.288 -20.316 1.00 94.19 376 ALA A N 1
ATOM 2926 C CA . ALA A 1 376 ? 5.214 1.215 -19.645 1.00 94.19 376 ALA A CA 1
ATOM 2927 C C . ALA A 1 376 ? 5.028 1.275 -18.127 1.00 94.19 376 ALA A C 1
ATOM 2929 O O . ALA A 1 376 ? 4.999 2.354 -17.528 1.00 94.19 376 ALA A O 1
ATOM 2930 N N . HIS A 1 377 ? 4.978 0.105 -17.493 1.00 97.88 377 HIS A N 1
ATOM 2931 C CA . HIS A 1 377 ? 5.007 0.007 -16.039 1.00 97.88 377 HIS A CA 1
ATOM 2932 C C . HIS A 1 377 ? 6.450 0.109 -15.547 1.00 97.88 377 HIS A C 1
ATOM 2934 O O . HIS A 1 377 ? 7.287 -0.712 -15.914 1.00 97.88 377 HIS A O 1
ATOM 2940 N N . VAL A 1 378 ? 6.766 1.112 -14.730 1.00 98.38 378 VAL A N 1
ATOM 2941 C CA . VAL A 1 378 ? 8.136 1.350 -14.255 1.00 98.38 378 VAL A CA 1
ATOM 2942 C C . VAL A 1 378 ? 8.163 1.410 -12.738 1.00 98.38 378 VAL A C 1
ATOM 2944 O O . VAL A 1 378 ? 7.609 2.320 -12.126 1.00 98.38 378 VAL A O 1
ATOM 2947 N N . VAL A 1 379 ? 8.870 0.467 -12.129 1.00 98.62 379 VAL A N 1
ATOM 2948 C CA . VAL A 1 379 ? 9.196 0.500 -10.707 1.00 98.62 379 VAL A CA 1
ATOM 2949 C C . VAL A 1 379 ? 10.617 1.008 -10.546 1.00 98.62 379 VAL A C 1
ATOM 2951 O O . VAL A 1 379 ? 11.557 0.441 -11.100 1.00 98.62 379 VAL A O 1
ATOM 2954 N N . MET A 1 380 ? 10.780 2.074 -9.772 1.00 98.25 380 MET A N 1
ATOM 2955 C CA . MET A 1 380 ? 12.076 2.647 -9.441 1.00 98.25 380 MET A CA 1
ATOM 2956 C C . MET A 1 380 ? 12.361 2.461 -7.958 1.00 98.25 380 MET A C 1
ATOM 2958 O O . MET A 1 380 ? 11.588 2.923 -7.126 1.00 98.25 380 MET A O 1
ATOM 2962 N N . ALA A 1 381 ? 13.478 1.826 -7.625 1.00 98.19 381 ALA A N 1
ATOM 2963 C CA . ALA A 1 381 ? 13.944 1.676 -6.253 1.00 98.19 381 ALA A CA 1
ATOM 2964 C C . ALA A 1 381 ? 15.143 2.601 -6.011 1.00 98.19 381 ALA A C 1
ATOM 2966 O O . ALA A 1 381 ? 16.079 2.602 -6.813 1.00 98.19 381 ALA A O 1
ATOM 2967 N N . HIS A 1 382 ? 15.115 3.398 -4.941 1.00 97.94 382 HIS A N 1
ATOM 2968 C CA . HIS A 1 382 ? 16.202 4.329 -4.626 1.00 97.94 382 HIS A CA 1
ATOM 2969 C C . HIS A 1 382 ? 16.308 4.599 -3.120 1.00 97.94 382 HIS A C 1
ATOM 2971 O O . HIS A 1 382 ? 15.300 4.789 -2.432 1.00 97.94 382 HIS A O 1
ATOM 2977 N N . GLY A 1 383 ? 17.536 4.638 -2.611 1.00 96.69 383 GLY A N 1
ATOM 2978 C CA . GLY A 1 383 ? 17.828 4.862 -1.201 1.00 96.69 383 GLY A CA 1
ATOM 2979 C C . GLY A 1 383 ? 18.095 6.334 -0.910 1.00 96.69 383 GLY A C 1
ATOM 2980 O O . GLY A 1 383 ? 18.780 7.005 -1.676 1.00 96.69 383 GLY A O 1
ATOM 2981 N N . ALA A 1 384 ? 17.585 6.855 0.206 1.00 95.81 384 ALA A N 1
ATOM 2982 C CA . ALA A 1 384 ? 17.804 8.255 0.582 1.00 95.81 384 ALA A CA 1
ATOM 2983 C C . ALA A 1 384 ? 19.279 8.611 0.833 1.00 95.81 384 ALA A C 1
ATOM 2985 O O . ALA A 1 384 ? 19.633 9.788 0.820 1.00 95.81 384 ALA A O 1
ATOM 2986 N N . ASN A 1 385 ? 20.123 7.609 1.091 1.00 96.81 385 ASN A N 1
ATOM 2987 C CA . ASN A 1 385 ? 21.541 7.768 1.389 1.00 96.81 385 ASN A CA 1
ATOM 2988 C C . ASN A 1 385 ? 22.427 7.211 0.260 1.00 96.81 385 ASN A C 1
ATOM 2990 O O . ASN A 1 385 ? 23.564 6.829 0.533 1.00 96.81 385 ASN A O 1
ATOM 2994 N N . ASP A 1 386 ? 21.920 7.133 -0.978 1.00 96.81 386 ASP A N 1
ATOM 2995 C CA . ASP A 1 386 ? 22.720 6.751 -2.147 1.00 96.81 386 ASP A CA 1
ATOM 2996 C C . ASP A 1 386 ? 23.903 7.721 -2.338 1.00 96.81 386 ASP A C 1
ATOM 2998 O O . ASP A 1 386 ? 23.755 8.903 -2.672 1.00 96.81 386 ASP A O 1
ATOM 3002 N N . GLU A 1 387 ? 25.102 7.199 -2.101 1.00 95.69 387 GLU A N 1
ATOM 3003 C CA . GLU A 1 387 ? 26.371 7.915 -2.166 1.00 95.69 387 GLU A CA 1
ATOM 3004 C C . GLU A 1 387 ? 26.993 7.945 -3.571 1.00 95.69 387 GLU A C 1
ATOM 3006 O O . GLU A 1 387 ? 28.001 8.621 -3.779 1.00 95.69 387 GLU A O 1
ATOM 3011 N N . VAL A 1 388 ? 26.423 7.212 -4.533 1.00 94.12 388 VAL A N 1
ATOM 3012 C CA . VAL A 1 388 ? 26.932 7.096 -5.908 1.00 94.12 388 VAL A CA 1
ATOM 3013 C C . VAL A 1 388 ? 26.091 7.942 -6.858 1.00 94.12 388 VAL A C 1
ATOM 3015 O O . VAL A 1 388 ? 26.634 8.750 -7.610 1.00 94.12 388 VAL A O 1
ATOM 3018 N N . TYR A 1 389 ? 24.767 7.781 -6.821 1.00 93.88 389 TYR A N 1
ATOM 3019 C CA . TYR A 1 389 ? 23.807 8.545 -7.619 1.00 93.88 389 TYR A CA 1
ATOM 3020 C C . TYR A 1 389 ? 22.906 9.384 -6.725 1.00 93.88 389 TYR A C 1
ATOM 3022 O O . TYR A 1 389 ? 21.684 9.285 -6.788 1.00 93.88 389 TYR A O 1
ATOM 3030 N N . THR A 1 390 ? 23.524 10.247 -5.921 1.00 95.31 390 THR A N 1
ATOM 3031 C CA . THR A 1 390 ? 22.817 11.141 -5.005 1.00 95.31 390 THR A CA 1
ATOM 3032 C C . THR A 1 390 ? 21.755 11.963 -5.736 1.00 95.31 390 THR A C 1
ATOM 3034 O O . THR A 1 390 ? 22.060 12.810 -6.579 1.00 95.31 390 THR A O 1
ATOM 3037 N N . ARG A 1 391 ? 20.492 11.716 -5.389 1.00 94.44 391 ARG A N 1
ATOM 3038 C CA . ARG A 1 391 ? 19.317 12.447 -5.868 1.00 94.44 391 ARG A CA 1
ATOM 3039 C C . ARG A 1 391 ? 18.409 12.756 -4.689 1.00 94.44 391 ARG A C 1
ATOM 3041 O O . ARG A 1 391 ? 18.247 11.928 -3.795 1.00 94.44 391 ARG A O 1
ATOM 3048 N N . SER A 1 392 ? 17.800 13.938 -4.685 1.00 93.44 392 SER A N 1
ATOM 3049 C CA . SER A 1 392 ? 16.787 14.239 -3.678 1.00 93.44 392 SER A CA 1
ATOM 3050 C C . SER A 1 392 ? 15.501 13.456 -3.960 1.00 93.44 392 SER A C 1
ATOM 3052 O O . SER A 1 392 ? 15.219 13.076 -5.101 1.00 93.44 392 SER A O 1
ATOM 3054 N N . ARG A 1 393 ? 14.669 13.263 -2.929 1.00 92.06 393 ARG A N 1
ATOM 3055 C CA . ARG A 1 393 ? 13.320 12.701 -3.094 1.00 92.06 393 ARG A CA 1
ATOM 3056 C C . ARG A 1 393 ? 12.512 13.472 -4.144 1.00 92.06 393 ARG A C 1
ATOM 3058 O O . ARG A 1 393 ? 11.884 12.851 -4.994 1.00 92.06 393 ARG A O 1
ATOM 3065 N N . ALA A 1 394 ? 12.582 14.804 -4.125 1.00 91.62 394 ALA A N 1
ATOM 3066 C CA . ALA A 1 394 ? 11.869 15.661 -5.069 1.00 91.62 394 ALA A CA 1
ATOM 3067 C C . ALA A 1 394 ? 12.329 15.452 -6.524 1.00 91.62 394 ALA A C 1
ATOM 3069 O O . ALA A 1 394 ? 11.500 15.461 -7.435 1.00 91.62 394 ALA A O 1
ATOM 3070 N N . ASP A 1 395 ? 13.626 15.214 -6.753 1.00 94.31 395 ASP A N 1
ATOM 3071 C CA . ASP A 1 395 ? 14.153 14.911 -8.092 1.00 94.31 395 ASP A CA 1
ATOM 3072 C C . ASP A 1 395 ? 13.633 13.562 -8.604 1.00 94.31 395 ASP A C 1
ATOM 3074 O O . ASP A 1 395 ? 13.275 13.427 -9.775 1.00 94.31 395 ASP A O 1
ATOM 3078 N N . LEU A 1 396 ? 13.571 12.557 -7.726 1.00 95.31 396 LEU A N 1
ATOM 3079 C CA . LEU A 1 396 ? 13.059 11.225 -8.054 1.00 95.31 396 LEU A CA 1
ATOM 3080 C C . LEU A 1 396 ? 11.549 11.243 -8.315 1.00 95.31 396 LEU A C 1
ATOM 3082 O O . LEU A 1 396 ? 11.090 10.658 -9.292 1.00 95.31 396 LEU A O 1
ATOM 3086 N N . GLU A 1 397 ? 10.778 11.953 -7.491 1.00 92.94 397 GLU A N 1
ATOM 3087 C CA . GLU A 1 397 ? 9.342 12.163 -7.703 1.00 92.94 397 GLU A CA 1
ATOM 3088 C C . GLU A 1 397 ? 9.078 12.922 -9.013 1.00 92.94 397 GLU A C 1
ATOM 3090 O O . GLU A 1 397 ? 8.175 12.557 -9.767 1.00 92.94 397 GLU A O 1
ATOM 3095 N N . SER A 1 398 ? 9.908 13.919 -9.342 1.00 93.75 398 SER A N 1
ATOM 3096 C CA . SER A 1 398 ? 9.827 14.643 -10.617 1.00 93.75 398 SER A CA 1
ATOM 3097 C C . SER A 1 398 ? 10.115 13.736 -11.812 1.00 93.75 398 SER A C 1
ATOM 3099 O O . SER A 1 398 ? 9.416 13.818 -12.819 1.00 93.75 398 SER A O 1
ATOM 3101 N N . LEU A 1 399 ? 11.099 12.837 -11.700 1.00 95.75 399 LEU A N 1
ATOM 3102 C CA . LEU A 1 399 ? 11.383 11.838 -12.730 1.00 95.75 399 LEU A CA 1
ATOM 3103 C C . LEU A 1 399 ? 10.209 10.864 -12.901 1.00 95.75 399 LEU A C 1
ATOM 3105 O O . LEU A 1 399 ? 9.805 10.584 -14.027 1.00 95.75 399 LEU A O 1
ATOM 3109 N N . ILE A 1 400 ? 9.621 10.387 -11.806 1.00 95.19 400 ILE A N 1
ATOM 3110 C CA . ILE A 1 400 ? 8.459 9.485 -11.830 1.00 95.19 400 ILE A CA 1
ATOM 3111 C C . ILE A 1 400 ? 7.253 10.148 -12.494 1.00 95.19 400 ILE A C 1
ATOM 3113 O O . ILE A 1 400 ? 6.583 9.517 -13.309 1.00 95.19 400 ILE A O 1
ATOM 3117 N N . ALA A 1 401 ? 7.036 11.440 -12.238 1.00 93.69 401 ALA A N 1
ATOM 3118 C CA . ALA A 1 401 ? 5.971 12.221 -12.860 1.00 93.69 401 ALA A CA 1
ATOM 3119 C C . ALA A 1 401 ? 6.121 12.385 -14.386 1.00 93.69 401 ALA A C 1
ATOM 3121 O O . ALA A 1 401 ? 5.163 12.786 -15.044 1.00 93.69 401 ALA A O 1
ATOM 3122 N N . THR A 1 402 ? 7.291 12.081 -14.965 1.00 95.69 402 THR A N 1
ATOM 3123 C CA . THR A 1 402 ? 7.460 12.056 -16.428 1.00 95.69 402 THR A CA 1
ATOM 3124 C C . THR A 1 402 ? 6.867 10.808 -17.080 1.00 95.69 402 THR A C 1
ATOM 3126 O O . THR A 1 402 ? 6.648 10.822 -18.288 1.00 95.69 402 THR A O 1
ATOM 3129 N N . GLY A 1 403 ? 6.630 9.737 -16.317 1.00 94.62 403 GLY A N 1
ATOM 3130 C CA . GLY A 1 403 ? 6.056 8.490 -16.814 1.00 94.62 403 GLY A CA 1
ATOM 3131 C C . GLY A 1 403 ? 4.532 8.523 -16.917 1.00 94.62 403 GLY A C 1
ATOM 3132 O O . GLY A 1 403 ? 3.890 9.557 -16.730 1.00 94.62 403 GLY A O 1
ATOM 3133 N N . SER A 1 404 ? 3.933 7.375 -17.227 1.00 92.75 404 SER A N 1
ATOM 3134 C CA . SER A 1 404 ? 2.475 7.259 -17.320 1.00 92.75 404 SER A CA 1
ATOM 3135 C C . SER A 1 404 ? 1.821 7.135 -15.940 1.00 92.75 404 SER A C 1
ATOM 3137 O O . SER A 1 404 ? 2.303 6.421 -15.058 1.00 92.75 404 SER A O 1
ATOM 3139 N N . GLY A 1 405 ? 0.701 7.841 -15.748 1.00 90.06 405 GLY A N 1
ATOM 3140 C CA . GLY A 1 405 ? -0.041 7.847 -14.485 1.00 90.06 405 GLY A CA 1
ATOM 3141 C C . GLY A 1 405 ? -0.489 6.443 -14.070 1.00 90.06 405 GLY A C 1
ATOM 3142 O O . GLY A 1 405 ? -0.903 5.657 -14.913 1.00 90.06 405 GLY A O 1
ATOM 3143 N N . ASN A 1 406 ? -0.385 6.134 -12.774 1.00 91.19 406 ASN A N 1
ATOM 3144 C CA . ASN A 1 406 ? -0.617 4.809 -12.168 1.00 91.19 406 ASN A CA 1
ATOM 3145 C C . ASN A 1 406 ? 0.280 3.663 -12.660 1.00 91.19 406 ASN A C 1
ATOM 3147 O O . ASN A 1 406 ? 0.238 2.591 -12.068 1.00 91.19 406 ASN A O 1
ATOM 3151 N N . SER A 1 407 ? 1.113 3.880 -13.677 1.00 94.62 407 SER A N 1
ATOM 3152 C CA . SER A 1 407 ? 2.045 2.880 -14.205 1.00 94.62 407 SER A CA 1
ATOM 3153 C C . SER A 1 407 ? 3.454 3.021 -13.630 1.00 94.62 407 SER A C 1
ATOM 3155 O O . SER A 1 407 ? 4.260 2.105 -13.757 1.00 94.62 407 SER A O 1
ATOM 3157 N N . CYS A 1 408 ? 3.780 4.139 -12.980 1.00 96.25 408 CYS A N 1
ATOM 3158 C CA . CYS A 1 408 ? 5.095 4.361 -12.383 1.00 96.25 408 CYS A CA 1
ATOM 3159 C C . CYS A 1 408 ? 5.026 4.392 -10.853 1.00 96.25 408 CYS A C 1
ATOM 3161 O O . CYS A 1 408 ? 4.149 5.036 -10.283 1.00 96.25 408 CYS A O 1
ATOM 3163 N N . PHE A 1 409 ? 5.969 3.720 -10.191 1.00 97.00 409 PHE A N 1
ATOM 3164 C CA . PHE A 1 409 ? 6.048 3.645 -8.733 1.00 97.00 409 PHE A CA 1
ATOM 3165 C C . PHE A 1 409 ? 7.469 3.905 -8.238 1.00 97.00 409 PHE A C 1
ATOM 3167 O O . PHE A 1 409 ? 8.432 3.325 -8.744 1.00 97.00 409 PHE A O 1
ATOM 3174 N N . LEU A 1 410 ? 7.585 4.757 -7.219 1.00 96.88 410 LEU A N 1
ATOM 3175 C CA . LEU A 1 410 ? 8.833 5.041 -6.523 1.00 96.88 410 LEU A CA 1
ATOM 3176 C C . LEU A 1 410 ? 8.888 4.281 -5.196 1.00 96.88 410 LEU A C 1
ATOM 3178 O O . LEU A 1 410 ? 8.287 4.691 -4.204 1.00 96.88 410 LEU A O 1
ATOM 3182 N N . TYR A 1 411 ? 9.684 3.220 -5.151 1.00 97.81 411 TYR A N 1
ATOM 3183 C CA . TYR A 1 411 ? 10.116 2.601 -3.907 1.00 97.81 411 TYR A CA 1
ATOM 3184 C C . TYR A 1 411 ? 11.292 3.398 -3.322 1.00 97.81 411 TYR A C 1
ATOM 3186 O O . TYR A 1 411 ? 12.463 3.130 -3.602 1.00 97.81 411 TYR A O 1
ATOM 3194 N N . TYR A 1 412 ? 10.967 4.424 -2.535 1.00 96.50 412 TYR A N 1
ATOM 3195 C CA . TYR A 1 412 ? 11.949 5.260 -1.844 1.00 96.50 412 TYR A CA 1
ATOM 3196 C C . TYR A 1 412 ? 12.182 4.781 -0.410 1.00 96.50 412 TYR A C 1
ATOM 3198 O O . TYR A 1 412 ? 11.228 4.606 0.351 1.00 96.50 412 TYR A O 1
ATOM 3206 N N . VAL A 1 413 ? 13.447 4.614 -0.023 1.00 96.31 413 VAL A N 1
ATOM 3207 C CA . VAL A 1 413 ? 13.827 4.168 1.327 1.00 96.31 413 VAL A CA 1
ATOM 3208 C C . VAL A 1 413 ? 14.374 5.353 2.119 1.00 96.31 413 VAL A C 1
ATOM 3210 O O . VAL A 1 413 ? 15.557 5.684 2.027 1.00 96.31 413 VAL A O 1
ATOM 3213 N N . ALA A 1 414 ? 13.492 6.010 2.874 1.00 93.56 414 ALA A N 1
ATOM 3214 C CA . ALA A 1 414 ? 13.785 7.235 3.613 1.00 93.56 414 ALA A CA 1
ATOM 3215 C C . ALA A 1 414 ? 14.479 7.001 4.967 1.00 93.56 414 ALA A C 1
ATOM 3217 O O . ALA A 1 414 ? 14.287 5.980 5.629 1.00 93.56 414 ALA A O 1
ATOM 3218 N N . ASN A 1 415 ? 15.227 8.013 5.413 1.00 94.62 415 ASN A N 1
ATOM 3219 C CA . ASN A 1 415 ? 15.562 8.179 6.826 1.00 94.62 415 ASN A CA 1
ATOM 3220 C C . ASN A 1 415 ? 14.298 8.567 7.609 1.00 94.62 415 ASN A C 1
ATOM 3222 O O . ASN A 1 415 ? 13.494 9.365 7.125 1.00 94.62 415 ASN A O 1
ATOM 3226 N N . SER A 1 416 ? 14.152 8.074 8.838 1.00 93.94 416 SER A N 1
ATOM 3227 C CA . SER A 1 416 ? 13.184 8.654 9.771 1.00 93.94 416 SER A CA 1
ATOM 3228 C C . SER A 1 416 ? 13.643 10.036 10.236 1.00 93.94 416 SER A C 1
ATOM 3230 O O . SER A 1 416 ? 14.803 10.413 10.078 1.00 93.94 416 SER A O 1
ATOM 3232 N N . GLY A 1 417 ? 12.769 10.765 10.921 1.00 91.31 417 GLY A N 1
ATOM 3233 C CA . GLY A 1 417 ? 13.187 11.880 11.766 1.00 91.31 417 GLY A CA 1
ATOM 3234 C C . GLY A 1 417 ? 14.068 11.417 12.932 1.00 91.31 417 GLY A C 1
ATOM 3235 O O . GLY A 1 417 ? 14.110 10.217 13.240 1.00 91.31 417 GLY A O 1
ATOM 3236 N N . PRO A 1 418 ? 14.779 12.347 13.585 1.00 90.31 418 PRO A N 1
ATOM 3237 C CA . PRO A 1 418 ? 15.584 12.030 14.752 1.00 90.31 418 PRO A CA 1
ATOM 3238 C C . PRO A 1 418 ? 14.696 11.776 15.972 1.00 90.31 418 PRO A C 1
ATOM 3240 O O . PRO A 1 418 ? 13.754 12.517 16.249 1.00 90.31 418 PRO A O 1
ATOM 3243 N N . LEU A 1 419 ? 15.028 10.738 16.732 1.00 87.12 419 LEU A N 1
ATOM 3244 C CA . LEU A 1 419 ? 14.542 10.529 18.092 1.00 87.12 419 LEU A CA 1
ATOM 3245 C C . LEU A 1 419 ? 15.142 11.593 19.038 1.00 87.12 419 LEU A C 1
ATOM 3247 O O . LEU A 1 419 ? 16.134 12.236 18.687 1.00 87.12 419 LEU A O 1
ATOM 3251 N N . PRO A 1 420 ? 14.623 11.757 20.273 1.00 84.19 420 PRO A N 1
ATOM 3252 C CA . PRO A 1 420 ? 15.167 12.721 21.240 1.00 84.19 420 PRO A CA 1
ATOM 3253 C C . PRO A 1 420 ? 16.663 12.553 21.556 1.00 84.19 420 PRO A C 1
ATOM 3255 O O . PRO A 1 420 ? 17.317 13.506 21.964 1.00 84.19 420 PRO A O 1
ATOM 3258 N N . ASN A 1 421 ? 17.214 11.352 21.363 1.00 86.56 421 ASN A N 1
ATOM 3259 C CA . ASN A 1 421 ? 18.638 11.053 21.537 1.00 86.56 421 ASN A CA 1
ATOM 3260 C C . ASN A 1 421 ? 19.490 11.334 20.276 1.00 86.56 421 ASN A C 1
ATOM 3262 O O . ASN A 1 421 ? 20.669 10.993 20.253 1.00 86.56 421 ASN A O 1
ATOM 3266 N N . GLY A 1 422 ? 18.899 11.904 19.221 1.00 87.88 422 GLY A N 1
ATOM 3267 C CA . GLY A 1 422 ? 19.547 12.202 17.942 1.00 87.88 422 GLY A CA 1
ATOM 3268 C C . GLY A 1 422 ? 19.683 11.012 16.987 1.00 87.88 422 GLY A C 1
ATOM 3269 O O . GLY A 1 422 ? 20.088 11.205 15.843 1.00 87.88 422 GLY A O 1
ATOM 3270 N N . GLN A 1 423 ? 19.341 9.791 17.410 1.00 89.88 423 GLN A N 1
ATOM 3271 C CA . GLN A 1 423 ? 19.398 8.611 16.548 1.00 89.88 423 GLN A CA 1
ATOM 3272 C C . GLN A 1 423 ? 18.204 8.562 15.595 1.00 89.88 423 GLN A C 1
ATOM 3274 O O . GLN A 1 423 ? 17.105 9.011 15.922 1.00 89.88 423 GLN A O 1
ATOM 3279 N N . LEU A 1 424 ? 18.405 7.966 14.423 1.00 91.19 424 LEU A N 1
ATOM 3280 C CA . LEU A 1 424 ? 17.318 7.670 13.499 1.00 91.19 424 LEU A CA 1
ATOM 3281 C C . LEU A 1 424 ? 16.710 6.315 13.857 1.00 91.19 424 LEU A C 1
ATOM 3283 O O . LEU A 1 424 ? 17.431 5.336 14.035 1.00 91.19 424 LEU A O 1
ATOM 3287 N N . SER A 1 425 ? 15.383 6.256 13.935 1.00 88.44 425 SER A N 1
ATOM 3288 C CA . SER A 1 425 ? 14.648 5.000 14.129 1.00 88.44 425 SER A CA 1
ATOM 3289 C C . SER A 1 425 ? 14.703 4.092 12.895 1.00 88.44 425 SER A C 1
ATOM 3291 O O . SER A 1 425 ? 14.580 2.878 13.017 1.00 88.44 425 SER A O 1
ATOM 3293 N N . ARG A 1 426 ? 14.913 4.677 11.709 1.00 91.38 426 ARG A N 1
ATOM 3294 C CA . ARG A 1 426 ? 15.162 3.971 10.452 1.00 91.38 426 ARG A CA 1
ATOM 3295 C C . ARG A 1 426 ? 16.157 4.778 9.624 1.00 91.38 426 ARG A C 1
ATOM 3297 O O . ARG A 1 426 ? 16.014 5.994 9.498 1.00 91.38 426 ARG A O 1
ATOM 3304 N N . VAL A 1 427 ? 17.157 4.099 9.076 1.00 93.44 427 VAL A N 1
ATOM 3305 C CA . VAL A 1 427 ? 18.158 4.689 8.181 1.00 93.44 427 VAL A CA 1
ATOM 3306 C C . VAL A 1 427 ? 17.809 4.274 6.758 1.00 93.44 427 VAL A C 1
ATOM 3308 O O . VAL A 1 427 ? 17.574 3.096 6.504 1.00 93.44 427 VAL A O 1
ATOM 3311 N N . GLY A 1 428 ? 17.741 5.247 5.854 1.00 94.00 428 GLY A N 1
ATOM 3312 C CA . GLY A 1 428 ? 17.499 5.019 4.438 1.00 94.00 428 GLY A CA 1
ATOM 3313 C C . GLY A 1 428 ? 18.632 4.229 3.787 1.00 94.00 428 GLY A C 1
ATOM 3314 O O . GLY A 1 428 ? 19.783 4.291 4.233 1.00 94.00 428 GLY A O 1
ATOM 3315 N N . ASP A 1 429 ? 18.317 3.509 2.718 1.00 95.88 429 ASP A N 1
ATOM 3316 C CA . ASP A 1 429 ? 19.312 2.693 2.031 1.00 95.88 429 ASP A CA 1
ATOM 3317 C C . ASP A 1 429 ? 20.419 3.548 1.397 1.00 95.88 429 ASP A C 1
ATOM 3319 O O . ASP A 1 429 ? 20.201 4.683 0.964 1.00 95.88 429 ASP A O 1
ATOM 3323 N N . ARG A 1 430 ? 21.612 2.956 1.343 1.00 96.00 430 ARG A N 1
ATOM 3324 C CA . ARG A 1 430 ? 22.738 3.385 0.504 1.00 96.00 430 ARG A CA 1
ATOM 3325 C C . ARG A 1 430 ? 22.595 2.823 -0.909 1.00 96.00 430 ARG A C 1
ATOM 3327 O O . ARG A 1 430 ? 21.640 2.100 -1.191 1.00 96.00 430 ARG A O 1
ATOM 3334 N N . HIS A 1 431 ? 23.581 3.053 -1.772 1.00 94.31 431 HIS A N 1
ATOM 3335 C CA . HIS A 1 431 ? 23.559 2.557 -3.150 1.00 94.31 431 HIS A CA 1
ATOM 3336 C C . HIS A 1 431 ? 23.322 1.035 -3.261 1.00 94.31 431 HIS A C 1
ATOM 3338 O O . HIS A 1 431 ? 22.737 0.564 -4.226 1.00 94.31 431 HIS A O 1
ATOM 3344 N N . ASN A 1 432 ? 23.711 0.222 -2.278 1.00 92.75 432 ASN A N 1
ATOM 3345 C CA . ASN A 1 432 ? 23.489 -1.230 -2.356 1.00 92.75 432 ASN A CA 1
ATOM 3346 C C . ASN A 1 432 ? 22.033 -1.678 -2.161 1.00 92.75 432 ASN A C 1
ATOM 3348 O O . ASN A 1 432 ? 21.724 -2.818 -2.510 1.00 92.75 432 ASN A O 1
ATOM 3352 N N . MET A 1 433 ? 21.146 -0.806 -1.667 1.00 94.56 433 MET A N 1
ATOM 3353 C CA . MET A 1 433 ? 19.717 -1.088 -1.494 1.00 94.56 433 MET A CA 1
ATOM 3354 C C . MET A 1 433 ? 19.431 -2.369 -0.689 1.00 94.56 433 MET A C 1
ATOM 3356 O O . MET A 1 433 ? 18.719 -3.266 -1.147 1.00 94.56 433 MET A O 1
ATOM 3360 N N . ASP A 1 434 ? 20.011 -2.481 0.510 1.00 92.75 434 ASP A N 1
ATOM 3361 C CA . ASP A 1 434 ? 19.907 -3.680 1.355 1.00 92.75 434 ASP A CA 1
ATOM 3362 C C . ASP A 1 434 ? 18.457 -4.011 1.755 1.00 92.75 434 ASP A C 1
ATOM 3364 O O . ASP A 1 434 ? 18.116 -5.184 1.930 1.00 92.75 434 ASP A O 1
ATOM 3368 N N . SER A 1 435 ? 17.566 -3.013 1.842 1.00 93.50 435 SER A N 1
ATOM 3369 C CA . SER A 1 435 ? 16.152 -3.245 2.169 1.00 93.50 435 SER A CA 1
ATOM 3370 C C . SER A 1 435 ? 15.411 -4.074 1.115 1.00 93.50 435 SER A C 1
ATOM 3372 O O . SER A 1 435 ? 14.419 -4.726 1.442 1.00 93.50 435 SER A O 1
ATOM 3374 N N . LEU A 1 436 ? 15.907 -4.121 -0.128 1.00 95.56 436 LEU A N 1
ATOM 3375 C CA . LEU A 1 436 ? 15.337 -4.949 -1.196 1.00 95.56 436 LEU A CA 1
ATOM 3376 C C . LEU A 1 436 ? 15.413 -6.450 -0.887 1.00 95.56 436 LEU A C 1
ATOM 3378 O O . LEU A 1 436 ? 14.612 -7.225 -1.410 1.00 95.56 436 LEU A O 1
ATOM 3382 N N . LEU A 1 437 ? 16.352 -6.853 -0.028 1.00 93.44 437 LEU A N 1
ATOM 3383 C CA . LEU A 1 437 ? 16.551 -8.240 0.393 1.00 93.44 437 LEU A CA 1
ATOM 3384 C C . LEU A 1 437 ? 15.667 -8.645 1.581 1.00 93.44 437 LEU A C 1
ATOM 3386 O O . LEU A 1 437 ? 15.731 -9.783 2.046 1.00 93.44 437 LEU A O 1
ATOM 3390 N N . GLN A 1 438 ? 14.847 -7.731 2.091 1.00 91.69 438 GLN A N 1
ATOM 3391 C CA . GLN A 1 438 ? 13.944 -7.991 3.205 1.00 91.69 438 GLN A CA 1
ATOM 3392 C C . GLN A 1 438 ? 12.523 -8.233 2.692 1.00 91.69 438 GLN A C 1
ATOM 3394 O O . GLN A 1 438 ? 12.115 -7.680 1.675 1.00 91.69 438 GLN A O 1
ATOM 3399 N N . TYR A 1 439 ? 11.747 -9.048 3.410 1.00 89.88 439 TYR A N 1
ATOM 3400 C CA . TYR A 1 439 ? 10.292 -9.189 3.216 1.00 89.88 439 TYR A CA 1
ATOM 3401 C C . TYR A 1 439 ? 9.837 -9.552 1.788 1.00 89.88 439 TYR A C 1
ATOM 3403 O O . TYR A 1 439 ? 8.754 -9.137 1.359 1.00 89.88 439 TYR A O 1
ATOM 3411 N N . ASP A 1 440 ? 10.661 -10.307 1.049 1.00 90.94 440 ASP A N 1
ATOM 3412 C CA . ASP A 1 440 ? 10.434 -10.630 -0.371 1.00 90.94 440 ASP A CA 1
ATOM 3413 C C . ASP A 1 440 ? 10.263 -9.367 -1.247 1.00 90.94 440 ASP A C 1
ATOM 3415 O O . ASP A 1 440 ? 9.514 -9.362 -2.222 1.00 90.94 440 ASP A O 1
ATOM 3419 N N . CYS A 1 441 ? 10.906 -8.253 -0.871 1.00 95.56 441 CYS A N 1
ATOM 3420 C CA . CYS A 1 441 ? 10.654 -6.944 -1.470 1.00 95.56 441 CYS A CA 1
ATOM 3421 C C . CYS A 1 441 ? 11.057 -6.889 -2.946 1.00 95.56 441 CYS A C 1
ATOM 3423 O O . CYS A 1 441 ? 10.239 -6.482 -3.766 1.00 95.56 441 CYS A O 1
ATOM 3425 N N . LEU A 1 442 ? 12.267 -7.327 -3.309 1.00 96.69 442 LEU A N 1
ATOM 3426 C CA . LEU A 1 442 ? 12.722 -7.287 -4.701 1.00 96.69 442 LEU A CA 1
ATOM 3427 C C . LEU A 1 442 ? 11.812 -8.093 -5.654 1.00 96.69 442 LEU A C 1
ATOM 3429 O O . LEU A 1 442 ? 11.354 -7.513 -6.640 1.00 96.69 442 LEU A O 1
ATOM 3433 N N . PRO A 1 443 ? 11.459 -9.363 -5.371 1.00 96.44 443 PRO A N 1
ATOM 3434 C CA . PRO A 1 443 ? 10.474 -10.092 -6.166 1.00 96.44 443 PRO A CA 1
ATOM 3435 C C . PRO A 1 443 ? 9.108 -9.409 -6.228 1.00 96.44 443 PRO A C 1
ATOM 3437 O O . PRO A 1 443 ? 8.530 -9.350 -7.306 1.00 96.44 443 PRO A O 1
ATOM 3440 N N . ARG A 1 444 ? 8.619 -8.828 -5.125 1.00 96.25 444 ARG A N 1
ATOM 3441 C CA . ARG A 1 444 ? 7.344 -8.088 -5.112 1.00 96.25 444 ARG A CA 1
ATOM 3442 C C . ARG A 1 444 ? 7.377 -6.817 -5.961 1.00 96.25 444 ARG A C 1
ATOM 3444 O O . ARG A 1 444 ? 6.356 -6.446 -6.525 1.00 96.25 444 ARG A O 1
ATOM 3451 N N . LEU A 1 445 ? 8.523 -6.146 -6.077 1.00 98.25 445 LEU A N 1
ATOM 3452 C CA . LEU A 1 445 ? 8.688 -5.002 -6.982 1.00 98.25 445 LEU A CA 1
ATOM 3453 C C . LEU A 1 445 ? 8.687 -5.432 -8.460 1.00 98.25 445 LEU A C 1
ATOM 3455 O O . LEU A 1 445 ? 8.189 -4.691 -9.305 1.00 98.25 445 LEU A O 1
ATOM 3459 N N . ILE A 1 446 ? 9.200 -6.627 -8.772 1.00 98.19 446 ILE A N 1
ATOM 3460 C CA . ILE A 1 446 ? 9.088 -7.230 -10.111 1.00 98.19 446 ILE A CA 1
ATOM 3461 C C . ILE A 1 446 ? 7.624 -7.575 -10.407 1.00 98.19 446 ILE A C 1
ATOM 3463 O O . ILE A 1 446 ? 7.102 -7.152 -11.437 1.00 98.19 446 ILE A O 1
ATOM 3467 N N . ASP A 1 447 ? 6.943 -8.257 -9.479 1.00 97.06 447 ASP A N 1
ATOM 3468 C CA . ASP A 1 447 ? 5.512 -8.571 -9.593 1.00 97.06 447 ASP A CA 1
ATOM 3469 C C . ASP A 1 447 ? 4.675 -7.294 -9.783 1.00 97.06 447 ASP A C 1
ATOM 3471 O O . ASP A 1 447 ? 3.755 -7.257 -10.597 1.00 97.06 447 ASP A O 1
ATOM 3475 N N . ALA A 1 448 ? 5.028 -6.217 -9.076 1.00 97.19 448 ALA A N 1
ATOM 3476 C CA . ALA A 1 448 ? 4.380 -4.919 -9.195 1.00 97.19 448 ALA A CA 1
ATOM 3477 C C . ALA A 1 448 ? 4.533 -4.315 -10.596 1.00 97.19 448 ALA A C 1
ATOM 3479 O O . ALA A 1 448 ? 3.546 -3.876 -11.182 1.00 97.19 448 ALA A O 1
ATOM 3480 N N . ALA A 1 449 ? 5.741 -4.317 -11.163 1.00 97.94 449 ALA A N 1
ATOM 3481 C CA . ALA A 1 449 ? 5.955 -3.845 -12.530 1.00 97.94 449 ALA A CA 1
ATOM 3482 C C . ALA A 1 449 ? 5.171 -4.683 -13.561 1.00 97.94 449 ALA A C 1
ATOM 3484 O O . ALA A 1 449 ? 4.681 -4.135 -14.543 1.00 97.94 449 ALA A O 1
ATOM 3485 N N . LEU A 1 450 ? 5.000 -5.985 -13.320 1.00 96.06 450 LEU A N 1
ATOM 3486 C CA . LEU A 1 450 ? 4.211 -6.891 -14.164 1.00 96.06 450 LEU A CA 1
ATOM 3487 C C . LEU A 1 450 ? 2.689 -6.797 -13.928 1.00 96.06 450 LEU A C 1
ATOM 3489 O O . LEU A 1 450 ? 1.907 -7.352 -14.699 1.00 96.06 450 LEU A O 1
ATOM 3493 N N . CYS A 1 451 ? 2.241 -6.122 -12.868 1.00 93.19 451 CYS A N 1
ATOM 3494 C CA . CYS A 1 451 ? 0.834 -6.083 -12.480 1.00 93.19 451 CYS A CA 1
ATOM 3495 C C . CYS A 1 451 ? 0.028 -5.131 -13.371 1.00 93.19 451 CYS A C 1
ATOM 3497 O O . CYS A 1 451 ? 0.323 -3.938 -13.427 1.00 93.19 451 CYS A O 1
ATOM 3499 N N . ALA A 1 452 ? -1.038 -5.640 -13.998 1.00 88.69 452 ALA A N 1
ATOM 3500 C CA . ALA A 1 452 ? -1.921 -4.863 -14.873 1.00 88.69 452 ALA A CA 1
ATOM 3501 C C . ALA A 1 452 ? -2.623 -3.696 -14.150 1.00 88.69 452 ALA A C 1
ATOM 3503 O O . ALA A 1 452 ? -2.756 -2.621 -14.725 1.00 88.69 452 ALA A O 1
ATOM 3504 N N . ASP A 1 453 ? -2.981 -3.873 -12.873 1.00 86.25 453 ASP A N 1
ATOM 3505 C CA . ASP A 1 453 ? -3.615 -2.830 -12.043 1.00 86.25 453 ASP A CA 1
ATOM 3506 C C . ASP A 1 453 ? -2.662 -1.664 -11.696 1.00 86.25 453 ASP A C 1
ATOM 3508 O O . ASP A 1 453 ? -3.071 -0.668 -11.100 1.00 86.25 453 ASP A O 1
ATOM 3512 N N . GLY A 1 454 ? -1.375 -1.799 -12.030 1.00 91.38 454 GLY A N 1
ATOM 3513 C CA . GLY A 1 454 ? -0.326 -0.835 -11.730 1.00 91.38 454 GLY A CA 1
ATOM 3514 C C . GLY A 1 454 ? 0.535 -1.223 -10.518 1.00 91.38 454 GLY A C 1
ATOM 3515 O O . GLY A 1 454 ? 0.075 -1.897 -9.586 1.00 91.38 454 GLY A O 1
ATOM 3516 N N . PRO A 1 455 ? 1.810 -0.794 -10.500 1.00 95.81 455 PRO A N 1
ATOM 3517 C CA . PRO A 1 455 ? 2.784 -1.253 -9.515 1.00 95.81 455 PRO A CA 1
ATOM 3518 C C . PRO A 1 455 ? 2.490 -0.826 -8.079 1.00 95.81 455 PRO A C 1
ATOM 3520 O O . PRO A 1 455 ? 2.693 -1.593 -7.140 1.00 95.81 455 PRO A O 1
ATOM 3523 N N . GLU A 1 456 ? 2.006 0.394 -7.883 1.00 93.94 456 GLU A N 1
ATOM 3524 C CA . GLU A 1 456 ? 1.792 0.927 -6.540 1.00 93.94 456 GLU A CA 1
ATOM 3525 C C . GLU A 1 456 ? 0.639 0.218 -5.818 1.00 93.94 456 GLU A C 1
ATOM 3527 O O . GLU A 1 456 ? 0.803 -0.224 -4.681 1.00 93.94 456 GLU A O 1
ATOM 3532 N N . VAL A 1 457 ? -0.493 0.022 -6.506 1.00 93.56 457 VAL A N 1
ATOM 3533 C CA . VAL A 1 457 ? -1.651 -0.724 -5.980 1.00 93.56 457 VAL A CA 1
ATOM 3534 C C . VAL A 1 457 ? -1.244 -2.153 -5.632 1.00 93.56 457 VAL A C 1
ATOM 3536 O O . VAL A 1 457 ? -1.600 -2.658 -4.566 1.00 93.56 457 VAL A O 1
ATOM 3539 N N . HIS A 1 458 ? -0.440 -2.789 -6.490 1.00 95.44 458 HIS A N 1
ATOM 3540 C CA . HIS A 1 458 ? 0.090 -4.121 -6.224 1.00 95.44 458 HIS A CA 1
ATOM 3541 C C . HIS A 1 458 ? 0.903 -4.165 -4.922 1.00 95.44 458 HIS A C 1
ATOM 3543 O O . HIS A 1 458 ? 0.664 -5.021 -4.067 1.00 95.44 458 HIS A O 1
ATOM 3549 N N . ILE A 1 459 ? 1.837 -3.229 -4.725 1.00 96.50 459 ILE A N 1
ATOM 3550 C CA . ILE A 1 459 ? 2.659 -3.196 -3.510 1.00 96.50 459 ILE A CA 1
ATOM 3551 C C . ILE A 1 459 ? 1.805 -3.009 -2.258 1.00 96.50 459 ILE A C 1
ATOM 3553 O O . ILE A 1 459 ? 1.977 -3.782 -1.314 1.00 96.50 459 ILE A O 1
ATOM 3557 N N . VAL A 1 460 ? 0.844 -2.086 -2.272 1.00 96.50 460 VAL A N 1
ATOM 3558 C CA . VAL A 1 460 ? -0.073 -1.882 -1.138 1.00 96.50 460 VAL A CA 1
ATOM 3559 C C . VAL A 1 460 ? -0.878 -3.156 -0.852 1.00 96.50 460 VAL A C 1
ATOM 3561 O O . VAL A 1 460 ? -0.941 -3.611 0.290 1.00 96.50 460 VAL A O 1
ATOM 3564 N N . ARG A 1 461 ? -1.410 -3.817 -1.889 1.00 95.00 461 ARG A N 1
ATOM 3565 C CA . ARG A 1 461 ? -2.164 -5.077 -1.761 1.00 95.00 461 ARG A CA 1
ATOM 3566 C C . ARG A 1 461 ? -1.334 -6.193 -1.125 1.00 95.00 461 ARG A C 1
ATOM 3568 O O . ARG A 1 461 ? -1.869 -7.010 -0.377 1.00 95.00 461 ARG A O 1
ATOM 3575 N N . THR A 1 462 ? -0.029 -6.239 -1.390 1.00 94.56 462 THR A N 1
ATOM 3576 C CA . THR A 1 462 ? 0.861 -7.272 -0.826 1.00 94.56 462 THR A CA 1
ATOM 3577 C C . THR A 1 462 ? 1.255 -7.033 0.639 1.00 94.56 462 THR A C 1
ATOM 3579 O O . THR A 1 462 ? 1.791 -7.942 1.280 1.00 94.56 462 THR A O 1
ATOM 3582 N N . TRP A 1 463 ? 0.945 -5.873 1.231 1.00 95.50 463 TRP A N 1
ATOM 3583 C CA . TRP A 1 463 ? 1.200 -5.615 2.657 1.00 95.50 463 TRP A CA 1
ATOM 3584 C C . TRP A 1 463 ? 0.410 -6.537 3.579 1.00 95.50 463 TRP A C 1
ATOM 3586 O O . TRP A 1 463 ? 0.948 -7.021 4.573 1.00 95.50 463 TRP A O 1
ATOM 3596 N N . ARG A 1 464 ? -0.832 -6.876 3.216 1.00 91.81 464 ARG A N 1
ATOM 3597 C CA . ARG A 1 464 ? -1.650 -7.820 3.993 1.00 91.81 464 ARG A CA 1
ATOM 3598 C C . ARG A 1 464 ? -1.001 -9.204 4.091 1.00 91.81 464 ARG A C 1
ATOM 3600 O O . ARG A 1 464 ? -1.183 -9.913 5.067 1.00 91.81 464 ARG A O 1
ATOM 3607 N N . GLU A 1 465 ? -0.164 -9.583 3.128 1.00 89.88 465 GLU A N 1
ATOM 3608 C CA . GLU A 1 465 ? 0.539 -10.875 3.126 1.00 89.88 465 GLU A CA 1
ATOM 3609 C C . GLU A 1 465 ? 1.676 -10.968 4.153 1.00 89.88 465 GLU A C 1
ATOM 3611 O O . GLU A 1 465 ? 2.271 -12.039 4.327 1.00 89.88 465 GLU A O 1
ATOM 3616 N N . ARG A 1 466 ? 1.993 -9.835 4.791 1.00 91.19 466 ARG A N 1
ATOM 3617 C CA . ARG A 1 466 ? 2.935 -9.716 5.909 1.00 91.19 466 ARG A CA 1
ATOM 3618 C C . ARG A 1 466 ? 2.249 -9.947 7.260 1.00 91.19 466 ARG A C 1
ATOM 3620 O O . ARG A 1 466 ? 2.898 -10.054 8.294 1.00 91.19 466 ARG A O 1
ATOM 3627 N N . LEU A 1 467 ? 0.921 -10.050 7.268 1.00 93.62 467 LEU A N 1
ATOM 3628 C CA . LEU A 1 467 ? 0.159 -10.463 8.439 1.00 93.62 467 LEU A CA 1
ATOM 3629 C C . LEU A 1 467 ? 0.102 -11.992 8.513 1.00 93.62 467 LEU A C 1
ATOM 3631 O O . LEU A 1 467 ? 0.190 -12.692 7.502 1.00 93.62 467 LEU A O 1
ATOM 3635 N N . SER A 1 468 ? -0.053 -12.523 9.726 1.00 94.19 468 SER A N 1
ATOM 3636 C CA . SER A 1 468 ? -0.297 -13.953 9.910 1.00 94.19 468 SER A CA 1
ATOM 3637 C C . SER A 1 468 ? -1.681 -14.344 9.381 1.00 94.19 468 SER A C 1
ATOM 3639 O O . SER A 1 468 ? -2.633 -13.570 9.480 1.00 94.19 468 SER A O 1
ATOM 3641 N N . ASP A 1 469 ? -1.819 -15.573 8.876 1.00 93.94 469 ASP A N 1
ATOM 3642 C CA . ASP A 1 469 ? -3.090 -16.066 8.321 1.00 93.94 469 ASP A CA 1
ATOM 3643 C C . ASP A 1 469 ? -4.250 -15.932 9.319 1.00 93.94 469 ASP A C 1
ATOM 3645 O O . ASP A 1 469 ? -5.338 -15.492 8.962 1.00 93.94 469 ASP A O 1
ATOM 3649 N N . LYS A 1 470 ? -3.995 -16.232 10.601 1.00 95.94 470 LYS A N 1
ATOM 3650 C CA . LYS A 1 470 ? -4.995 -16.098 11.672 1.00 95.94 470 LYS A CA 1
ATOM 3651 C C . LYS A 1 470 ? -5.468 -14.657 11.848 1.00 95.94 470 LYS A C 1
ATOM 3653 O O . LYS A 1 470 ? -6.648 -14.430 12.098 1.00 95.94 470 LYS A O 1
ATOM 3658 N N . ARG A 1 471 ? -4.553 -13.688 11.741 1.00 97.44 471 ARG A N 1
ATOM 3659 C CA . ARG A 1 471 ? -4.901 -12.268 11.814 1.00 97.44 471 ARG A CA 1
ATOM 3660 C C . ARG A 1 471 ? -5.717 -11.850 10.596 1.00 97.44 471 ARG A C 1
ATOM 3662 O O . ARG A 1 471 ? -6.725 -11.183 10.773 1.00 97.44 471 ARG A O 1
ATOM 3669 N N . LEU A 1 472 ? -5.326 -12.280 9.396 1.00 95.94 472 LEU A N 1
ATOM 3670 C CA . LEU A 1 472 ? -6.072 -11.992 8.168 1.00 95.94 472 LEU A CA 1
ATOM 3671 C C . LEU A 1 472 ? -7.503 -12.529 8.216 1.00 95.94 472 LEU A C 1
ATOM 3673 O O . LEU A 1 472 ? -8.433 -11.811 7.867 1.00 95.94 472 LEU A O 1
ATOM 3677 N N . GLU A 1 473 ? -7.691 -13.765 8.676 1.00 96.25 473 GLU A N 1
ATOM 3678 C CA . GLU A 1 473 ? -9.020 -14.365 8.841 1.00 96.25 473 GLU A CA 1
ATOM 3679 C C . GLU A 1 473 ? -9.880 -13.568 9.835 1.00 96.25 473 GLU A C 1
ATOM 3681 O O . GLU A 1 473 ? -11.059 -13.319 9.579 1.00 96.25 473 GLU A O 1
ATOM 3686 N N . ALA A 1 474 ? -9.287 -13.125 10.947 1.00 97.94 474 ALA A N 1
ATOM 3687 C CA . ALA A 1 474 ? -9.986 -12.336 11.954 1.00 97.94 474 ALA A CA 1
ATOM 3688 C C . ALA A 1 474 ? -10.338 -10.921 11.467 1.00 97.94 474 ALA A C 1
ATOM 3690 O O . ALA A 1 474 ? -11.451 -10.445 11.696 1.00 97.94 474 ALA A O 1
ATOM 3691 N N . GLU A 1 475 ? -9.418 -10.253 10.769 1.00 97.38 475 GLU A N 1
ATOM 3692 C CA . GLU A 1 475 ? -9.667 -8.937 10.179 1.00 97.38 475 GLU A CA 1
ATOM 3693 C C . GLU A 1 475 ? -10.734 -9.005 9.079 1.00 97.38 475 GLU A C 1
ATOM 3695 O O . GLU A 1 475 ? -11.634 -8.168 9.051 1.00 97.38 475 GLU A O 1
ATOM 3700 N N . ALA A 1 476 ? -10.690 -10.030 8.223 1.00 94.44 476 ALA A N 1
ATOM 3701 C CA . ALA A 1 476 ? -11.706 -10.263 7.202 1.00 94.44 476 ALA A CA 1
ATOM 3702 C C . ALA A 1 476 ? -13.086 -10.527 7.818 1.00 94.44 476 ALA A C 1
ATOM 3704 O O . ALA A 1 476 ? -14.086 -10.032 7.302 1.00 94.44 476 ALA A O 1
ATOM 3705 N N . TRP A 1 477 ? -13.144 -11.250 8.944 1.00 96.12 477 TRP A N 1
ATOM 3706 C CA . TRP A 1 477 ? -14.391 -11.454 9.681 1.00 96.12 477 TRP A CA 1
ATOM 3707 C C . TRP A 1 477 ? -14.966 -10.133 10.197 1.00 96.12 477 TRP A C 1
ATOM 3709 O O . TRP A 1 477 ? -16.159 -9.881 10.032 1.00 96.12 477 TRP A O 1
ATOM 3719 N N . LEU A 1 478 ? -14.135 -9.266 10.795 1.00 93.44 478 LEU A N 1
ATOM 3720 C CA . LEU A 1 478 ? -14.568 -7.927 11.220 1.00 93.44 478 LEU A CA 1
ATOM 3721 C C . LEU A 1 478 ? -15.004 -7.068 10.027 1.00 93.44 478 LEU A C 1
ATOM 3723 O O . LEU A 1 478 ? -15.964 -6.300 10.130 1.00 93.44 478 LEU A O 1
ATOM 3727 N N . GLY A 1 479 ? -14.345 -7.251 8.889 1.00 94.88 479 GLY A N 1
ATOM 3728 C CA . GLY A 1 479 ? -14.545 -6.459 7.693 1.00 94.88 479 GLY A CA 1
ATOM 3729 C C . GLY A 1 479 ? -13.676 -5.207 7.692 1.00 94.88 479 GLY A C 1
ATOM 3730 O O . GLY A 1 479 ? -13.034 -4.852 8.680 1.00 94.88 479 GLY A O 1
ATOM 3731 N N . TYR A 1 480 ? -13.662 -4.530 6.550 1.00 95.38 480 TYR A N 1
ATOM 3732 C CA . TYR A 1 480 ? -12.737 -3.433 6.262 1.00 95.38 480 TYR A CA 1
ATOM 3733 C C . TYR A 1 480 ? -13.451 -2.121 5.895 1.00 95.38 480 TYR A C 1
ATOM 3735 O O . TYR A 1 480 ? -12.848 -1.218 5.308 1.00 95.38 480 TYR A O 1
ATOM 3743 N N . CYS A 1 481 ? -14.737 -2.014 6.233 1.00 93.12 481 CYS A N 1
ATOM 3744 C CA . CYS A 1 481 ? -15.605 -0.885 5.902 1.00 93.12 481 CYS A CA 1
ATOM 3745 C C . CYS A 1 481 ? -16.332 -0.391 7.166 1.00 93.12 481 CYS A C 1
ATOM 3747 O O . CYS A 1 481 ? -16.736 -1.233 7.979 1.00 93.12 481 CYS A O 1
ATOM 3749 N N . PRO A 1 482 ? -16.545 0.928 7.334 1.00 90.44 482 PRO A N 1
ATOM 3750 C CA . PRO A 1 482 ? -17.290 1.479 8.472 1.00 90.44 482 PRO A CA 1
ATOM 3751 C C . PRO A 1 482 ? -18.695 0.879 8.641 1.00 90.44 482 PRO A C 1
ATOM 3753 O O . PRO A 1 482 ? -19.132 0.607 9.759 1.00 90.44 482 PRO A O 1
ATOM 3756 N N . GLU A 1 483 ? -19.383 0.578 7.540 1.00 89.50 483 GLU A N 1
ATOM 3757 C CA . GLU A 1 483 ? -20.743 0.030 7.538 1.00 89.50 483 GLU A CA 1
ATOM 3758 C C . GLU A 1 483 ? -20.807 -1.342 8.227 1.00 89.50 483 GLU A C 1
ATOM 3760 O O . GLU A 1 483 ? -21.717 -1.615 9.010 1.00 89.50 483 GLU A O 1
ATOM 3765 N N . LEU A 1 484 ? -19.797 -2.193 8.013 1.00 88.94 484 LEU A N 1
ATOM 3766 C CA . LEU A 1 484 ? -19.718 -3.507 8.658 1.00 88.94 484 LEU A CA 1
ATOM 3767 C C . LEU A 1 484 ? -19.510 -3.384 10.172 1.00 88.94 484 LEU A C 1
ATOM 3769 O O . LEU A 1 484 ? -19.983 -4.230 10.935 1.00 88.94 484 LEU A O 1
ATOM 3773 N N . LEU A 1 485 ? -18.841 -2.326 10.633 1.00 89.00 485 LEU A N 1
ATOM 3774 C CA . LEU A 1 485 ? -18.721 -2.038 12.062 1.00 89.00 485 LEU A CA 1
ATOM 3775 C C . LEU A 1 485 ? -20.044 -1.584 12.652 1.00 89.00 485 LEU A C 1
ATOM 3777 O O . LEU A 1 485 ? -20.425 -2.058 13.723 1.00 89.00 485 LEU A O 1
ATOM 3781 N N . ARG A 1 486 ? -20.774 -0.735 11.930 1.00 91.00 486 ARG A N 1
ATOM 3782 C CA . ARG A 1 486 ? -22.091 -0.261 12.351 1.00 91.00 486 ARG A CA 1
ATOM 3783 C C . ARG A 1 486 ? -23.107 -1.391 12.494 1.00 91.00 486 ARG A C 1
ATOM 3785 O O . ARG A 1 486 ? -23.873 -1.391 13.451 1.00 91.00 486 ARG A O 1
ATOM 3792 N N . ASN A 1 487 ? -23.050 -2.406 11.633 1.00 90.44 487 ASN A N 1
ATOM 3793 C CA . ASN A 1 487 ? -23.925 -3.584 11.720 1.00 90.44 487 ASN A CA 1
ATOM 3794 C C . ASN A 1 487 ? -23.780 -4.367 13.038 1.00 90.44 487 ASN A C 1
ATOM 3796 O O . ASN A 1 487 ? -24.671 -5.137 13.399 1.00 90.44 487 ASN A O 1
ATOM 3800 N N . ARG A 1 488 ? -22.672 -4.175 13.768 1.00 91.50 488 ARG A N 1
ATOM 3801 C CA . ARG A 1 488 ? -22.419 -4.799 15.077 1.00 91.50 488 ARG A CA 1
ATOM 3802 C C . ARG A 1 488 ? -22.922 -3.966 16.249 1.00 91.50 488 ARG A C 1
ATOM 3804 O O . ARG A 1 488 ? -22.843 -4.415 17.389 1.00 91.50 488 ARG A O 1
ATOM 3811 N N . TRP A 1 489 ? -23.401 -2.751 15.997 1.00 94.50 489 TRP A N 1
ATOM 3812 C CA . TRP A 1 489 ? -23.824 -1.850 17.055 1.00 94.50 489 TRP A CA 1
ATOM 3813 C C . TRP A 1 489 ? -25.055 -2.389 17.782 1.00 94.50 489 TRP A C 1
ATOM 3815 O O . TRP A 1 489 ? -25.955 -2.989 17.196 1.00 94.50 489 TRP A O 1
ATOM 3825 N N . THR A 1 490 ? -25.067 -2.169 19.090 1.00 94.88 490 THR A N 1
ATOM 3826 C CA . THR A 1 490 ? -26.145 -2.558 20.011 1.00 94.88 490 THR A CA 1
ATOM 3827 C C . THR A 1 490 ? -26.930 -1.356 20.522 1.00 94.88 490 THR A C 1
ATOM 3829 O O . THR A 1 490 ? -27.998 -1.516 21.112 1.00 94.88 490 THR A O 1
ATOM 3832 N N . SER A 1 491 ? -26.431 -0.143 20.271 1.00 91.31 491 SER A N 1
ATOM 3833 C CA . SER A 1 491 ? -27.162 1.105 20.450 1.00 91.31 491 SER A CA 1
ATOM 3834 C C . SER A 1 491 ? -28.489 1.078 19.696 1.00 91.31 491 SER A C 1
ATOM 3836 O O . SER A 1 491 ? -28.654 0.387 18.687 1.00 91.31 491 SER A O 1
ATOM 3838 N N . ALA A 1 492 ? -29.457 1.856 20.185 1.00 88.56 492 ALA A N 1
ATOM 3839 C CA . ALA A 1 492 ? -30.811 1.854 19.645 1.00 88.56 492 ALA A CA 1
ATOM 3840 C C . ALA A 1 492 ? -30.807 2.105 18.126 1.00 88.56 492 ALA A C 1
ATOM 3842 O O . ALA A 1 492 ? -30.267 3.111 17.649 1.00 88.56 492 ALA A O 1
ATOM 3843 N N . HIS A 1 493 ? -31.402 1.169 17.380 1.00 89.88 493 HIS A N 1
ATOM 3844 C CA . HIS A 1 493 ? -31.449 1.163 15.914 1.00 89.88 493 HIS A CA 1
ATOM 3845 C C . HIS A 1 493 ? -30.071 1.286 15.235 1.00 89.88 493 HIS A C 1
ATOM 3847 O O . HIS A 1 493 ? -29.986 1.818 14.130 1.00 89.88 493 HIS A O 1
ATOM 3853 N N . GLN A 1 494 ? -28.988 0.875 15.907 1.00 90.62 494 GLN A N 1
ATOM 3854 C CA . GLN A 1 494 ? -27.609 0.956 15.403 1.00 90.62 494 GLN A CA 1
ATOM 3855 C C . GLN A 1 494 ? -27.190 2.382 15.013 1.00 90.62 494 GLN A C 1
ATOM 3857 O O . GLN A 1 494 ? -26.415 2.618 14.082 1.00 90.62 494 GLN A O 1
ATOM 3862 N N . ARG A 1 495 ? -27.739 3.381 15.717 1.00 91.56 495 ARG A N 1
ATOM 3863 C CA . ARG A 1 495 ? -27.497 4.792 15.397 1.00 91.56 495 ARG A CA 1
ATOM 3864 C C . ARG A 1 495 ? -26.401 5.445 16.227 1.00 91.56 495 ARG A C 1
ATOM 3866 O O . ARG A 1 495 ? -26.008 6.543 15.858 1.00 91.56 495 ARG A O 1
ATOM 3873 N N . GLY A 1 496 ? -25.958 4.865 17.348 1.00 93.50 496 GLY A N 1
ATOM 3874 C CA . GLY A 1 496 ? -24.888 5.430 18.190 1.00 93.50 496 GLY A CA 1
ATOM 3875 C C . GLY A 1 496 ? -25.132 6.870 18.680 1.00 93.50 496 GLY A C 1
ATOM 3876 O O . GLY A 1 496 ? -24.185 7.642 18.860 1.00 93.50 496 GLY A O 1
ATOM 3877 N N . ARG A 1 497 ? -26.403 7.278 18.840 1.00 94.00 497 ARG A N 1
ATOM 3878 C CA . ARG A 1 497 ? -26.802 8.654 19.223 1.00 94.00 497 ARG A CA 1
ATOM 3879 C C . ARG A 1 497 ? -26.908 8.877 20.734 1.00 94.00 497 ARG A C 1
ATOM 3881 O O . ARG A 1 497 ? -27.130 10.002 21.158 1.00 94.00 497 ARG A O 1
ATOM 3888 N N . GLN A 1 498 ? -26.747 7.824 21.527 1.00 92.50 498 GLN A N 1
ATOM 3889 C CA . GLN A 1 498 ? -26.812 7.864 22.990 1.00 92.50 498 GLN A CA 1
ATOM 3890 C C . GLN A 1 498 ? -25.580 8.566 23.580 1.00 92.50 498 GLN A C 1
ATOM 3892 O O . GLN A 1 498 ? -24.556 8.665 22.909 1.00 92.50 498 GLN A O 1
ATOM 3897 N N . GLU A 1 499 ? -25.662 9.049 24.820 1.00 92.19 499 GLU A N 1
ATOM 3898 C CA . GLU A 1 499 ? -24.508 9.624 25.531 1.00 92.19 499 GLU A CA 1
ATOM 3899 C C . GLU A 1 499 ? -23.423 8.565 25.775 1.00 92.19 499 GLU A C 1
ATOM 3901 O O . GLU A 1 499 ? -22.245 8.801 25.514 1.00 92.19 499 GLU A O 1
ATOM 3906 N N . GLN A 1 500 ? -23.834 7.356 26.170 1.00 95.31 500 GLN A N 1
ATOM 3907 C CA . GLN A 1 500 ? -22.950 6.200 26.249 1.00 95.31 500 GLN A CA 1
ATOM 3908 C C . GLN A 1 500 ? -22.394 5.855 24.862 1.00 95.31 500 GLN A C 1
ATOM 3910 O O . GLN A 1 500 ? -23.149 5.541 23.942 1.00 95.31 500 GLN A O 1
ATOM 3915 N N . LYS A 1 501 ? -21.062 5.876 24.736 1.00 96.75 501 LYS A N 1
ATOM 3916 C CA . LYS A 1 501 ? -20.335 5.513 23.504 1.00 96.75 501 LYS A CA 1
ATOM 3917 C C . LYS A 1 501 ? -19.600 4.180 23.578 1.00 96.75 501 LYS A C 1
ATOM 3919 O O . LYS A 1 501 ? -19.155 3.690 22.550 1.00 96.75 501 LYS A O 1
ATOM 3924 N N . LEU A 1 502 ? -19.447 3.608 24.770 1.00 97.94 502 LEU A N 1
ATOM 3925 C CA . LEU A 1 502 ? -18.710 2.366 24.994 1.00 97.94 502 LEU A CA 1
ATOM 3926 C C . LEU A 1 502 ? -19.665 1.256 25.425 1.00 97.94 502 LEU A C 1
ATOM 3928 O O . LEU A 1 502 ? -20.359 1.390 26.433 1.00 97.94 502 LEU A O 1
ATOM 3932 N N . PHE A 1 503 ? -19.669 0.157 24.680 1.00 98.00 503 PHE A N 1
ATOM 3933 C CA . PHE A 1 503 ? -20.542 -0.997 24.891 1.00 98.00 503 PHE A CA 1
ATOM 3934 C C . PHE A 1 503 ? -19.692 -2.240 25.120 1.00 98.00 503 PHE A C 1
ATOM 3936 O O . PHE A 1 503 ? -18.805 -2.530 24.325 1.00 98.00 503 PHE A O 1
ATOM 3943 N N . ASP A 1 504 ? -19.925 -2.971 26.208 1.00 98.31 504 ASP A N 1
ATOM 3944 C CA . ASP A 1 504 ? -19.155 -4.182 26.498 1.00 98.31 504 ASP A CA 1
ATOM 3945 C C . ASP A 1 504 ? -19.388 -5.268 25.442 1.00 98.31 504 ASP A C 1
ATOM 3947 O O . ASP A 1 504 ? -20.524 -5.587 25.086 1.00 98.31 504 ASP A O 1
ATOM 3951 N N . VAL A 1 505 ? -18.294 -5.866 24.972 1.00 98.38 505 VAL A N 1
ATOM 3952 C CA . VAL A 1 505 ? -18.325 -7.045 24.105 1.00 98.38 505 VAL A CA 1
ATOM 3953 C C . VAL A 1 505 ? -18.236 -8.282 24.992 1.00 98.38 505 VAL A C 1
ATOM 3955 O O . VAL A 1 505 ? -17.325 -8.402 25.815 1.00 98.38 505 VAL A O 1
ATOM 3958 N N . LYS A 1 506 ? -19.185 -9.210 24.840 1.00 97.31 506 LYS A N 1
ATOM 3959 C CA . LYS A 1 506 ? -19.254 -10.403 25.693 1.00 97.31 506 LYS A CA 1
ATOM 3960 C C . LYS A 1 506 ? -18.018 -11.301 25.489 1.00 97.31 506 LYS A C 1
ATOM 3962 O O . LYS A 1 506 ? -17.720 -11.618 24.337 1.00 97.31 506 LYS A O 1
ATOM 3967 N N . PRO A 1 507 ? -17.322 -11.748 26.553 1.00 96.56 507 PRO A N 1
ATOM 3968 C CA . PRO A 1 507 ? -16.099 -12.554 26.431 1.00 96.56 507 PRO A CA 1
ATOM 3969 C C . PRO A 1 507 ? -16.243 -13.879 25.668 1.00 96.56 507 PRO A C 1
ATOM 3971 O O . PRO A 1 507 ? -15.269 -14.368 25.105 1.00 96.56 507 PRO A O 1
ATOM 3974 N N . ASP A 1 508 ? -17.439 -14.463 25.653 1.00 95.56 508 ASP A N 1
ATOM 3975 C CA . ASP A 1 508 ? -17.780 -15.710 24.958 1.00 95.56 508 ASP A CA 1
ATOM 3976 C C . ASP A 1 508 ? -18.236 -15.500 23.504 1.00 95.56 508 ASP A C 1
ATOM 3978 O O . ASP A 1 508 ? -18.474 -16.467 22.781 1.00 95.56 508 ASP A O 1
ATOM 3982 N N . SER A 1 509 ? -18.353 -14.247 23.056 1.00 97.81 509 SER A N 1
ATOM 3983 C CA . SER A 1 509 ? -18.781 -13.925 21.696 1.00 97.81 509 SER A CA 1
ATOM 3984 C C . SER A 1 509 ? -17.672 -14.131 20.666 1.00 97.81 509 SER A C 1
ATOM 3986 O O . SER A 1 509 ? -16.482 -13.931 20.923 1.00 97.81 509 SER A O 1
ATOM 3988 N N . GLU A 1 510 ? -18.090 -14.438 19.442 1.00 97.69 510 GLU A N 1
ATOM 3989 C CA . GLU A 1 510 ? -17.195 -14.525 18.292 1.00 97.69 510 GLU A CA 1
ATOM 3990 C C . GLU A 1 510 ? -16.470 -13.194 18.022 1.00 97.69 510 GLU A C 1
ATOM 3992 O O . GLU A 1 510 ? -15.275 -13.187 17.745 1.00 97.69 510 GLU A O 1
ATOM 3997 N N . GLU A 1 511 ? -17.149 -12.056 18.195 1.00 98.00 511 GLU A N 1
ATOM 3998 C CA . GLU A 1 511 ? -16.541 -10.726 18.066 1.00 98.00 511 GLU A CA 1
ATOM 3999 C C . GLU A 1 511 ? -15.357 -10.544 19.026 1.00 98.00 511 GLU A C 1
ATOM 4001 O O . GLU A 1 511 ? -14.278 -10.126 18.602 1.00 98.00 511 GLU A O 1
ATOM 4006 N N . TYR A 1 512 ? -15.523 -10.925 20.299 1.00 98.56 512 TYR A N 1
ATOM 4007 C CA . TYR A 1 512 ? -14.442 -10.877 21.283 1.00 98.56 512 TYR A CA 1
ATOM 4008 C C . TYR A 1 512 ? -13.262 -11.750 20.857 1.00 98.56 512 TYR A C 1
ATOM 4010 O O . TYR A 1 512 ? -12.112 -11.308 20.900 1.00 98.56 512 TYR A O 1
ATOM 4018 N N . ARG A 1 513 ? -13.539 -12.975 20.393 1.00 98.56 513 ARG A N 1
ATOM 4019 C CA . ARG A 1 513 ? -12.511 -13.914 19.928 1.00 98.56 513 ARG A CA 1
ATOM 4020 C C . ARG A 1 513 ? -11.718 -13.356 18.744 1.00 98.56 513 ARG A C 1
ATOM 4022 O O . ARG A 1 513 ? -10.495 -13.510 18.704 1.00 98.56 513 ARG A O 1
ATOM 4029 N N . GLN A 1 514 ? -12.387 -12.712 17.792 1.00 98.50 514 GLN A N 1
ATOM 4030 C CA . GLN A 1 514 ? -11.750 -12.158 16.597 1.00 98.50 514 GLN A CA 1
ATOM 4031 C C . GLN A 1 514 ? -10.898 -10.929 16.936 1.00 98.50 514 GLN A C 1
ATOM 4033 O O . GLN A 1 514 ? -9.728 -10.876 16.556 1.00 98.50 514 GLN A O 1
ATOM 4038 N N . VAL A 1 515 ? -11.409 -10.005 17.757 1.00 98.62 515 VAL A N 1
ATOM 4039 C CA . VAL A 1 515 ? -10.623 -8.850 18.230 1.00 98.62 515 VAL A CA 1
ATOM 4040 C C . VAL A 1 515 ? -9.417 -9.301 19.057 1.00 98.62 515 VAL A C 1
ATOM 4042 O O . VAL A 1 515 ? -8.309 -8.808 18.850 1.00 98.62 515 VAL A O 1
ATOM 4045 N N . LEU A 1 516 ? -9.591 -10.286 19.944 1.00 98.31 516 LEU A N 1
ATOM 4046 C CA . LEU A 1 516 ? -8.488 -10.860 20.715 1.00 98.31 516 LEU A CA 1
ATOM 4047 C C . LEU A 1 516 ? -7.432 -11.510 19.809 1.00 98.31 516 LEU A C 1
ATOM 4049 O O . LEU A 1 516 ? -6.238 -11.374 20.074 1.00 98.31 516 LEU A O 1
ATOM 4053 N N . THR A 1 517 ? -7.857 -12.185 18.738 1.00 98.44 517 THR A N 1
ATOM 4054 C CA . THR A 1 517 ? -6.951 -12.801 17.755 1.00 98.44 517 THR A CA 1
ATOM 4055 C C . THR A 1 517 ? -6.078 -11.747 17.078 1.00 98.44 517 THR A C 1
ATOM 4057 O O . THR A 1 517 ? -4.876 -11.958 16.942 1.00 98.44 517 THR A O 1
ATOM 4060 N N . ILE A 1 518 ? -6.649 -10.596 16.713 1.00 98.56 518 ILE A N 1
ATOM 4061 C CA . ILE A 1 518 ? -5.908 -9.495 16.081 1.00 98.56 518 ILE A CA 1
ATOM 4062 C C . ILE A 1 518 ? -5.001 -8.801 17.103 1.00 98.56 518 ILE A C 1
ATOM 4064 O O . ILE A 1 518 ? -3.838 -8.541 16.813 1.00 98.56 518 ILE A O 1
ATOM 4068 N N . PHE A 1 519 ? -5.490 -8.569 18.324 1.00 98.31 519 PHE A N 1
ATOM 4069 C CA . PHE A 1 519 ? -4.710 -7.975 19.413 1.00 98.31 519 PHE A CA 1
ATOM 4070 C C . PHE A 1 519 ? -3.486 -8.821 19.796 1.00 98.31 519 PHE A C 1
ATOM 4072 O O . PHE A 1 519 ? -2.400 -8.285 19.992 1.00 98.31 519 PHE A O 1
ATOM 4079 N N . LYS A 1 520 ? -3.632 -10.148 19.886 1.00 97.00 520 LYS A N 1
ATOM 4080 C CA . LYS A 1 520 ? -2.542 -11.074 20.248 1.00 97.00 520 LYS A CA 1
ATOM 4081 C C . LYS A 1 520 ? -1.709 -11.542 19.053 1.00 97.00 520 LYS A C 1
ATOM 4083 O O . LYS A 1 520 ? -0.816 -12.363 19.245 1.00 97.00 520 LYS A O 1
ATOM 4088 N N . ALA A 1 521 ? -1.992 -11.073 17.840 1.00 95.81 521 ALA A N 1
ATOM 4089 C CA . ALA A 1 521 ? -1.260 -11.499 16.659 1.00 95.81 521 ALA A CA 1
ATOM 4090 C C . ALA A 1 521 ? 0.214 -11.080 16.739 1.00 95.81 521 ALA A C 1
ATOM 4092 O O . ALA A 1 521 ? 0.528 -9.914 16.972 1.00 95.81 521 ALA A O 1
ATOM 4093 N N . HIS A 1 522 ? 1.101 -12.040 16.486 1.00 91.81 522 HIS A N 1
ATOM 4094 C CA . HIS A 1 522 ? 2.509 -11.771 16.221 1.00 91.81 522 HIS A CA 1
ATOM 4095 C C . HIS A 1 522 ? 2.714 -11.454 14.736 1.00 91.81 522 HIS A C 1
ATOM 4097 O O . HIS A 1 522 ? 1.982 -11.995 13.888 1.00 91.81 522 HIS A O 1
ATOM 4103 N N . PRO A 1 523 ? 3.678 -10.582 14.405 1.00 87.62 523 PRO A N 1
ATOM 4104 C CA . PRO A 1 523 ? 4.025 -10.313 13.023 1.00 87.62 523 PRO A CA 1
ATOM 4105 C C . PRO A 1 523 ? 4.660 -11.549 12.385 1.00 87.62 523 PRO A C 1
ATOM 4107 O O . PRO A 1 523 ? 5.253 -12.394 13.053 1.00 87.62 523 PRO A O 1
ATOM 4110 N N . LYS A 1 524 ? 4.486 -11.683 11.070 1.00 89.31 524 LYS A N 1
ATOM 4111 C CA . LYS A 1 524 ? 5.030 -12.818 10.318 1.00 89.31 524 LYS A CA 1
ATOM 4112 C C . LYS A 1 524 ? 6.549 -12.742 10.205 1.00 89.31 524 LYS A C 1
ATOM 4114 O O . LYS A 1 524 ? 7.223 -13.769 10.210 1.00 89.31 524 LYS A O 1
ATOM 4119 N N . GLU A 1 525 ? 7.066 -11.529 10.065 1.00 87.88 525 GLU A N 1
ATOM 4120 C CA . GLU A 1 525 ? 8.489 -11.236 10.008 1.00 87.88 525 GLU A CA 1
ATOM 4121 C C . GLU A 1 525 ? 8.954 -10.510 11.275 1.00 87.88 525 GLU A C 1
ATOM 4123 O O . GLU A 1 525 ? 8.148 -9.964 12.029 1.00 87.88 525 GLU A O 1
ATOM 4128 N N . ILE A 1 526 ? 10.269 -10.512 11.510 1.00 88.50 526 ILE A N 1
ATOM 4129 C CA . ILE A 1 526 ? 10.869 -9.799 12.643 1.00 88.50 526 ILE A CA 1
ATOM 4130 C C . ILE A 1 526 ? 10.517 -8.307 12.519 1.00 88.50 526 ILE A C 1
ATOM 4132 O O . ILE A 1 526 ? 10.787 -7.733 11.460 1.00 88.50 526 ILE A O 1
ATOM 4136 N N . PRO A 1 527 ? 9.948 -7.676 13.566 1.00 89.19 527 PRO A N 1
ATOM 4137 C CA . PRO A 1 527 ? 9.578 -6.273 13.499 1.00 89.19 527 PRO A CA 1
ATOM 4138 C C . PRO A 1 527 ? 10.787 -5.368 13.270 1.00 89.19 527 PRO A C 1
ATOM 4140 O O . PRO A 1 527 ? 11.844 -5.568 13.876 1.00 89.19 527 PRO A O 1
ATOM 4143 N N . ALA A 1 528 ? 10.601 -4.306 12.488 1.00 87.81 528 ALA A N 1
ATOM 4144 C CA . ALA A 1 528 ? 11.590 -3.236 12.363 1.00 87.81 528 ALA A CA 1
ATOM 4145 C C . ALA A 1 528 ? 11.836 -2.544 13.715 1.00 87.81 528 ALA A C 1
ATOM 4147 O O . ALA A 1 528 ? 12.953 -2.117 14.011 1.00 87.81 528 ALA A O 1
ATOM 4148 N N . TYR A 1 529 ? 10.799 -2.473 14.554 1.00 89.44 529 TYR A N 1
ATOM 4149 C CA . TYR A 1 529 ? 10.864 -1.888 15.888 1.00 89.44 529 TYR A CA 1
ATOM 4150 C C . TYR A 1 529 ? 10.791 -2.951 16.988 1.00 89.44 529 TYR A C 1
ATOM 4152 O O . TYR A 1 529 ? 9.771 -3.126 17.657 1.00 89.44 529 TYR A O 1
ATOM 4160 N N . TYR A 1 530 ? 11.895 -3.663 17.199 1.00 86.44 530 TYR A N 1
ATOM 4161 C CA . TYR A 1 530 ? 11.992 -4.672 18.251 1.00 86.44 530 TYR A CA 1
ATOM 4162 C C . TYR A 1 530 ? 12.232 -4.032 19.629 1.00 86.44 530 TYR A C 1
ATOM 4164 O O . TYR A 1 530 ? 13.344 -3.611 19.949 1.00 86.44 530 TYR A O 1
ATOM 4172 N N . LEU A 1 531 ? 11.177 -3.940 20.445 1.00 88.19 531 LEU A N 1
ATOM 4173 C CA . LEU A 1 531 ? 11.211 -3.255 21.746 1.00 88.19 531 LEU A CA 1
ATOM 4174 C C . LEU A 1 531 ? 11.377 -4.207 22.939 1.00 88.19 531 LEU A C 1
ATOM 4176 O O . LEU A 1 531 ? 12.005 -3.840 23.931 1.00 88.19 531 LEU A O 1
ATOM 4180 N N . ALA A 1 532 ? 10.825 -5.419 22.860 1.00 87.94 532 ALA A N 1
ATOM 4181 C CA . ALA A 1 532 ? 10.963 -6.449 23.885 1.00 87.94 532 ALA A CA 1
ATOM 4182 C C . ALA A 1 532 ? 10.753 -7.859 23.293 1.00 87.94 532 ALA A C 1
ATOM 4184 O O . ALA A 1 532 ? 10.141 -7.986 22.232 1.00 87.94 532 ALA A O 1
ATOM 4185 N N . PRO A 1 533 ? 11.209 -8.926 23.981 1.00 87.38 533 PRO A N 1
ATOM 4186 C CA . PRO A 1 533 ? 10.939 -10.304 23.572 1.00 87.38 533 PRO A CA 1
ATOM 4187 C C . PRO A 1 533 ? 9.447 -10.640 23.500 1.00 87.38 533 PRO A C 1
ATOM 4189 O O . PRO A 1 533 ? 8.665 -10.194 24.341 1.00 87.38 533 PRO A O 1
ATOM 4192 N N . GLU A 1 534 ? 9.071 -11.507 22.556 1.00 85.38 534 GLU A N 1
ATOM 4193 C CA . GLU A 1 534 ? 7.679 -11.941 22.337 1.00 85.38 534 GLU A CA 1
ATOM 4194 C C . GLU A 1 534 ? 7.019 -12.506 23.599 1.00 85.38 534 GLU A C 1
ATOM 4196 O O . GLU A 1 534 ? 5.862 -12.195 23.873 1.00 85.38 534 GLU A O 1
ATOM 4201 N N . ALA A 1 535 ? 7.778 -13.221 24.436 1.00 87.06 535 ALA A N 1
ATOM 4202 C CA . ALA A 1 535 ? 7.292 -13.777 25.699 1.00 87.06 535 ALA A CA 1
ATOM 4203 C C . ALA A 1 535 ? 6.691 -12.715 26.645 1.00 87.06 535 ALA A C 1
ATOM 4205 O O . ALA A 1 535 ? 5.775 -13.012 27.412 1.00 87.06 535 ALA A O 1
ATOM 4206 N N . VAL A 1 536 ? 7.171 -11.465 26.575 1.00 88.06 536 VAL A N 1
ATOM 4207 C CA . VAL A 1 536 ? 6.601 -10.342 27.338 1.00 88.06 536 VAL A CA 1
ATOM 4208 C C . VAL A 1 536 ? 5.194 -10.015 26.834 1.00 88.06 536 VAL A C 1
ATOM 4210 O O . VAL A 1 536 ? 4.298 -9.727 27.624 1.00 88.06 536 VAL A O 1
ATOM 4213 N N . TRP A 1 537 ? 4.975 -10.076 25.519 1.00 93.06 537 TRP A N 1
ATOM 4214 C CA . TRP A 1 537 ? 3.654 -9.875 24.928 1.00 93.06 537 TRP A CA 1
ATOM 4215 C C . TRP A 1 537 ? 2.729 -11.074 25.129 1.00 93.06 537 TRP A C 1
ATOM 4217 O O . TRP A 1 537 ? 1.524 -10.896 25.321 1.00 93.06 537 TRP A O 1
ATOM 4227 N N . ASP A 1 538 ? 3.262 -12.293 25.150 1.00 91.94 538 ASP A N 1
ATOM 4228 C CA . ASP A 1 538 ? 2.472 -13.506 25.368 1.00 91.94 538 ASP A CA 1
ATOM 4229 C C . ASP A 1 538 ? 1.782 -13.512 26.735 1.00 91.94 538 ASP A C 1
ATOM 4231 O O . ASP A 1 538 ? 0.611 -13.894 26.815 1.00 91.94 538 ASP A O 1
ATOM 4235 N N . ALA A 1 539 ? 2.443 -12.981 27.768 1.00 90.69 539 ALA A N 1
ATOM 4236 C CA . ALA A 1 539 ? 1.884 -12.830 29.112 1.00 90.69 539 ALA A CA 1
ATOM 4237 C C . ALA A 1 539 ? 0.725 -11.815 29.202 1.00 90.69 539 ALA A C 1
ATOM 4239 O O . ALA A 1 539 ? -0.073 -11.878 30.137 1.00 90.69 539 ALA A O 1
ATOM 4240 N N . CYS A 1 540 ? 0.587 -10.914 28.221 1.00 94.19 540 CYS A N 1
ATOM 4241 C CA . CYS A 1 540 ? -0.452 -9.885 28.204 1.00 94.19 540 CYS A CA 1
ATOM 4242 C C . CYS A 1 540 ? -1.865 -10.488 28.168 1.00 94.19 540 CYS A C 1
ATOM 4244 O O . CYS A 1 540 ? -2.176 -11.332 27.318 1.00 94.19 540 CYS A O 1
ATOM 4246 N N . ARG A 1 541 ? -2.745 -10.008 29.053 1.00 95.25 541 ARG A N 1
ATOM 4247 C CA . ARG A 1 541 ? -4.132 -10.465 29.193 1.00 95.25 541 ARG A CA 1
ATOM 4248 C C . ARG A 1 541 ? -5.107 -9.327 28.932 1.00 95.25 541 ARG A C 1
ATOM 4250 O O . ARG A 1 541 ? -5.035 -8.279 29.570 1.00 95.25 541 ARG A O 1
ATOM 4257 N N . VAL A 1 542 ? -6.070 -9.566 28.044 1.00 97.50 542 VAL A N 1
ATOM 4258 C CA . VAL A 1 542 ? -7.225 -8.675 27.876 1.00 97.50 542 VAL A CA 1
ATOM 4259 C C . VAL A 1 542 ? -8.179 -8.896 29.044 1.00 97.50 542 VAL A C 1
ATOM 4261 O O . VAL A 1 542 ? -8.555 -10.027 29.344 1.00 97.50 542 VAL A O 1
ATOM 4264 N N . LEU A 1 543 ? -8.550 -7.809 29.716 1.00 97.38 543 LEU A N 1
ATOM 4265 C CA . LEU A 1 543 ? -9.452 -7.822 30.868 1.00 97.38 543 LEU A CA 1
ATOM 4266 C C . LEU A 1 543 ? -10.852 -7.353 30.489 1.00 97.38 543 LEU A C 1
ATOM 4268 O O . LEU A 1 543 ? -11.840 -7.874 30.998 1.00 97.38 543 LEU A O 1
ATOM 4272 N N . ARG A 1 544 ? -10.938 -6.370 29.590 1.00 97.88 544 ARG A N 1
ATOM 4273 C CA . ARG A 1 544 ? -12.206 -5.810 29.128 1.00 97.88 544 ARG A CA 1
ATOM 4274 C C . ARG A 1 544 ? -12.082 -5.363 27.682 1.00 97.88 544 ARG A C 1
ATOM 4276 O O . ARG A 1 544 ? -11.092 -4.733 27.310 1.00 97.88 544 ARG A O 1
ATOM 4283 N N . LEU A 1 545 ? -13.105 -5.673 26.897 1.00 98.69 545 LEU A N 1
ATOM 4284 C CA . LEU A 1 545 ? -13.242 -5.230 25.519 1.00 98.69 545 LEU A CA 1
ATOM 4285 C C . LEU A 1 545 ? -14.548 -4.455 25.387 1.00 98.69 545 LEU A C 1
ATOM 4287 O O . LEU A 1 545 ? -15.610 -4.975 25.723 1.00 98.69 545 LEU A O 1
ATOM 4291 N N . GLN A 1 546 ? -14.462 -3.226 24.892 1.00 98.56 546 GLN A N 1
ATOM 4292 C CA . GLN A 1 546 ? -15.626 -2.382 24.656 1.00 98.56 546 GLN A CA 1
ATOM 4293 C C . GLN A 1 546 ? -15.645 -1.934 23.199 1.00 98.56 546 GLN A C 1
ATOM 4295 O O . GLN A 1 546 ? -14.641 -1.440 22.694 1.00 98.56 546 GLN A O 1
ATOM 4300 N N . ARG A 1 547 ? -16.782 -2.087 22.527 1.00 98.31 547 ARG A N 1
ATOM 4301 C CA . ARG A 1 547 ? -17.032 -1.515 21.207 1.00 98.31 547 ARG A CA 1
ATOM 4302 C C . ARG A 1 547 ? -17.371 -0.037 21.345 1.00 98.31 547 ARG A C 1
ATOM 4304 O O . ARG A 1 547 ? -18.107 0.362 22.250 1.00 98.31 547 ARG A O 1
ATOM 4311 N N . VAL A 1 548 ? -16.826 0.762 20.441 1.00 97.81 548 VAL A N 1
ATOM 4312 C CA . VAL A 1 548 ? -17.110 2.188 20.316 1.00 97.81 548 VAL A CA 1
ATOM 4313 C C . VAL A 1 548 ? -18.286 2.365 19.356 1.00 97.81 548 VAL A C 1
ATOM 4315 O O . VAL A 1 548 ? -18.227 1.948 18.202 1.00 97.81 548 VAL A O 1
ATOM 4318 N N . GLU A 1 549 ? -19.361 2.988 19.832 1.00 97.25 549 GLU A N 1
ATOM 4319 C CA . GLU A 1 549 ? -20.576 3.251 19.060 1.00 97.25 549 GLU A CA 1
ATOM 4320 C C . GLU A 1 549 ? -20.907 4.748 19.094 1.00 97.25 549 GLU A C 1
ATOM 4322 O O . GLU A 1 549 ? -21.721 5.225 19.891 1.00 97.25 549 GLU A O 1
ATOM 4327 N N . ASN A 1 550 ? -20.249 5.517 18.227 1.00 96.50 550 ASN A N 1
ATOM 4328 C CA . ASN A 1 550 ? -20.455 6.958 18.115 1.00 96.50 550 ASN A CA 1
ATOM 4329 C C . ASN A 1 550 ? -20.966 7.336 16.719 1.00 96.50 550 ASN A C 1
ATOM 4331 O O . ASN A 1 550 ? -20.204 7.642 15.807 1.00 96.50 550 ASN A O 1
ATOM 4335 N N . GLY A 1 551 ? -22.290 7.356 16.563 1.00 95.12 551 GLY A N 1
ATOM 4336 C CA . GLY A 1 551 ? -22.923 7.636 15.273 1.00 95.12 551 GLY A CA 1
ATOM 4337 C C . GLY A 1 551 ? -22.838 9.084 14.813 1.00 95.12 551 GLY A C 1
ATOM 4338 O O . GLY A 1 551 ? -23.004 9.342 13.628 1.00 95.12 551 GLY A O 1
ATOM 4339 N N . PHE A 1 552 ? -22.580 10.041 15.713 1.00 94.25 552 PHE A N 1
ATOM 4340 C CA . PHE A 1 552 ? -22.320 11.419 15.287 1.00 94.25 552 PHE A CA 1
ATOM 4341 C C . PHE A 1 552 ? -20.965 11.519 14.578 1.00 94.25 552 PHE A C 1
ATOM 4343 O O . PHE A 1 552 ? -20.884 12.109 13.504 1.00 94.25 552 PHE A O 1
ATOM 4350 N N . GLN A 1 553 ? -19.942 10.867 15.132 1.00 94.25 553 GLN A N 1
ATOM 4351 C CA . GLN A 1 553 ? -18.610 10.789 14.538 1.00 94.25 553 GLN A CA 1
ATOM 4352 C C . GLN A 1 553 ? -18.605 9.990 13.225 1.00 94.25 553 GLN A C 1
ATOM 4354 O O . GLN A 1 553 ? -17.994 10.422 12.244 1.00 94.25 553 GLN A O 1
ATOM 4359 N N . ASP A 1 554 ? -19.315 8.857 13.194 1.00 93.62 554 ASP A N 1
ATOM 4360 C CA . ASP A 1 554 ? -19.443 8.015 12.000 1.00 93.62 554 ASP A CA 1
ATOM 4361 C C . ASP A 1 554 ? -20.086 8.778 10.832 1.00 93.62 554 ASP A C 1
ATOM 4363 O O . ASP A 1 554 ? -19.483 8.926 9.767 1.00 93.62 554 ASP A O 1
ATOM 4367 N N . ASP A 1 555 ? -21.273 9.351 11.066 1.00 92.75 555 ASP A N 1
ATOM 4368 C CA . ASP A 1 555 ? -22.034 10.070 10.041 1.00 92.75 555 ASP A CA 1
ATOM 4369 C C . ASP A 1 555 ? -21.418 11.433 9.681 1.00 92.75 555 ASP A C 1
ATOM 4371 O O . ASP A 1 555 ? -21.597 11.911 8.563 1.00 92.75 555 ASP A O 1
ATOM 4375 N N . GLY A 1 556 ? -20.718 12.076 10.620 1.00 90.50 556 GLY A N 1
ATOM 4376 C CA . GLY A 1 556 ? -20.182 13.426 10.448 1.00 90.50 556 GLY A CA 1
ATOM 4377 C C . GLY A 1 556 ? -18.788 13.494 9.825 1.00 90.50 556 GLY A C 1
ATOM 4378 O O . GLY A 1 556 ? -18.449 14.519 9.238 1.00 90.50 556 GLY A O 1
ATOM 4379 N N . SER A 1 557 ? -17.971 12.442 9.951 1.00 93.56 557 SER A N 1
ATOM 4380 C CA . SER A 1 557 ? -16.552 12.506 9.568 1.00 93.56 557 SER A CA 1
ATOM 4381 C C . SER A 1 557 ? -16.026 11.227 8.921 1.00 93.56 557 SER A C 1
ATOM 4383 O O . SER A 1 557 ? -15.416 11.301 7.854 1.00 93.56 557 SER A O 1
ATOM 4385 N N . ILE A 1 558 ? -16.284 10.057 9.514 1.00 94.94 558 ILE A N 1
ATOM 4386 C CA . ILE A 1 558 ? -15.682 8.788 9.067 1.00 94.94 558 ILE A CA 1
ATOM 4387 C C . ILE A 1 558 ? -16.259 8.346 7.719 1.00 94.94 558 ILE A C 1
ATOM 4389 O O . ILE A 1 558 ? -15.518 8.211 6.745 1.00 94.94 558 ILE A O 1
ATOM 4393 N N . ARG A 1 559 ? -17.581 8.160 7.631 1.00 93.94 559 ARG A N 1
ATOM 4394 C CA . ARG A 1 559 ? -18.237 7.704 6.400 1.00 93.94 559 ARG A CA 1
ATOM 4395 C C . ARG A 1 559 ? -18.091 8.704 5.242 1.00 93.94 559 ARG A C 1
ATOM 4397 O O . ARG A 1 559 ? -17.702 8.273 4.156 1.00 93.94 559 ARG A O 1
ATOM 4404 N N . PRO A 1 560 ? -18.263 10.029 5.443 1.00 95.06 560 PRO A N 1
ATOM 4405 C CA . PRO A 1 560 ? -17.977 11.008 4.393 1.00 95.06 560 PRO A CA 1
ATOM 4406 C C . PRO A 1 560 ? -16.536 10.947 3.870 1.00 95.06 560 PRO A C 1
ATOM 4408 O O . PRO A 1 560 ? -16.317 11.051 2.661 1.00 95.06 560 PRO A O 1
ATOM 4411 N N . TYR A 1 561 ? -15.546 10.760 4.753 1.00 95.75 561 TYR A N 1
ATOM 4412 C CA . TYR A 1 561 ? -14.153 10.619 4.332 1.00 95.75 561 TYR A CA 1
ATOM 4413 C C . TYR A 1 561 ? -13.928 9.324 3.550 1.00 95.75 561 TYR A C 1
ATOM 4415 O O . TYR A 1 561 ? -13.311 9.363 2.489 1.00 95.75 561 TYR A O 1
ATOM 4423 N N . TYR A 1 562 ? -14.464 8.199 4.025 1.00 96.06 562 TYR A N 1
ATOM 4424 C CA . TYR A 1 562 ? -14.378 6.907 3.346 1.00 96.06 562 TYR A CA 1
ATOM 4425 C C . TYR A 1 562 ? -14.972 6.959 1.927 1.00 96.06 562 TYR A C 1
ATOM 4427 O O . TYR A 1 562 ? -14.317 6.569 0.960 1.00 96.06 562 TYR A O 1
ATOM 4435 N N . GLU A 1 563 ? -16.173 7.524 1.770 1.00 95.88 563 GLU A N 1
ATOM 4436 C CA . GLU A 1 563 ? -16.821 7.700 0.463 1.00 95.88 563 GLU A CA 1
ATOM 4437 C C . GLU A 1 563 ? -16.068 8.682 -0.449 1.00 95.88 563 GLU A C 1
ATOM 4439 O O . GLU A 1 563 ? -16.064 8.526 -1.672 1.00 95.88 563 GLU A O 1
ATOM 4444 N N . SER A 1 564 ? -15.457 9.723 0.122 1.00 96.50 564 SER A N 1
ATOM 4445 C CA . SER A 1 564 ? -14.614 10.673 -0.615 1.00 96.50 564 SER A CA 1
ATOM 4446 C C . SER A 1 564 ? -13.321 10.016 -1.099 1.00 96.50 564 SER A C 1
ATOM 4448 O O . SER A 1 564 ? -12.944 10.169 -2.259 1.00 96.50 564 SER A O 1
ATOM 4450 N N . LEU A 1 565 ? -12.672 9.223 -0.240 1.00 96.44 565 LEU A N 1
ATOM 4451 C CA . LEU A 1 565 ? -11.476 8.465 -0.586 1.00 96.44 565 LEU A CA 1
ATOM 4452 C C . LEU A 1 565 ? -11.767 7.474 -1.716 1.00 96.44 565 LEU A C 1
ATOM 4454 O O . LEU A 1 565 ? -11.027 7.453 -2.696 1.00 96.44 565 LEU A O 1
ATOM 4458 N N . ARG A 1 566 ? -12.860 6.709 -1.605 1.00 95.88 566 ARG A N 1
ATOM 4459 C CA . ARG A 1 566 ? -13.308 5.782 -2.650 1.00 95.88 566 ARG A CA 1
ATOM 4460 C C . ARG A 1 566 ? -13.466 6.486 -3.997 1.00 95.88 566 ARG A C 1
ATOM 4462 O O . ARG A 1 566 ? -12.816 6.088 -4.957 1.00 95.88 566 ARG A O 1
ATOM 4469 N N . ARG A 1 567 ? -14.241 7.576 -4.038 1.00 96.06 567 ARG A N 1
ATOM 4470 C CA . ARG A 1 567 ? -14.439 8.378 -5.258 1.00 96.06 567 ARG A CA 1
ATOM 4471 C C . ARG A 1 567 ? -13.126 8.925 -5.816 1.00 96.06 567 ARG A C 1
ATOM 4473 O O . ARG A 1 567 ? -12.891 8.834 -7.008 1.00 96.06 567 ARG A O 1
ATOM 4480 N N . SER A 1 568 ? -12.239 9.427 -4.955 1.00 94.94 568 SER A N 1
ATOM 4481 C CA . SER A 1 568 ? -10.931 9.947 -5.372 1.00 94.94 568 SER A CA 1
ATOM 4482 C C . SER A 1 568 ? -10.043 8.877 -6.018 1.00 94.94 568 SER A C 1
ATOM 4484 O O . SER A 1 568 ? -9.281 9.196 -6.930 1.00 94.94 568 SER A O 1
ATOM 4486 N N . LEU A 1 569 ? -10.096 7.620 -5.560 1.00 94.75 569 LEU A N 1
ATOM 4487 C CA . LEU A 1 569 ? -9.368 6.522 -6.207 1.00 94.75 569 LEU A CA 1
ATOM 4488 C C . LEU A 1 569 ? -10.024 6.118 -7.532 1.00 94.75 569 LEU A C 1
ATOM 4490 O O . LEU A 1 569 ? -9.322 5.996 -8.534 1.00 94.75 569 LEU A O 1
ATOM 4494 N N . GLU A 1 570 ? -11.352 6.008 -7.562 1.00 94.00 570 GLU A N 1
ATOM 4495 C CA . GLU A 1 570 ? -12.115 5.689 -8.777 1.00 94.00 570 GLU A CA 1
ATOM 4496 C C . GLU A 1 570 ? -11.891 6.751 -9.879 1.00 94.00 570 GLU A C 1
ATOM 4498 O O . GLU A 1 570 ? -11.627 6.398 -11.028 1.00 94.00 570 GLU A O 1
ATOM 4503 N N . ASP A 1 571 ? -11.861 8.043 -9.528 1.00 93.69 571 ASP A N 1
ATOM 4504 C CA . ASP A 1 571 ? -11.523 9.157 -10.435 1.00 93.69 571 ASP A CA 1
ATOM 4505 C C . ASP A 1 571 ? -10.094 9.046 -10.991 1.00 93.69 571 ASP A C 1
ATOM 4507 O O . ASP A 1 571 ? -9.807 9.432 -12.127 1.00 93.69 571 ASP A O 1
ATOM 4511 N N . GLN A 1 572 ? -9.185 8.478 -10.197 1.00 92.38 572 GLN A N 1
ATOM 4512 C CA . GLN A 1 572 ? -7.825 8.160 -10.618 1.00 92.38 572 GLN A CA 1
ATOM 4513 C C . GLN A 1 572 ? -7.745 6.851 -11.408 1.00 92.38 572 GLN A C 1
ATOM 4515 O O . GLN A 1 572 ? -6.637 6.466 -11.759 1.00 92.38 572 GLN A O 1
ATOM 4520 N N . LYS A 1 573 ? -8.859 6.178 -11.728 1.00 91.00 573 LYS A N 1
ATOM 4521 C CA . LYS A 1 573 ? -8.895 4.850 -12.371 1.00 91.00 573 LYS A CA 1
ATOM 4522 C C . LYS A 1 573 ? -8.222 3.757 -11.533 1.00 91.00 573 LYS A C 1
ATOM 4524 O O . LYS A 1 573 ? -7.562 2.874 -12.075 1.00 91.00 573 LYS A O 1
ATOM 4529 N N . ILE A 1 574 ? -8.345 3.857 -10.214 1.00 92.50 574 ILE A N 1
ATOM 4530 C CA . ILE A 1 574 ? -7.908 2.841 -9.260 1.00 92.50 574 ILE A CA 1
ATOM 4531 C C . ILE A 1 574 ? -9.152 2.267 -8.595 1.00 92.50 574 ILE A C 1
ATOM 4533 O O . ILE A 1 574 ? -9.911 2.992 -7.951 1.00 92.50 574 ILE A O 1
ATOM 4537 N N . ASP A 1 575 ? -9.332 0.955 -8.707 1.00 90.94 575 ASP A N 1
ATOM 4538 C CA . ASP A 1 575 ? -10.431 0.273 -8.038 1.00 90.94 575 ASP A CA 1
ATOM 4539 C C . ASP A 1 575 ? -10.237 0.302 -6.522 1.00 90.94 575 ASP A C 1
ATOM 4541 O O . ASP A 1 575 ? -9.223 -0.147 -5.977 1.00 90.94 575 ASP A O 1
ATOM 4545 N N . PHE A 1 576 ? -11.243 0.804 -5.812 1.00 92.81 576 PHE A N 1
ATOM 4546 C CA . PHE A 1 576 ? -11.226 0.803 -4.361 1.00 92.81 576 PHE A CA 1
ATOM 4547 C C . PHE A 1 576 ? -11.463 -0.616 -3.812 1.00 92.81 576 PHE A C 1
ATOM 4549 O O . PHE A 1 576 ? -12.568 -1.153 -3.839 1.00 92.81 576 PHE A O 1
ATOM 4556 N N . GLU A 1 577 ? -10.410 -1.215 -3.263 1.00 93.56 577 GLU A N 1
ATOM 4557 C CA . GLU A 1 577 ? -10.430 -2.506 -2.561 1.00 93.56 577 GLU A CA 1
ATOM 4558 C C . GLU A 1 577 ? -10.347 -2.318 -1.023 1.00 93.56 577 GLU A C 1
ATOM 4560 O O . GLU A 1 577 ? -9.285 -1.928 -0.518 1.00 93.56 577 GLU A O 1
ATOM 4565 N N . PRO A 1 578 ? -11.416 -2.6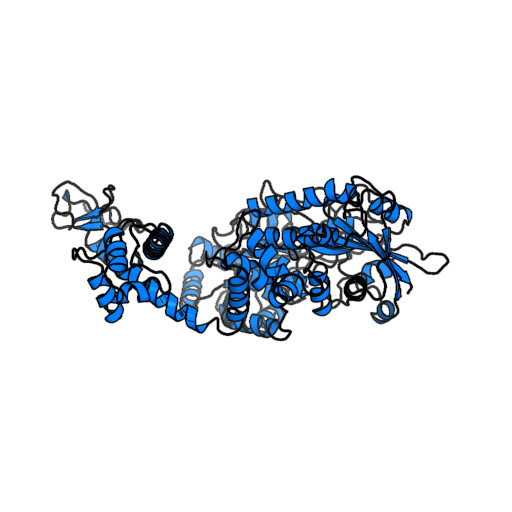04 -0.247 1.00 93.12 578 PRO A N 1
ATOM 4566 C CA . PRO A 1 578 ? -11.333 -2.714 1.213 1.00 93.12 578 PRO A CA 1
ATOM 4567 C C . PRO A 1 578 ? -10.308 -3.771 1.643 1.00 93.12 578 PRO A C 1
ATOM 4569 O O . PRO A 1 578 ? -10.197 -4.823 1.018 1.00 93.12 578 PRO A O 1
ATOM 4572 N N . GLY A 1 579 ? -9.551 -3.509 2.709 1.00 91.88 579 GLY A N 1
ATOM 4573 C CA . GLY A 1 579 ? -8.462 -4.394 3.151 1.00 91.88 579 GLY A CA 1
ATOM 4574 C C . GLY A 1 579 ? -7.140 -4.182 2.402 1.00 91.88 579 GLY A C 1
ATOM 4575 O O . GLY A 1 579 ? -6.094 -4.623 2.876 1.00 91.88 579 GLY A O 1
ATOM 4576 N N . THR A 1 580 ? -7.171 -3.478 1.265 1.00 94.69 580 THR A N 1
ATOM 4577 C CA . THR A 1 580 ? -5.987 -2.898 0.608 1.00 94.69 580 THR A CA 1
ATOM 4578 C C . THR A 1 580 ? -5.898 -1.402 0.913 1.00 94.69 580 THR A C 1
ATOM 4580 O O . THR A 1 580 ? -4.858 -0.924 1.346 1.00 94.69 580 THR A O 1
ATOM 4583 N N . HIS A 1 581 ? -7.000 -0.663 0.755 1.00 97.62 581 HIS A N 1
ATOM 4584 C CA . HIS A 1 581 ? -7.064 0.787 1.000 1.00 97.62 581 HIS A CA 1
ATOM 4585 C C . HIS A 1 581 ? -7.564 1.143 2.408 1.00 97.62 581 HIS A C 1
ATOM 4587 O O . HIS A 1 581 ? -7.602 2.315 2.792 1.00 97.62 581 HIS A O 1
ATOM 4593 N N . THR A 1 582 ? -7.940 0.133 3.189 1.00 97.81 582 THR A N 1
ATOM 4594 C CA . THR A 1 582 ? -8.280 0.231 4.609 1.00 97.81 582 THR A CA 1
ATOM 4595 C C . THR A 1 582 ? -7.602 -0.894 5.377 1.00 97.81 582 THR A C 1
ATOM 4597 O O . THR A 1 582 ? -7.445 -1.990 4.845 1.00 97.81 582 THR A O 1
ATOM 4600 N N . CYS A 1 583 ? -7.204 -0.649 6.624 1.00 97.50 583 CYS A N 1
ATOM 4601 C CA . CYS A 1 583 ? -6.558 -1.660 7.460 1.00 97.50 583 CYS A CA 1
ATOM 4602 C C . CYS A 1 583 ? -6.937 -1.538 8.940 1.00 97.50 583 CYS A C 1
ATOM 4604 O O . CYS A 1 583 ? -7.429 -0.503 9.393 1.00 97.50 583 CYS A O 1
ATOM 4606 N N . TRP A 1 584 ? -6.689 -2.603 9.702 1.00 98.56 584 TRP A N 1
ATOM 4607 C CA . TRP A 1 584 ? -6.822 -2.605 11.155 1.00 98.56 584 TRP A CA 1
ATOM 4608 C C . TRP A 1 584 ? -5.491 -2.270 11.826 1.00 98.56 584 TRP A C 1
ATOM 4610 O O . TRP A 1 584 ? -4.478 -2.928 11.581 1.00 98.56 584 TRP A O 1
ATOM 4620 N N . ALA A 1 585 ? -5.500 -1.264 12.698 1.00 98.56 585 ALA A N 1
ATOM 4621 C CA . ALA A 1 585 ? -4.310 -0.804 13.405 1.00 98.56 585 ALA A CA 1
ATOM 4622 C C . ALA A 1 585 ? -4.636 -0.335 14.831 1.00 98.56 585 ALA A C 1
ATOM 4624 O O . ALA A 1 585 ? -5.794 -0.133 15.195 1.00 98.56 585 ALA A O 1
ATOM 4625 N N . PHE A 1 586 ? -3.604 -0.166 15.652 1.00 98.56 586 PHE A N 1
ATOM 4626 C CA . PHE A 1 586 ? -3.712 0.149 17.072 1.00 98.56 586 PHE A CA 1
ATOM 4627 C C . PHE A 1 586 ? -3.216 1.555 17.380 1.00 98.56 586 PHE A C 1
ATOM 4629 O O . PHE A 1 586 ? -2.237 2.030 16.807 1.00 98.56 586 PHE A O 1
ATOM 4636 N N . HIS A 1 587 ? -3.861 2.204 18.341 1.00 96.81 587 HIS A N 1
ATOM 4637 C CA . HIS A 1 587 ? -3.475 3.519 18.826 1.00 96.81 587 HIS A CA 1
ATOM 4638 C C . HIS A 1 587 ? -3.465 3.547 20.352 1.00 96.81 587 HIS A C 1
ATOM 4640 O O . HIS A 1 587 ? -4.455 3.216 21.002 1.00 96.81 587 HIS A O 1
ATOM 4646 N N . GLY A 1 588 ? -2.349 3.979 20.931 1.00 93.12 588 GLY A N 1
ATOM 4647 C CA . GLY A 1 588 ? -2.224 4.241 22.360 1.00 93.12 588 GLY A CA 1
ATOM 4648 C C . GLY A 1 588 ? -1.973 5.719 22.603 1.00 93.12 588 GLY A C 1
ATOM 4649 O O . GLY A 1 588 ? -1.349 6.394 21.786 1.00 93.12 588 GLY A O 1
ATOM 4650 N N . THR A 1 589 ? -2.423 6.201 23.753 1.00 87.44 589 THR A N 1
ATOM 4651 C CA . THR A 1 589 ? -2.094 7.537 24.248 1.00 87.44 589 THR A CA 1
ATOM 4652 C C . THR A 1 589 ? -1.626 7.458 25.693 1.00 87.44 589 THR A C 1
ATOM 4654 O O . THR A 1 589 ? -2.097 6.635 26.481 1.00 87.44 589 THR A O 1
ATOM 4657 N N . SER A 1 590 ? -0.673 8.322 26.044 1.00 82.38 590 SER A N 1
ATOM 4658 C CA . SER A 1 590 ? -0.213 8.460 27.422 1.00 82.38 590 SER A CA 1
ATOM 4659 C C . SER A 1 590 ? -1.137 9.301 28.293 1.00 82.38 590 SER A C 1
ATOM 4661 O O . SER A 1 590 ? -1.006 9.267 29.513 1.00 82.38 590 SER A O 1
ATOM 4663 N N . ASP A 1 591 ? -2.035 10.059 27.669 1.00 82.31 591 ASP A N 1
ATOM 4664 C CA . ASP A 1 591 ? -3.090 10.801 28.343 1.00 82.31 591 ASP A CA 1
ATOM 4665 C C . ASP A 1 591 ? -4.399 10.011 28.257 1.00 82.31 591 ASP A C 1
ATOM 4667 O O . ASP A 1 591 ? -4.944 9.809 27.170 1.00 82.31 591 ASP A O 1
ATOM 4671 N N . ARG A 1 592 ? -4.915 9.574 29.410 1.00 73.88 592 ARG A N 1
ATOM 4672 C CA . ARG A 1 592 ? -6.192 8.853 29.490 1.00 73.88 592 ARG A CA 1
ATOM 4673 C C . ARG A 1 592 ? -7.373 9.707 29.035 1.00 73.88 592 ARG A C 1
ATOM 4675 O O . ARG A 1 592 ? -8.280 9.167 28.405 1.00 73.88 592 ARG A O 1
ATOM 4682 N N . GLY A 1 593 ? -7.336 11.017 29.286 1.00 84.44 593 GLY A N 1
ATOM 4683 C CA . GLY A 1 593 ? -8.373 11.943 28.830 1.00 84.44 593 GLY A CA 1
ATOM 4684 C C . GLY A 1 593 ? -8.451 12.023 27.304 1.00 84.44 593 GLY A C 1
ATOM 4685 O O . GLY A 1 593 ? -9.520 12.268 26.748 1.00 84.44 593 GLY A O 1
ATOM 4686 N N . ALA A 1 594 ? -7.354 11.727 26.599 1.00 87.75 594 ALA A N 1
ATOM 4687 C CA . ALA A 1 594 ? -7.355 11.711 25.143 1.00 87.75 594 ALA A CA 1
ATOM 4688 C C . ALA A 1 594 ? -8.165 10.537 24.563 1.00 87.75 594 ALA A C 1
ATOM 4690 O O . ALA A 1 594 ? -8.855 10.745 23.569 1.00 87.75 594 ALA A O 1
ATOM 4691 N N . ILE A 1 595 ? -8.160 9.341 25.177 1.00 91.75 595 ILE A N 1
ATOM 4692 C CA . ILE A 1 595 ? -9.031 8.230 24.729 1.00 91.75 595 ILE A CA 1
ATOM 4693 C C . ILE A 1 595 ? -10.496 8.632 24.862 1.00 91.75 595 ILE A C 1
ATOM 4695 O O . ILE A 1 595 ? -11.267 8.467 23.918 1.00 91.75 595 ILE A O 1
ATOM 4699 N N . GLU A 1 596 ? -10.872 9.164 26.026 1.00 91.50 596 GLU A N 1
ATOM 4700 C CA . GLU A 1 596 ? -12.239 9.612 26.283 1.00 91.50 596 GLU A CA 1
ATOM 4701 C C . GLU A 1 596 ? -12.660 10.686 25.275 1.00 91.50 596 GLU A C 1
ATOM 4703 O O . GLU A 1 596 ? -13.724 10.569 24.668 1.00 91.50 596 GLU A O 1
ATOM 4708 N N . SER A 1 597 ? -11.791 11.667 25.015 1.00 91.38 597 SER A N 1
ATOM 4709 C CA . SER A 1 597 ? -12.009 12.701 24.002 1.00 91.38 597 SER A CA 1
ATOM 4710 C C . SER A 1 597 ? -12.220 12.103 22.605 1.00 91.38 597 SER A C 1
ATOM 4712 O O . SER A 1 597 ? -13.221 12.400 21.961 1.00 91.38 597 SER A O 1
ATOM 4714 N N . ILE A 1 598 ? -11.351 11.188 22.157 1.00 93.50 598 ILE A N 1
ATOM 4715 C CA . ILE A 1 598 ? -11.465 10.532 20.840 1.00 93.50 598 ILE A CA 1
ATOM 4716 C C . ILE A 1 598 ? -12.789 9.766 20.707 1.00 93.50 598 ILE A C 1
ATOM 4718 O O . ILE A 1 598 ? -13.450 9.833 19.670 1.00 93.50 598 ILE A O 1
ATOM 4722 N N . VAL A 1 599 ? -13.179 9.029 21.747 1.00 94.69 599 VAL A N 1
ATOM 4723 C CA . VAL A 1 599 ? -14.375 8.175 21.744 1.00 94.69 599 VAL A CA 1
ATOM 4724 C C . VAL A 1 599 ? -15.664 8.998 21.797 1.00 94.69 599 VAL A C 1
ATOM 4726 O O . VAL A 1 599 ? -16.637 8.668 21.115 1.00 94.69 599 VAL A O 1
ATOM 4729 N N . THR A 1 600 ? -15.691 10.059 22.603 1.00 92.31 600 THR A N 1
ATOM 4730 C CA . THR A 1 600 ? -16.914 10.825 22.894 1.00 92.31 600 THR A CA 1
ATOM 4731 C C . THR A 1 600 ? -17.123 12.032 21.988 1.00 92.31 600 THR A C 1
ATOM 4733 O O . THR A 1 600 ? -18.250 12.525 21.904 1.00 92.31 600 THR A O 1
ATOM 4736 N N . ASN A 1 601 ? -16.094 12.492 21.265 1.00 86.62 601 ASN A N 1
ATOM 4737 C CA . ASN A 1 601 ? -16.228 13.664 20.408 1.00 86.62 601 ASN A CA 1
ATOM 4738 C C . ASN A 1 601 ? -17.309 13.446 19.328 1.00 86.62 601 ASN A C 1
ATOM 4740 O O . ASN A 1 601 ? -17.259 12.457 18.588 1.00 86.62 601 ASN A O 1
ATOM 4744 N N . PRO A 1 602 ? -18.293 14.357 19.213 1.00 78.06 602 PRO A N 1
ATOM 4745 C CA . PRO A 1 602 ? -19.431 14.179 18.319 1.00 78.06 602 PRO A CA 1
ATOM 4746 C C . PRO A 1 602 ? -19.108 14.443 16.844 1.00 78.06 602 PRO A C 1
ATOM 4748 O O . PRO A 1 602 ? -19.898 14.072 15.989 1.00 78.06 602 PRO A O 1
ATOM 4751 N N . VAL A 1 603 ? -17.995 15.104 16.521 1.00 75.56 603 VAL A N 1
ATOM 4752 C CA . VAL A 1 603 ? -17.679 15.509 15.140 1.00 75.56 603 VAL A CA 1
ATOM 4753 C C . VAL A 1 603 ? -16.339 14.935 14.700 1.00 75.56 603 VAL A C 1
ATOM 4755 O O . VAL A 1 603 ? -16.263 14.222 13.704 1.00 75.56 603 VAL A O 1
ATOM 4758 N N . ALA A 1 604 ? -15.275 15.218 15.446 1.00 71.44 604 ALA A N 1
ATOM 4759 C CA . ALA A 1 604 ? -13.919 14.811 15.106 1.00 71.44 604 ALA A CA 1
ATOM 4760 C C . ALA A 1 604 ? -13.402 13.837 16.161 1.00 71.44 604 ALA A C 1
ATOM 4762 O O . ALA A 1 604 ? -13.190 14.245 17.290 1.00 71.44 604 ALA A O 1
ATOM 4763 N N . GLY A 1 605 ? -13.186 12.567 15.816 1.00 83.88 605 GLY A N 1
ATOM 4764 C CA . GLY A 1 605 ? -12.552 11.623 16.741 1.00 83.88 605 GLY A CA 1
ATOM 4765 C C . GLY A 1 605 ? -11.094 11.971 16.980 1.00 83.88 605 GLY A C 1
ATOM 4766 O O . GLY A 1 605 ? -10.745 12.772 17.844 1.00 83.88 605 GLY A O 1
ATOM 4767 N N . PHE A 1 606 ? -10.224 11.385 16.171 1.00 89.38 606 PHE A N 1
ATOM 4768 C CA . PHE A 1 606 ? -8.827 11.785 16.156 1.00 89.38 606 PHE A CA 1
ATOM 4769 C C . PHE A 1 606 ? -8.685 13.227 15.666 1.00 89.38 606 PHE A C 1
ATOM 4771 O O . PHE A 1 606 ? -9.400 13.676 14.770 1.00 89.38 606 PHE A O 1
ATOM 4778 N N . GLN A 1 607 ? -7.717 13.947 16.227 1.00 85.25 607 GLN A N 1
ATOM 4779 C CA . GLN A 1 607 ? -7.373 15.306 15.812 1.00 85.2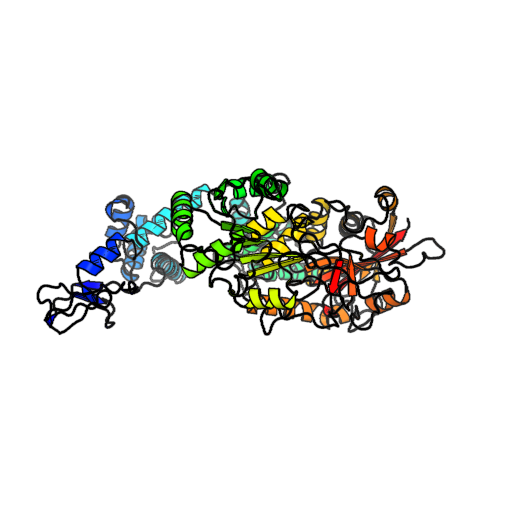5 607 GLN A CA 1
ATOM 4780 C C . GLN A 1 607 ? -5.905 15.342 15.365 1.00 85.25 607 GLN A C 1
ATOM 4782 O O . GLN A 1 607 ? -5.045 15.774 16.137 1.00 85.25 607 GLN A O 1
ATOM 4787 N N . PRO A 1 608 ? -5.580 14.881 14.140 1.00 77.31 608 PRO A N 1
ATOM 4788 C CA . PRO A 1 608 ? -4.200 14.627 13.715 1.00 77.31 608 PRO A CA 1
ATOM 4789 C C . PRO A 1 608 ? -3.233 15.803 13.797 1.00 77.31 608 PRO A C 1
ATOM 4791 O O . PRO A 1 608 ? -2.045 15.603 14.013 1.00 77.31 608 PRO A O 1
ATOM 4794 N N . LEU A 1 609 ? -3.731 17.029 13.637 1.00 72.56 609 LEU A N 1
ATOM 4795 C CA . LEU A 1 609 ? -2.903 18.239 13.674 1.00 72.56 609 LEU A CA 1
ATOM 4796 C C . LEU A 1 609 ? -2.842 18.888 15.063 1.00 72.56 609 LEU A C 1
ATOM 4798 O O . LEU A 1 609 ? -2.009 19.759 15.291 1.00 72.56 609 LEU A O 1
ATOM 4802 N N . ALA A 1 610 ? -3.710 18.464 15.986 1.00 65.62 610 ALA A N 1
ATOM 4803 C CA . ALA A 1 610 ? -3.703 18.902 17.382 1.00 65.62 610 ALA A CA 1
ATOM 4804 C C . ALA A 1 610 ? -2.992 17.896 18.303 1.00 65.62 610 ALA A C 1
ATOM 4806 O O . ALA A 1 610 ? -2.536 18.254 19.387 1.00 65.62 610 ALA A O 1
ATOM 4807 N N . SER A 1 611 ? -2.877 16.636 17.870 1.00 57.88 611 SER A N 1
ATOM 4808 C CA . SER A 1 611 ? -2.129 15.600 18.577 1.00 57.88 611 SER A CA 1
ATOM 4809 C C . SER A 1 611 ? -0.635 15.835 18.358 1.00 57.88 611 SER A C 1
ATOM 4811 O O . SER A 1 611 ? -0.056 15.431 17.355 1.00 57.88 611 SER A O 1
ATOM 4813 N N . GLY A 1 612 ? -0.004 16.555 19.289 1.00 52.81 612 GLY A N 1
ATOM 4814 C CA . GLY A 1 612 ? 1.441 16.759 19.272 1.00 52.81 612 GLY A CA 1
ATOM 4815 C C . GLY A 1 612 ? 2.175 15.418 19.207 1.00 52.81 612 GLY A C 1
ATOM 4816 O O . GLY A 1 612 ? 1.870 14.489 19.955 1.00 52.81 612 GLY A O 1
ATOM 4817 N N . THR A 1 613 ? 3.158 15.300 18.317 1.00 53.72 613 THR A N 1
ATOM 4818 C CA . THR A 1 613 ? 4.040 14.132 18.288 1.00 53.72 613 THR A CA 1
ATOM 4819 C C . THR A 1 613 ? 4.870 14.142 19.564 1.00 53.72 613 THR A C 1
ATOM 4821 O O . THR A 1 613 ? 5.551 15.131 19.841 1.00 53.72 613 THR A O 1
ATOM 4824 N N . ARG A 1 614 ? 4.824 13.069 20.360 1.00 54.28 614 ARG A N 1
ATOM 4825 C CA . ARG A 1 614 ? 5.687 12.911 21.538 1.00 54.28 614 ARG A CA 1
ATOM 4826 C C . ARG A 1 614 ? 7.151 13.094 21.105 1.00 54.28 614 ARG A C 1
ATOM 4828 O O . ARG A 1 614 ? 7.719 12.220 20.463 1.00 54.28 614 ARG A O 1
ATOM 4835 N N . GLY A 1 615 ? 7.749 14.240 21.424 1.00 54.19 615 GLY A N 1
ATOM 4836 C CA . GLY A 1 615 ? 9.180 14.523 21.257 1.00 54.19 615 GLY A CA 1
ATOM 4837 C C . GLY A 1 615 ? 9.701 14.729 19.826 1.00 54.19 615 GLY A C 1
ATOM 4838 O O . GLY A 1 615 ? 10.588 15.558 19.660 1.00 54.19 615 GLY A O 1
ATOM 4839 N N . ALA A 1 616 ? 9.186 14.032 18.805 1.00 61.41 616 ALA A N 1
ATOM 4840 C CA . ALA A 1 616 ? 9.624 14.198 17.415 1.00 61.41 616 ALA A CA 1
ATOM 4841 C C . ALA A 1 616 ? 8.599 13.681 16.390 1.00 61.41 616 ALA A C 1
ATOM 4843 O O . ALA A 1 616 ? 8.029 12.601 16.542 1.00 61.41 616 ALA A O 1
ATOM 4844 N N . SER A 1 617 ? 8.419 14.432 15.304 1.00 77.62 617 SER A N 1
ATOM 4845 C CA . SER A 1 617 ? 7.646 14.030 14.126 1.00 77.62 617 SER A CA 1
ATOM 4846 C C . SER A 1 617 ? 8.510 13.145 13.223 1.00 77.62 617 SER A C 1
ATOM 4848 O O . SER A 1 617 ? 9.120 13.631 12.273 1.00 77.62 617 SER A O 1
ATOM 4850 N N . LEU A 1 618 ? 8.619 11.851 13.555 1.00 89.56 618 LEU A N 1
ATOM 4851 C CA . LEU A 1 618 ? 9.518 10.917 12.854 1.00 89.56 618 LEU A CA 1
ATOM 4852 C C . LEU A 1 618 ? 9.132 10.705 11.387 1.00 89.56 618 LEU A C 1
ATOM 4854 O O . LEU A 1 618 ? 10.007 10.575 10.539 1.00 89.56 618 LEU A O 1
ATOM 4858 N N . TRP A 1 619 ? 7.834 10.666 11.097 1.00 91.75 619 TRP A N 1
ATOM 4859 C CA . TRP A 1 619 ? 7.294 10.321 9.779 1.00 91.75 619 TRP A CA 1
ATOM 4860 C C . TRP A 1 619 ? 6.298 11.360 9.250 1.00 91.75 619 TRP A C 1
ATOM 4862 O O . TRP A 1 619 ? 5.577 11.102 8.280 1.00 91.75 619 TRP A O 1
ATOM 4872 N N . GLY A 1 620 ? 6.263 12.529 9.895 1.00 91.00 620 GLY A N 1
ATOM 4873 C CA . GLY A 1 620 ? 5.339 13.617 9.597 1.00 91.00 620 GLY A CA 1
ATOM 4874 C C . GLY A 1 620 ? 4.334 13.884 10.712 1.00 91.00 620 GLY A C 1
ATOM 4875 O O . GLY A 1 620 ? 4.118 13.064 11.609 1.00 91.00 620 GLY A O 1
ATOM 4876 N N . SER A 1 621 ? 3.720 15.062 10.656 1.00 89.44 621 SER A N 1
ATOM 4877 C CA . SER A 1 621 ? 2.637 15.459 11.549 1.00 89.44 621 SER A CA 1
ATOM 4878 C C . SER A 1 621 ? 1.363 14.691 11.197 1.00 89.44 621 SER A C 1
ATOM 4880 O O . SER A 1 621 ? 0.985 14.604 10.026 1.00 89.44 621 SER A O 1
ATOM 4882 N N . GLY A 1 622 ? 0.697 14.147 12.212 1.00 91.56 622 GLY A N 1
ATOM 4883 C CA . GLY A 1 622 ? -0.533 13.377 12.069 1.00 91.56 622 GLY A CA 1
ATOM 4884 C C . GLY A 1 622 ? -0.773 12.459 13.265 1.00 91.56 622 GLY A C 1
ATOM 4885 O O . GLY A 1 622 ? 0.011 12.435 14.216 1.00 91.56 622 GLY A O 1
ATOM 4886 N N . THR A 1 623 ? -1.841 11.663 13.204 1.00 92.12 623 THR A N 1
ATOM 4887 C CA . THR A 1 623 ? -2.103 10.614 14.196 1.00 92.12 623 THR A CA 1
ATOM 4888 C C . THR A 1 623 ? -1.435 9.316 13.760 1.00 92.12 623 THR A C 1
ATOM 4890 O O . THR A 1 623 ? -1.645 8.858 12.639 1.00 92.12 623 THR A O 1
ATOM 4893 N N . TYR A 1 624 ? -0.649 8.732 14.664 1.00 94.38 624 TYR A N 1
ATOM 4894 C CA . TYR A 1 624 ? 0.116 7.509 14.436 1.00 94.38 624 TYR A CA 1
ATOM 4895 C C . TYR A 1 624 ? -0.693 6.283 14.865 1.00 94.38 624 TYR A C 1
ATOM 4897 O O . TYR A 1 624 ? -1.269 6.258 15.958 1.00 94.38 624 TYR A O 1
ATOM 4905 N N . PHE A 1 625 ? -0.679 5.258 14.022 1.00 97.44 625 PHE A N 1
ATOM 4906 C CA . PHE A 1 625 ? -1.281 3.955 14.259 1.00 97.44 625 PHE A CA 1
ATOM 4907 C C . PHE A 1 625 ? -0.240 2.872 14.011 1.00 97.44 625 PHE A C 1
ATOM 4909 O O . PHE A 1 625 ? 0.464 2.909 13.006 1.00 97.44 625 PHE A O 1
ATOM 4916 N N . ALA A 1 626 ? -0.144 1.903 14.911 1.00 97.69 626 ALA A N 1
ATOM 4917 C CA . ALA A 1 626 ? 0.768 0.781 14.771 1.00 97.69 626 ALA A CA 1
ATOM 4918 C C . ALA A 1 626 ? 0.039 -0.433 14.200 1.00 97.69 626 ALA A C 1
ATOM 4920 O O . ALA A 1 626 ? -1.083 -0.737 14.608 1.00 97.69 626 ALA A O 1
ATOM 4921 N N . ARG A 1 627 ? 0.694 -1.173 13.307 1.00 97.81 627 ARG A N 1
ATOM 4922 C CA . ARG A 1 627 ? 0.204 -2.467 12.825 1.00 97.81 627 ARG A CA 1
ATOM 4923 C C . ARG A 1 627 ? -0.036 -3.421 13.995 1.00 97.81 627 ARG A C 1
ATOM 4925 O O . ARG A 1 627 ? -1.058 -4.098 14.010 1.00 97.81 627 ARG A O 1
ATOM 4932 N N . ASP A 1 628 ? 0.873 -3.467 14.967 1.00 96.88 628 ASP A N 1
ATOM 4933 C CA . ASP A 1 628 ? 0.864 -4.454 16.051 1.00 96.88 628 ASP A CA 1
ATOM 4934 C C . ASP A 1 628 ? 0.617 -3.805 17.421 1.00 96.88 628 ASP A C 1
ATOM 4936 O O . ASP A 1 628 ? 1.238 -2.803 17.784 1.00 96.88 628 ASP A O 1
ATOM 4940 N N . ALA A 1 629 ? -0.271 -4.404 18.218 1.00 97.06 629 ALA A N 1
ATOM 4941 C CA . ALA A 1 629 ? -0.596 -3.925 19.563 1.00 97.06 629 ALA A CA 1
ATOM 4942 C C . ALA A 1 629 ? 0.608 -3.985 20.521 1.00 97.06 629 ALA A C 1
ATOM 4944 O O . ALA A 1 629 ? 0.751 -3.131 21.402 1.00 97.06 629 ALA A O 1
ATOM 4945 N N . SER A 1 630 ? 1.504 -4.958 20.327 1.00 95.31 630 SER A N 1
ATOM 4946 C CA . SER A 1 630 ? 2.729 -5.115 21.116 1.00 95.31 630 SER A CA 1
ATOM 4947 C C . SER A 1 630 ? 3.615 -3.871 21.047 1.00 95.31 630 SER A C 1
ATOM 4949 O O . SER A 1 630 ? 4.071 -3.400 22.090 1.00 95.31 630 SER A O 1
ATOM 4951 N N . TYR A 1 631 ? 3.774 -3.270 19.863 1.00 94.81 631 TYR A N 1
ATOM 4952 C CA . TYR A 1 631 ? 4.524 -2.025 19.681 1.00 94.81 631 TYR A CA 1
ATOM 4953 C C . TYR A 1 631 ? 3.938 -0.885 20.524 1.00 94.81 631 TYR A C 1
ATOM 4955 O O . TYR A 1 631 ? 4.664 -0.186 21.232 1.00 94.81 631 TYR A O 1
ATOM 4963 N N . VAL A 1 632 ? 2.608 -0.739 20.522 1.00 94.88 632 VAL A N 1
ATOM 4964 C CA . VAL A 1 632 ? 1.904 0.293 21.302 1.00 94.88 632 VAL A CA 1
ATOM 4965 C C . VAL A 1 632 ? 2.112 0.094 22.808 1.00 94.88 632 VAL A C 1
ATOM 4967 O O . VAL A 1 632 ? 2.400 1.044 23.544 1.00 94.88 632 VAL A O 1
ATOM 4970 N N . ALA A 1 633 ? 1.975 -1.143 23.285 1.00 93.75 633 ALA A N 1
ATOM 4971 C CA . ALA A 1 633 ? 2.101 -1.466 24.701 1.00 93.75 633 ALA A CA 1
ATOM 4972 C C . ALA A 1 633 ? 3.543 -1.328 25.217 1.00 93.75 633 ALA A C 1
ATOM 4974 O O . ALA A 1 633 ? 3.757 -0.778 26.302 1.00 93.75 633 ALA A O 1
ATOM 4975 N N . GLN A 1 634 ? 4.516 -1.820 24.448 1.00 91.94 634 GLN A N 1
ATOM 4976 C CA . GLN A 1 634 ? 5.930 -1.876 24.828 1.00 91.94 634 GLN A CA 1
ATOM 4977 C C . GLN A 1 634 ? 6.647 -0.541 24.605 1.00 91.94 634 GLN A C 1
ATOM 4979 O O . GLN A 1 634 ? 7.508 -0.176 25.399 1.00 91.94 634 GLN A O 1
ATOM 4984 N N . GLY A 1 635 ? 6.241 0.243 23.602 1.00 89.25 635 GLY A N 1
ATOM 4985 C CA . GLY A 1 635 ? 6.795 1.574 23.327 1.00 89.25 635 GLY A CA 1
ATOM 4986 C C . GLY A 1 635 ? 6.343 2.667 24.298 1.00 89.25 635 GLY A C 1
ATOM 4987 O O . GLY A 1 635 ? 6.632 3.843 24.093 1.00 89.25 635 GLY A O 1
ATOM 4988 N N . GLY A 1 636 ? 5.608 2.307 25.356 1.00 88.44 636 GLY A N 1
ATOM 4989 C CA . GLY A 1 636 ? 5.132 3.255 26.363 1.00 88.44 636 GLY A CA 1
ATOM 4990 C C . GLY A 1 636 ? 4.064 4.218 25.839 1.00 88.44 636 GLY A C 1
ATOM 4991 O O . GLY A 1 636 ? 3.827 5.267 26.450 1.00 88.44 636 GLY A O 1
ATOM 4992 N N . PHE A 1 637 ? 3.413 3.883 24.720 1.00 90.69 637 PHE A N 1
ATOM 4993 C CA . PHE A 1 637 ? 2.381 4.716 24.106 1.00 90.69 637 PHE A CA 1
ATOM 4994 C C . PHE A 1 637 ? 1.055 4.659 24.861 1.00 90.69 637 PHE A C 1
ATOM 4996 O O . PHE A 1 637 ? 0.275 5.583 24.732 1.00 90.69 637 PHE A O 1
ATOM 5003 N N . CYS A 1 638 ? 0.826 3.652 25.710 1.00 91.50 638 CYS A N 1
ATOM 5004 C CA . CYS A 1 638 ? -0.341 3.585 26.607 1.00 91.50 638 CYS A CA 1
ATOM 5005 C C . CYS A 1 638 ? -0.164 4.380 27.918 1.00 91.50 638 CYS A C 1
ATOM 5007 O O . CYS A 1 638 ? -0.996 4.278 28.819 1.00 91.50 638 CYS A O 1
ATOM 5009 N N . GLY A 1 639 ? 0.953 5.102 28.074 1.00 87.06 639 GLY A N 1
ATOM 5010 C CA . GLY A 1 639 ? 1.283 5.816 29.307 1.00 87.06 639 GLY A CA 1
ATOM 5011 C C . GLY A 1 639 ? 1.610 4.902 30.488 1.00 87.06 639 GLY A C 1
ATOM 5012 O O . GLY A 1 639 ? 1.960 3.731 30.329 1.00 87.06 639 GLY A O 1
ATOM 5013 N N . VAL A 1 640 ? 1.533 5.481 31.687 1.00 88.44 640 VAL A N 1
ATOM 5014 C CA . VAL A 1 640 ? 1.727 4.750 32.944 1.00 88.44 640 VAL A CA 1
ATOM 5015 C C . VAL A 1 640 ? 0.483 3.885 33.207 1.00 88.44 640 VAL A C 1
ATOM 5017 O O . VAL A 1 640 ? -0.637 4.376 33.023 1.00 88.44 640 VAL A O 1
ATOM 5020 N N . PRO A 1 641 ? 0.643 2.613 33.626 1.00 91.56 641 PRO A N 1
ATOM 5021 C CA . PRO A 1 641 ? -0.481 1.791 34.069 1.00 91.56 641 PRO A CA 1
ATOM 5022 C C . PRO A 1 641 ? -1.337 2.491 35.134 1.00 91.56 641 PRO A C 1
ATOM 5024 O O . PRO A 1 641 ? -0.836 3.314 35.900 1.00 91.56 641 PRO A O 1
ATOM 5027 N N . ALA A 1 642 ? -2.621 2.140 35.222 1.00 91.44 642 ALA A N 1
ATOM 5028 C CA . ALA A 1 642 ? -3.444 2.549 36.362 1.00 91.44 642 ALA A CA 1
ATOM 5029 C C . ALA A 1 642 ? -2.924 1.943 37.667 1.00 91.44 642 ALA A C 1
ATOM 5031 O O . ALA A 1 642 ? -2.096 1.033 37.670 1.00 91.44 642 ALA A O 1
ATOM 5032 N N . ALA A 1 643 ? -3.492 2.407 38.781 1.00 91.81 643 ALA A N 1
ATOM 5033 C CA . ALA A 1 643 ? -3.258 1.832 40.102 1.00 91.81 643 ALA A CA 1
ATOM 5034 C C . ALA A 1 643 ? -3.538 0.315 40.164 1.00 91.81 643 ALA A C 1
ATOM 5036 O O . ALA A 1 643 ? -2.885 -0.391 40.922 1.00 91.81 643 ALA A O 1
ATOM 5037 N N . ASP A 1 644 ? -4.467 -0.190 39.347 1.00 91.94 644 ASP A N 1
ATOM 5038 C CA . ASP A 1 644 ? -4.791 -1.617 39.216 1.00 91.94 644 ASP A CA 1
ATOM 5039 C C . ASP A 1 644 ? -3.894 -2.369 38.207 1.00 91.94 644 ASP A C 1
ATOM 5041 O O . ASP A 1 644 ? -4.135 -3.535 37.900 1.00 91.94 644 ASP A O 1
ATOM 5045 N N . GLY A 1 645 ? -2.866 -1.706 37.669 1.00 92.12 645 GLY A N 1
ATOM 5046 C CA . GLY A 1 645 ? -1.938 -2.256 36.683 1.00 92.12 645 GLY A CA 1
ATOM 5047 C C . GLY A 1 645 ? -2.456 -2.249 35.242 1.00 92.12 645 GLY A C 1
ATOM 5048 O O . GLY A 1 645 ? -1.734 -2.675 34.338 1.00 92.12 645 GLY A O 1
ATOM 5049 N N . THR A 1 646 ? -3.669 -1.751 34.986 1.00 95.00 646 THR A N 1
ATOM 5050 C CA . THR A 1 646 ? -4.269 -1.803 33.647 1.00 95.00 646 THR A CA 1
ATOM 5051 C C . THR A 1 646 ? -3.783 -0.697 32.720 1.00 95.00 646 THR A C 1
ATOM 5053 O O . THR A 1 646 ? -3.463 0.427 33.124 1.00 95.00 646 THR A O 1
ATOM 5056 N N . ARG A 1 647 ? -3.767 -1.015 31.429 1.00 95.44 647 ARG A N 1
ATOM 5057 C CA . ARG A 1 647 ? -3.508 -0.098 30.320 1.00 95.44 647 ARG A CA 1
ATOM 5058 C C . ARG A 1 647 ? -4.656 -0.169 29.326 1.00 95.44 647 ARG A C 1
ATOM 5060 O O . ARG A 1 647 ? -5.418 -1.135 29.307 1.00 95.44 647 ARG A O 1
ATOM 5067 N N . GLN A 1 648 ? -4.761 0.867 28.503 1.00 96.19 648 GLN A N 1
ATOM 5068 C CA . GLN A 1 648 ? -5.792 0.982 27.485 1.00 96.19 648 GLN A CA 1
ATOM 5069 C C . GLN A 1 648 ? -5.185 1.368 26.142 1.00 96.19 648 GLN A C 1
ATOM 5071 O O . GLN A 1 648 ? -4.264 2.181 26.081 1.00 96.19 648 GLN A O 1
ATOM 5076 N N . MET A 1 649 ? -5.723 0.793 25.073 1.00 97.56 649 MET A N 1
ATOM 5077 C CA . MET A 1 649 ? -5.449 1.219 23.705 1.00 97.56 649 MET A CA 1
ATOM 5078 C C . MET A 1 649 ? -6.697 1.059 22.844 1.00 97.56 649 MET A C 1
ATOM 5080 O O . MET A 1 649 ? -7.585 0.262 23.154 1.00 97.56 649 MET A O 1
ATOM 5084 N N . LEU A 1 650 ? -6.748 1.816 21.758 1.00 98.38 650 LEU A N 1
ATOM 5085 C CA . LEU A 1 650 ? -7.774 1.707 20.738 1.00 98.38 650 LEU A CA 1
ATOM 5086 C C . LEU A 1 650 ? -7.318 0.751 19.636 1.00 98.38 650 LEU A C 1
ATOM 5088 O O . LEU A 1 650 ? -6.152 0.754 19.241 1.00 98.38 650 LEU A O 1
ATOM 5092 N N . MET A 1 651 ? -8.260 -0.026 19.115 1.00 98.75 651 MET A N 1
ATOM 5093 C CA . MET A 1 651 ? -8.144 -0.695 17.825 1.00 98.75 651 MET A CA 1
ATOM 5094 C C . MET A 1 651 ? -9.063 0.019 16.836 1.00 98.75 651 MET A C 1
ATOM 5096 O O . MET A 1 651 ? -10.240 0.268 17.122 1.00 98.75 651 MET A O 1
ATOM 5100 N N . CYS A 1 652 ? -8.505 0.380 15.688 1.00 98.62 652 CYS A N 1
ATOM 5101 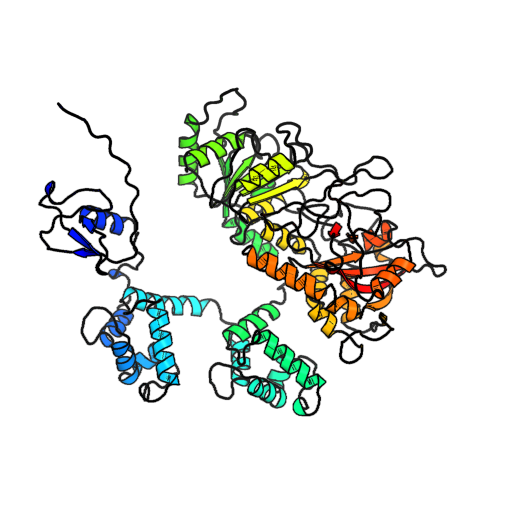C CA . CYS A 1 652 ? -9.102 1.307 14.743 1.00 98.62 652 CYS A CA 1
ATOM 5102 C C . CYS A 1 652 ? -9.119 0.719 13.335 1.00 98.62 652 CYS A C 1
ATOM 5104 O O . CYS A 1 652 ? -8.146 0.094 12.911 1.00 98.62 652 CYS A O 1
ATOM 5106 N N . LEU A 1 653 ? -10.200 0.986 12.603 1.00 98.50 653 LEU A N 1
ATOM 5107 C CA . LEU A 1 653 ? -10.220 0.827 11.153 1.00 98.50 653 LEU A CA 1
ATOM 5108 C C . LEU A 1 653 ? -9.674 2.119 10.538 1.00 98.50 653 LEU A C 1
ATOM 5110 O O . LEU A 1 653 ? -10.244 3.191 10.743 1.00 98.50 653 LEU A O 1
ATOM 5114 N N . VAL A 1 654 ? -8.562 2.023 9.819 1.00 98.50 654 VAL A N 1
ATOM 5115 C CA . VAL A 1 654 ? -7.829 3.160 9.256 1.00 98.50 654 VAL A CA 1
ATOM 5116 C C . VAL A 1 654 ? -7.962 3.152 7.739 1.00 98.50 654 VAL A C 1
ATOM 5118 O O . VAL A 1 654 ? -7.689 2.147 7.088 1.00 98.50 654 VAL A O 1
ATOM 5121 N N . ALA A 1 655 ? -8.372 4.278 7.166 1.00 98.06 655 ALA A N 1
ATOM 5122 C CA . ALA A 1 655 ? -8.436 4.511 5.734 1.00 98.06 655 ALA A CA 1
ATOM 5123 C C . ALA A 1 655 ? -7.082 5.018 5.227 1.00 98.06 655 ALA A C 1
ATOM 5125 O O . ALA A 1 655 ? -6.744 6.191 5.372 1.00 98.06 655 ALA A O 1
ATOM 5126 N N . ILE A 1 656 ? -6.299 4.099 4.661 1.00 97.50 656 ILE A N 1
ATOM 5127 C CA . ILE A 1 656 ? -4.916 4.340 4.233 1.00 97.50 656 ILE A CA 1
ATOM 5128 C C . ILE A 1 656 ? -4.796 4.734 2.761 1.00 97.50 656 ILE A C 1
ATOM 5130 O O . ILE A 1 656 ? -3.779 5.312 2.389 1.00 97.50 656 ILE A O 1
ATOM 5134 N N . GLY A 1 657 ? -5.822 4.465 1.943 1.00 96.81 657 GLY A N 1
ATOM 5135 C CA . GLY A 1 657 ? -5.852 4.820 0.523 1.00 96.81 657 GLY A CA 1
ATOM 5136 C C . GLY A 1 657 ? -4.588 4.381 -0.209 1.00 96.81 657 GLY A C 1
ATOM 5137 O O . GLY A 1 657 ? -4.153 3.242 -0.048 1.00 96.81 657 GLY A O 1
ATOM 5138 N N . ILE A 1 658 ? -3.996 5.297 -0.982 1.00 96.12 658 ILE A N 1
ATOM 5139 C CA . ILE A 1 658 ? -2.647 5.111 -1.524 1.00 96.12 658 ILE A CA 1
ATOM 5140 C C . ILE A 1 658 ? -1.644 5.887 -0.654 1.00 96.12 658 ILE A C 1
ATOM 5142 O O . ILE A 1 658 ? -1.719 7.122 -0.586 1.00 96.12 658 ILE A O 1
ATOM 5146 N N . PRO A 1 659 ? -0.722 5.190 0.025 1.00 96.38 659 PRO A N 1
ATOM 5147 C CA . PRO A 1 659 ? 0.225 5.778 0.960 1.00 96.38 659 PRO A CA 1
ATOM 5148 C C . PRO A 1 659 ? 1.530 6.218 0.289 1.00 96.38 659 PRO A C 1
ATOM 5150 O O . PRO A 1 659 ? 1.929 5.677 -0.738 1.00 96.38 659 PRO A O 1
ATOM 5153 N N . CYS A 1 660 ? 2.255 7.140 0.924 1.00 95.00 660 CYS A N 1
ATOM 5154 C CA . CYS A 1 660 ? 3.646 7.454 0.577 1.00 95.00 660 CYS A CA 1
ATOM 5155 C C . CYS A 1 660 ? 4.616 7.141 1.723 1.00 95.00 660 CYS A C 1
ATOM 5157 O O . CYS A 1 660 ? 4.219 7.056 2.886 1.00 95.00 660 CYS A O 1
ATOM 5159 N N . SER A 1 661 ? 5.919 7.078 1.430 1.00 95.25 661 SER A N 1
ATOM 5160 C CA . SER A 1 661 ? 6.943 7.063 2.485 1.00 95.25 661 SER A CA 1
ATOM 5161 C C . SER A 1 661 ? 6.830 8.321 3.351 1.00 95.25 661 SER A C 1
ATOM 5163 O O . SER A 1 661 ? 6.736 9.436 2.824 1.00 95.25 661 SER A O 1
ATOM 5165 N N . GLY A 1 662 ? 6.851 8.148 4.671 1.00 94.50 662 GLY A N 1
ATOM 5166 C CA . GLY A 1 662 ? 6.852 9.235 5.642 1.00 94.50 662 GLY A CA 1
ATOM 5167 C C . GLY A 1 662 ? 8.079 10.127 5.522 1.00 94.50 662 GLY A C 1
ATOM 5168 O O . GLY A 1 662 ? 9.129 9.705 5.040 1.00 94.50 662 GLY A O 1
ATOM 5169 N N . ASP A 1 663 ? 7.914 11.374 5.951 1.00 91.44 663 ASP A N 1
ATOM 5170 C CA . ASP A 1 663 ? 8.960 12.391 5.969 1.00 91.44 663 ASP A CA 1
ATOM 5171 C C . ASP A 1 663 ? 8.703 13.336 7.153 1.00 91.44 663 ASP A C 1
ATOM 5173 O O . ASP A 1 663 ? 7.562 13.780 7.328 1.00 91.44 663 ASP A O 1
ATOM 5177 N N . PRO A 1 664 ? 9.715 13.673 7.970 1.00 89.38 664 PRO A N 1
ATOM 5178 C CA . PRO A 1 664 ? 9.574 14.650 9.049 1.00 89.38 664 PRO A CA 1
ATOM 5179 C C . PRO A 1 664 ? 9.011 16.010 8.613 1.00 89.38 664 PRO A C 1
ATOM 5181 O O . PRO A 1 664 ? 8.399 16.697 9.432 1.00 89.38 664 PRO A O 1
ATOM 5184 N N . GLN A 1 665 ? 9.201 16.386 7.344 1.00 88.38 665 GLN A N 1
ATOM 5185 C CA . GLN A 1 665 ? 8.724 17.636 6.745 1.00 88.38 665 GLN A CA 1
ATOM 5186 C C . GLN A 1 665 ? 7.258 17.577 6.288 1.00 88.38 665 GLN A C 1
ATOM 5188 O O . GLN A 1 665 ? 6.703 18.579 5.835 1.00 88.38 665 GLN A O 1
ATOM 5193 N N . HIS A 1 666 ? 6.588 16.426 6.385 1.00 89.38 666 HIS A N 1
ATOM 5194 C CA . HIS A 1 666 ? 5.152 16.363 6.128 1.00 89.38 666 HIS A CA 1
ATOM 5195 C C . HIS A 1 666 ? 4.387 17.086 7.247 1.00 89.38 666 HIS A C 1
ATOM 5197 O O . HIS A 1 666 ? 4.250 16.573 8.357 1.00 89.38 666 HIS A O 1
ATOM 5203 N N . HIS A 1 667 ? 3.845 18.268 6.949 1.00 83.19 667 HIS A N 1
ATOM 5204 C CA . HIS A 1 667 ? 3.138 19.126 7.908 1.00 83.19 667 HIS A CA 1
ATOM 5205 C C . HIS A 1 667 ? 1.634 19.189 7.613 1.00 83.19 667 HIS A C 1
ATOM 5207 O O . HIS A 1 667 ? 1.102 20.204 7.171 1.00 83.19 667 HIS A O 1
ATOM 5213 N N . GLY A 1 668 ? 0.936 18.071 7.822 1.00 76.38 668 GLY A N 1
ATOM 5214 C CA . GLY A 1 668 ? -0.528 18.001 7.752 1.00 76.38 668 GLY A CA 1
ATOM 5215 C C . GLY A 1 668 ? -1.149 17.942 6.354 1.00 76.38 668 GLY A C 1
ATOM 5216 O O . GLY A 1 668 ? -2.333 17.640 6.234 1.00 76.38 668 GLY A O 1
ATOM 5217 N N . VAL A 1 669 ? -0.365 18.149 5.295 1.00 82.62 669 VAL A N 1
ATOM 5218 C CA . VAL A 1 669 ? -0.776 17.903 3.907 1.00 82.62 669 VAL A CA 1
ATOM 5219 C C . VAL A 1 669 ? 0.302 17.077 3.217 1.00 82.62 669 VAL A C 1
ATOM 5221 O O . VAL A 1 669 ? 1.463 17.479 3.180 1.00 82.62 669 VAL A O 1
ATOM 5224 N N . LEU A 1 670 ? -0.081 15.924 2.667 1.00 91.38 670 LEU A N 1
ATOM 5225 C CA . LEU A 1 670 ? 0.844 15.029 1.971 1.00 91.38 670 LEU A CA 1
ATOM 5226 C C . LEU A 1 670 ? 1.144 15.497 0.537 1.00 91.38 670 LEU A C 1
ATOM 5228 O O . LEU A 1 670 ? 0.338 16.235 -0.042 1.00 91.38 670 LEU A O 1
ATOM 5232 N N . PRO A 1 671 ? 2.272 15.078 -0.067 1.00 90.06 671 PRO A N 1
ATOM 5233 C CA . PRO A 1 671 ? 2.612 15.400 -1.451 1.00 90.06 671 PRO A CA 1
ATOM 5234 C C . PRO A 1 671 ? 1.525 14.997 -2.454 1.00 90.06 671 PRO A C 1
ATOM 5236 O O . PRO A 1 671 ? 0.686 14.129 -2.196 1.00 90.06 671 PRO A O 1
ATOM 5239 N N . PHE A 1 672 ? 1.541 15.642 -3.622 1.00 89.19 672 PHE A N 1
ATOM 5240 C CA . PHE A 1 672 ? 0.727 15.177 -4.740 1.00 89.19 672 PHE A CA 1
ATOM 5241 C C . PHE A 1 672 ? 1.263 13.838 -5.230 1.00 89.19 672 PHE A C 1
ATOM 5243 O O . PHE A 1 672 ? 2.461 13.697 -5.455 1.00 89.19 672 PHE A O 1
ATOM 5250 N N . ARG A 1 673 ? 0.351 12.892 -5.426 1.00 88.06 673 ARG A N 1
ATOM 5251 C CA . ARG A 1 673 ? 0.635 11.641 -6.119 1.00 88.06 673 ARG A CA 1
ATOM 5252 C C . ARG A 1 673 ? 0.501 11.857 -7.624 1.00 88.06 673 ARG A C 1
ATOM 5254 O O . ARG A 1 673 ? 1.435 11.640 -8.382 1.00 88.06 673 ARG A O 1
ATOM 5261 N N . SER A 1 674 ? -0.658 12.370 -8.030 1.00 84.12 674 SER A N 1
ATOM 5262 C CA . SER A 1 674 ? -0.973 12.782 -9.396 1.00 84.12 674 SER A CA 1
ATOM 5263 C C . SER A 1 674 ? -1.924 13.963 -9.311 1.00 84.12 674 SER A C 1
ATOM 5265 O O . SER A 1 674 ? -3.023 13.811 -8.791 1.00 84.12 674 SER A O 1
ATOM 5267 N N . LYS A 1 675 ? -1.510 15.160 -9.746 1.00 83.38 675 LYS A N 1
ATOM 5268 C CA . LYS A 1 675 ? -2.328 16.374 -9.580 1.00 83.38 675 LYS A CA 1
ATOM 5269 C C . LYS A 1 675 ? -3.716 16.176 -10.220 1.00 83.38 675 LYS A C 1
ATOM 5271 O O . LYS A 1 675 ? -3.767 15.773 -11.379 1.00 83.38 675 LYS A O 1
ATOM 5276 N N . PRO A 1 676 ? -4.821 16.500 -9.518 1.00 89.75 676 PRO A N 1
ATOM 5277 C CA . PRO A 1 676 ? -4.900 17.205 -8.228 1.00 89.75 676 PRO A CA 1
ATOM 5278 C C . PRO A 1 676 ? -4.896 16.305 -6.970 1.00 89.75 676 PRO A C 1
ATOM 5280 O O . PRO A 1 676 ? -5.037 16.811 -5.859 1.00 89.75 676 PRO A O 1
ATOM 5283 N N . HIS A 1 677 ? -4.730 14.994 -7.104 1.00 90.38 677 HIS A N 1
ATOM 5284 C CA . HIS A 1 677 ? -4.824 14.012 -6.024 1.00 90.38 677 HIS A CA 1
ATOM 5285 C C . HIS A 1 677 ? -3.517 13.873 -5.223 1.00 90.38 677 HIS A C 1
ATOM 5287 O O . HIS A 1 677 ? -2.407 13.794 -5.763 1.00 90.38 677 HIS A O 1
ATOM 5293 N N . ARG A 1 678 ? -3.656 13.835 -3.897 1.00 92.12 678 ARG A N 1
ATOM 5294 C CA . ARG A 1 678 ? -2.568 13.630 -2.929 1.00 92.12 678 ARG A CA 1
ATOM 5295 C C . ARG A 1 678 ? -2.577 12.202 -2.400 1.00 92.12 678 ARG A C 1
ATOM 5297 O O . ARG A 1 678 ? -3.598 11.521 -2.486 1.00 92.12 678 ARG A O 1
ATOM 5304 N N . TYR A 1 679 ? -1.455 11.784 -1.823 1.00 94.69 679 TYR A N 1
ATOM 5305 C CA . TYR A 1 679 ? -1.414 10.562 -1.020 1.00 94.69 679 TYR A CA 1
ATOM 5306 C C . TYR A 1 679 ? -2.381 10.652 0.165 1.00 94.69 679 TYR A C 1
ATOM 5308 O O . TYR A 1 679 ? -2.683 11.742 0.658 1.00 94.69 679 TYR A O 1
ATOM 5316 N N . SER A 1 680 ? -2.884 9.501 0.599 1.00 95.19 680 SER A N 1
ATOM 5317 C CA . SER A 1 680 ? -3.948 9.408 1.604 1.00 95.19 680 SER A CA 1
ATOM 5318 C C . SER A 1 680 ? -3.409 9.261 3.029 1.00 95.19 680 SER A C 1
ATOM 5320 O O . SER A 1 680 ? -4.004 9.796 3.964 1.00 95.19 680 SER A O 1
ATOM 5322 N N . CYS A 1 681 ? -2.269 8.588 3.195 1.00 95.69 681 CYS A N 1
ATOM 5323 C CA . CYS A 1 681 ? -1.530 8.512 4.454 1.00 95.69 681 CYS A CA 1
ATOM 5324 C C . CYS A 1 681 ? -0.017 8.396 4.195 1.00 95.69 681 CYS A C 1
ATOM 5326 O O . CYS A 1 681 ? 0.424 8.243 3.051 1.00 95.69 681 CYS A O 1
ATOM 5328 N N . SER A 1 682 ? 0.791 8.483 5.251 1.00 95.94 682 SER A N 1
ATOM 5329 C CA . SER A 1 682 ? 2.210 8.129 5.188 1.00 95.94 682 SER A CA 1
ATOM 5330 C C . SER A 1 682 ? 2.532 6.903 6.034 1.00 95.94 682 SER A C 1
ATOM 5332 O O . SER A 1 682 ? 1.842 6.609 7.008 1.00 95.94 682 SER A O 1
ATOM 5334 N N . VAL A 1 683 ? 3.590 6.186 5.654 1.00 97.25 683 VAL A N 1
ATOM 5335 C CA . VAL A 1 683 ? 4.061 4.976 6.343 1.00 97.25 683 VAL A CA 1
ATOM 5336 C C . VAL A 1 683 ? 5.559 5.022 6.621 1.00 97.25 683 VAL A C 1
ATOM 5338 O O . VAL A 1 683 ? 6.301 5.727 5.938 1.00 97.25 683 VAL A O 1
ATOM 5341 N N . ASP A 1 684 ? 6.021 4.251 7.601 1.00 95.81 684 ASP A N 1
ATOM 5342 C CA . ASP A 1 684 ? 7.451 4.113 7.908 1.00 95.81 684 ASP A CA 1
ATOM 5343 C C . ASP A 1 684 ? 8.225 3.293 6.859 1.00 95.81 684 ASP A C 1
ATOM 5345 O O . ASP A 1 684 ? 9.440 3.438 6.717 1.00 95.81 684 ASP A O 1
ATOM 5349 N N . SER A 1 685 ? 7.531 2.418 6.125 1.00 95.31 685 SER A N 1
ATOM 5350 C CA . SER A 1 685 ? 8.111 1.574 5.083 1.00 95.31 685 SER A CA 1
ATOM 5351 C C . SER A 1 685 ? 7.111 1.242 3.987 1.00 95.31 685 SER A C 1
ATOM 5353 O O . SER A 1 685 ? 5.981 0.853 4.266 1.00 95.31 685 SER A O 1
ATOM 5355 N N . LEU A 1 686 ? 7.557 1.316 2.730 1.00 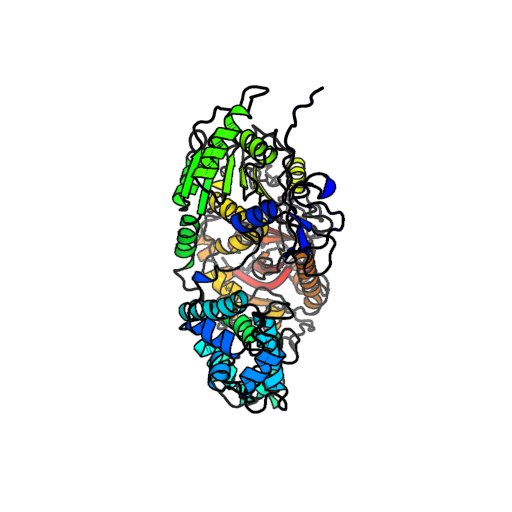96.12 686 LEU A N 1
ATOM 5356 C CA . LEU A 1 686 ? 6.752 0.913 1.576 1.00 96.12 686 LEU A CA 1
ATOM 5357 C C . LEU A 1 686 ? 6.765 -0.605 1.314 1.00 96.12 686 LEU A C 1
ATOM 5359 O O . LEU A 1 686 ? 5.947 -1.091 0.536 1.00 96.12 686 LEU A O 1
ATOM 5363 N N . SER A 1 687 ? 7.669 -1.375 1.931 1.00 94.50 687 SER A N 1
ATOM 5364 C CA . SER A 1 687 ? 7.748 -2.832 1.722 1.00 94.50 687 SER A CA 1
ATOM 5365 C C . SER A 1 687 ? 6.907 -3.612 2.732 1.00 94.50 687 SER A C 1
ATOM 5367 O O . SER A 1 687 ? 6.202 -4.555 2.353 1.00 94.50 687 SER A O 1
ATOM 5369 N N . SER A 1 688 ? 6.967 -3.212 4.001 1.00 94.69 688 SER A N 1
ATOM 5370 C CA . SER A 1 688 ? 6.211 -3.790 5.111 1.00 94.69 688 SER A CA 1
ATOM 5371 C C . SER A 1 688 ? 5.971 -2.711 6.176 1.00 94.69 688 SER A C 1
ATOM 5373 O O . SER A 1 688 ? 6.797 -2.568 7.081 1.00 94.69 688 SER A O 1
ATOM 5375 N N . PRO A 1 689 ? 4.888 -1.924 6.067 1.00 96.31 689 PRO A N 1
ATOM 5376 C CA . PRO A 1 689 ? 4.593 -0.865 7.026 1.00 96.31 689 PRO A CA 1
ATOM 5377 C C . PRO A 1 689 ? 4.238 -1.431 8.402 1.00 96.31 689 PRO A C 1
ATOM 5379 O O . PRO A 1 689 ? 3.425 -2.351 8.537 1.00 96.31 689 PRO A O 1
ATOM 5382 N N . GLU A 1 690 ? 4.818 -0.830 9.434 1.00 96.19 690 GLU A N 1
ATOM 5383 C CA . GLU A 1 690 ? 4.492 -1.088 10.840 1.00 96.19 690 GLU A CA 1
ATOM 5384 C C . GLU A 1 690 ? 3.802 0.112 11.486 1.00 96.19 690 GLU A C 1
ATOM 5386 O O . GLU A 1 690 ? 3.127 -0.041 12.504 1.00 96.19 690 GLU A O 1
ATOM 5391 N N . ILE A 1 691 ? 3.938 1.295 10.882 1.00 96.62 691 ILE A N 1
ATOM 5392 C CA . ILE A 1 691 ? 3.369 2.550 11.357 1.00 96.62 691 ILE A CA 1
ATOM 5393 C C . ILE A 1 691 ? 2.639 3.242 10.204 1.00 96.62 691 ILE A C 1
ATOM 5395 O O . ILE A 1 691 ? 3.201 3.442 9.129 1.00 96.62 691 ILE A O 1
ATOM 5399 N N . TYR A 1 692 ? 1.407 3.672 10.466 1.00 97.56 692 TYR A N 1
ATOM 5400 C CA . TYR A 1 692 ? 0.576 4.478 9.575 1.00 97.56 692 TYR A CA 1
ATOM 5401 C C . TYR A 1 692 ? 0.325 5.848 10.203 1.00 97.56 692 TYR A C 1
ATOM 5403 O O . TYR A 1 692 ? 0.025 5.943 11.394 1.00 97.56 692 TYR A O 1
ATOM 5411 N N . ILE A 1 693 ? 0.423 6.910 9.408 1.00 95.62 693 ILE A N 1
ATOM 5412 C CA . ILE A 1 693 ? 0.220 8.289 9.846 1.00 95.62 693 ILE A CA 1
ATOM 5413 C C . ILE A 1 693 ? -0.837 8.930 8.956 1.00 95.62 693 ILE A C 1
ATOM 5415 O O . ILE A 1 693 ? -0.625 9.122 7.757 1.00 95.62 693 ILE A O 1
ATOM 5419 N N . VAL A 1 694 ? -1.973 9.287 9.551 1.00 94.56 694 VAL A N 1
ATOM 5420 C CA . VAL A 1 694 ? -3.078 9.959 8.851 1.00 94.56 694 VAL A CA 1
ATOM 5421 C C . VAL A 1 694 ? -3.168 11.421 9.271 1.00 94.56 694 VAL A C 1
ATOM 5423 O O . VAL A 1 694 ? -2.936 11.754 10.434 1.00 94.56 694 VAL A O 1
ATOM 5426 N N . GLN A 1 695 ? -3.522 12.300 8.332 1.00 91.12 695 GLN A N 1
ATOM 5427 C CA . GLN A 1 695 ? -3.642 13.747 8.565 1.00 91.12 695 GLN A CA 1
ATOM 5428 C C . GLN A 1 695 ? -5.098 14.225 8.671 1.00 91.12 695 GLN A C 1
ATOM 5430 O O . GLN A 1 695 ? -5.342 15.353 9.097 1.00 91.12 695 GLN A O 1
ATOM 5435 N N . HIS A 1 696 ? -6.071 13.378 8.321 1.00 91.81 696 HIS A N 1
ATOM 5436 C CA . HIS A 1 696 ? -7.490 13.729 8.336 1.00 91.81 696 HIS A CA 1
ATOM 5437 C C . HIS A 1 696 ? -8.238 13.044 9.498 1.00 91.81 696 HIS A C 1
ATOM 5439 O O . HIS A 1 696 ? -8.102 11.833 9.661 1.00 91.81 696 HIS A O 1
ATOM 5445 N N . PRO A 1 697 ? -9.068 13.764 10.280 1.00 89.69 697 PRO A N 1
ATOM 5446 C CA . PRO A 1 697 ? -9.850 13.189 11.384 1.00 89.69 697 PRO A CA 1
ATOM 5447 C C . PRO A 1 697 ? -10.713 11.982 10.994 1.00 89.69 697 PRO A C 1
ATOM 5449 O O . PRO A 1 697 ? -10.756 10.991 11.715 1.00 89.69 697 PRO A O 1
ATOM 5452 N N . GLY A 1 698 ? -11.378 12.055 9.838 1.00 94.00 698 GLY A N 1
ATOM 5453 C CA . GLY A 1 698 ? -12.236 10.983 9.314 1.00 94.00 698 GLY A CA 1
ATOM 5454 C C . GLY A 1 698 ? -11.484 9.770 8.755 1.00 94.00 698 GLY A C 1
ATOM 5455 O O . GLY A 1 698 ? -12.119 8.799 8.363 1.00 94.00 698 GLY A O 1
ATOM 5456 N N . ALA A 1 699 ? -10.147 9.800 8.712 1.00 95.75 699 ALA A N 1
ATOM 5457 C CA . ALA A 1 699 ? -9.346 8.693 8.189 1.00 95.75 699 ALA A CA 1
ATOM 5458 C C . ALA A 1 699 ? -9.198 7.521 9.169 1.00 95.75 699 ALA A C 1
ATOM 5460 O O . ALA A 1 699 ? -8.632 6.498 8.799 1.00 95.75 699 ALA A O 1
ATOM 5461 N N . ALA A 1 700 ? -9.672 7.640 10.410 1.00 96.12 700 ALA A N 1
ATOM 5462 C CA . ALA A 1 700 ? -9.599 6.559 11.382 1.00 96.12 700 ALA A CA 1
ATOM 5463 C C . ALA A 1 700 ? -10.875 6.473 12.221 1.00 96.12 700 ALA A C 1
ATOM 5465 O O . ALA A 1 700 ? -11.282 7.439 12.864 1.00 96.12 700 ALA A O 1
ATOM 5466 N N . SER A 1 701 ? -11.466 5.281 12.249 1.00 95.94 701 SER A N 1
ATOM 5467 C CA . SER A 1 701 ? -12.613 4.946 13.085 1.00 95.94 701 SER A CA 1
ATOM 5468 C C . SER A 1 701 ? -12.139 4.221 14.344 1.00 95.94 701 SER A C 1
ATOM 5470 O O . SER A 1 701 ? -11.649 3.093 14.224 1.00 95.94 701 SER A O 1
ATOM 5472 N N . PRO A 1 702 ? -12.275 4.793 15.555 1.00 97.00 702 PRO A N 1
ATOM 5473 C CA . PRO A 1 702 ? -12.102 4.024 16.782 1.00 97.00 702 PRO A CA 1
ATOM 5474 C C . PRO A 1 702 ? -13.213 2.974 16.856 1.00 97.00 702 PRO A C 1
ATOM 5476 O O . PRO A 1 702 ? -14.385 3.322 16.920 1.00 97.00 702 PRO A O 1
ATOM 5479 N N . ALA A 1 703 ? -12.855 1.690 16.801 1.00 97.88 703 ALA A N 1
ATOM 5480 C CA . ALA A 1 703 ? -13.828 0.597 16.787 1.00 97.88 703 ALA A CA 1
ATOM 5481 C C . ALA A 1 703 ? -13.922 -0.095 18.147 1.00 97.88 703 ALA A C 1
ATOM 5483 O O . ALA A 1 703 ? -15.015 -0.421 18.606 1.00 97.88 703 ALA A O 1
ATOM 5484 N N . TYR A 1 704 ? -12.779 -0.284 18.812 1.00 98.69 704 TYR A N 1
ATOM 5485 C CA . TYR A 1 704 ? -12.710 -0.957 20.102 1.00 98.69 704 TYR A CA 1
ATOM 5486 C C . TYR A 1 704 ? -11.765 -0.247 21.063 1.00 98.69 704 TYR A C 1
ATOM 5488 O O . TYR A 1 704 ? -10.681 0.183 20.674 1.00 98.69 704 TYR A O 1
ATOM 5496 N N . LEU A 1 705 ? -12.157 -0.195 22.333 1.00 98.44 705 LEU A N 1
ATOM 5497 C CA . LEU A 1 705 ? -11.293 0.109 23.463 1.00 98.44 705 LEU A CA 1
ATOM 5498 C C . LEU A 1 705 ? -10.922 -1.201 24.160 1.00 98.44 705 LEU A C 1
ATOM 5500 O O . LEU A 1 705 ? -11.786 -1.930 24.655 1.00 98.44 705 LEU A O 1
ATOM 5504 N N . ILE A 1 706 ? -9.625 -1.488 24.208 1.00 98.50 706 ILE A N 1
ATOM 5505 C CA . ILE A 1 706 ? -9.075 -2.702 24.806 1.00 98.50 706 ILE A CA 1
ATOM 5506 C C . ILE A 1 706 ? -8.415 -2.319 26.123 1.00 98.50 706 ILE A C 1
ATOM 5508 O O . ILE A 1 706 ? -7.452 -1.554 26.136 1.00 98.50 706 ILE A O 1
ATOM 5512 N N . THR A 1 707 ? -8.920 -2.866 27.228 1.00 97.81 707 THR A N 1
ATOM 5513 C CA . THR A 1 707 ? -8.287 -2.761 28.548 1.00 97.81 707 THR A CA 1
ATOM 5514 C C . THR A 1 707 ? -7.564 -4.064 28.854 1.00 97.81 707 THR A C 1
ATOM 5516 O O . THR A 1 707 ? -8.165 -5.141 28.825 1.00 97.81 707 THR A O 1
ATOM 5519 N N . PHE A 1 708 ? -6.273 -3.973 29.148 1.00 97.06 708 PHE A N 1
ATOM 5520 C CA . PHE A 1 708 ? -5.393 -5.125 29.311 1.00 97.06 708 PHE A CA 1
ATOM 5521 C C . PHE A 1 708 ? -4.372 -4.894 30.428 1.00 97.06 708 PHE A C 1
ATOM 5523 O O . PHE A 1 708 ? -4.150 -3.762 30.863 1.00 97.06 708 PHE A O 1
ATOM 5530 N N . CYS A 1 709 ? -3.738 -5.966 30.884 1.00 94.62 709 CYS A N 1
ATOM 5531 C CA . CYS A 1 709 ? -2.579 -5.917 31.770 1.00 94.62 709 CYS A CA 1
ATOM 5532 C C . CYS A 1 709 ? -1.467 -6.824 31.235 1.00 94.62 709 CYS A C 1
ATOM 5534 O O . CYS A 1 709 ? -1.719 -7.723 30.429 1.00 94.62 709 CYS A O 1
ATOM 5536 N N . SER A 1 710 ? -0.233 -6.542 31.646 1.00 78.69 710 SER A N 1
ATOM 5537 C CA . SER A 1 710 ? 0.963 -7.316 31.297 1.00 78.69 710 SER A CA 1
ATOM 5538 C C . SER A 1 710 ? 1.553 -7.961 32.534 1.00 78.69 710 SER A C 1
ATOM 5540 O O . SER A 1 710 ? 1.498 -7.301 33.597 1.00 78.69 710 SER A O 1
#

InterPro domains:
  IPR002048 EF-hand domain [PF13202] (83-104)
  IPR002048 EF-hand domain [PF13202] (175-196)
  IPR002048 EF-hand domain [PS50222] (77-112)
  IPR002048 EF-hand domain [PS50222] (170-205)
  IPR002048 EF-hand domain [SM00054] (81-109)
  IPR002048 EF-hand domain [SM00054] (174-202)
  IPR011992 EF-hand domain pair [SSF47473] (75-251)
  IPR018247 EF-Hand 1, calcium-binding site [PS00018] (183-195)
  IPR043145 Zinc fin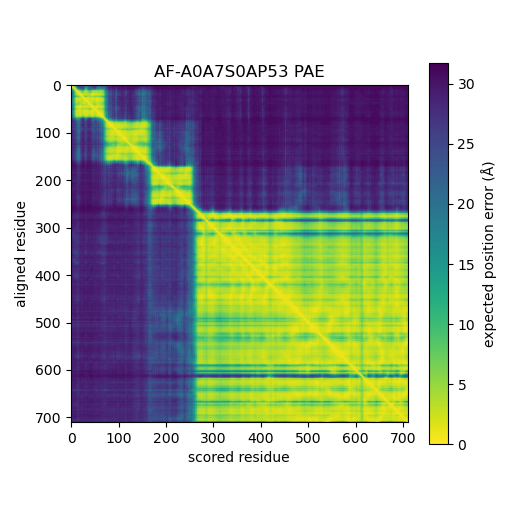ger, ZZ-type superfamily [G3DSA:3.30.60.90] (23-67)
  IPR052056 Mono-ADP-ribosyltransferase ARTD/PARP [PTHR14453] (496-709)

Secondary structure (DSSP, 8-state):
---------PPP---SSPEEEE---S--B-TTT--BTTT-TTPPEEEETTS-S-EEEHHHHHHHHHTT-S----GGGS-HHHHHHHHHH-TT-SSEEEHHHHHHHHHH-HHHHHHHSTT--GGGTTT-HHHHHHHHHHHHHHHTT-SEEEHHHHHHHHHHHHHHTTS-SSSHHHHHHHHHHH-TT-SSEEEHHHHHHHHHH-HHHHHHHSTT---TTTTT-HHHHHHHHHHHHHHHTT-SEEEHHHHHHHHHHHS----TTHHHHHHHHHHTT-EEEEE-TTSSSSS-HHHHHHHHHTT-EEEEE-----TTSTT---HHHHHHHHHHHHHH--SEEEEEGGGHHHHHHHHHTTS--S-EEEES--TT--SPPTT--EEEEEETT-SSS---HHHHHHHHTTS-TTTEEEEEEPPPPBPTTS-BSSPPP-TT-GGGGSTTHHHHHHHHHH-TT-HHHHHHHHHGGGS-HHHHHHHHHH-SSHHHHHTT--SGGG---SS--EEEPPTTSHHHHHHHHHHTPPPSS--SS--S-HHHHHT-EEEEEEEE--HHHIIIIIHHHHHHHHHHHHHTT----TTTSEEEEEE--S-HHHHHHHHH-SS-S--TTTS--SS--SS-BSEEEES-HHHHHHTTTT-SPPTTS-EEEEEEEEE--SEEE--TT-BSSPPEEETTEEPSEEES-SSS-SEEEE-SGGGEEEEEEEEEE-

Radius of gyration: 31.65 Å; Cα contacts (8 Å, |Δi|>4): 1196; chains: 1; bounding box: 79×48×104 Å